Protein AF-A0A955AHV1-F1 (afdb_monomer)

Mean predicted aligned error: 16.04 Å

pLDDT: mean 90.18, std 16.33, range [22.53, 98.81]

Structure (mmCIF, N/CA/C/O backbone):
data_AF-A0A955AHV1-F1
#
_entry.id   AF-A0A955AHV1-F1
#
loop_
_atom_site.group_PDB
_atom_site.id
_atom_site.type_symbol
_atom_site.label_atom_id
_atom_site.label_alt_id
_atom_site.label_comp_id
_atom_site.label_asym_id
_atom_site.label_entity_id
_atom_site.label_seq_id
_atom_site.pdbx_PDB_ins_code
_atom_site.Cartn_x
_atom_site.Cartn_y
_atom_site.Cartn_z
_atom_site.occupancy
_atom_site.B_iso_or_equiv
_atom_site.auth_seq_id
_atom_site.auth_comp_id
_atom_site.auth_asym_id
_atom_site.auth_atom_id
_atom_site.pdbx_PDB_model_num
ATOM 1 N N . ASN A 1 1 ? -0.062 -18.465 -11.133 1.00 49.34 1 ASN A N 1
ATOM 2 C CA . ASN A 1 1 ? -0.986 -18.451 -9.969 1.00 49.34 1 ASN A CA 1
ATOM 3 C C . ASN A 1 1 ? -1.257 -17.002 -9.620 1.00 49.34 1 ASN A C 1
ATOM 5 O O . ASN A 1 1 ? -0.353 -16.334 -9.130 1.00 49.34 1 ASN A O 1
ATOM 9 N N . PRO A 1 2 ? -2.451 -16.492 -9.930 1.00 54.72 2 PRO A N 1
ATOM 10 C CA . PRO A 1 2 ? -2.619 -15.065 -10.204 1.00 54.72 2 PRO A CA 1
ATOM 11 C C . PRO A 1 2 ? -2.739 -14.142 -8.995 1.00 54.72 2 PRO A C 1
ATOM 13 O O . PRO A 1 2 ? -2.819 -12.936 -9.164 1.00 54.72 2 PRO A O 1
ATOM 16 N N . LYS A 1 3 ? -2.771 -14.658 -7.772 1.00 75.06 3 LYS A N 1
ATOM 17 C CA . LYS A 1 3 ? -2.763 -13.866 -6.537 1.00 75.06 3 LYS A CA 1
ATOM 18 C C . LYS A 1 3 ? -2.787 -14.830 -5.355 1.00 75.06 3 LYS A C 1
ATOM 20 O O . LYS A 1 3 ? -3.106 -16.010 -5.542 1.00 75.06 3 LYS A O 1
ATOM 25 N N . ASN A 1 4 ? -2.544 -14.320 -4.154 1.00 88.12 4 ASN A N 1
ATOM 26 C CA . ASN A 1 4 ? -2.909 -15.034 -2.937 1.00 88.12 4 ASN A CA 1
ATOM 27 C C . ASN A 1 4 ? -4.439 -15.122 -2.828 1.00 88.12 4 ASN A C 1
ATOM 29 O O . ASN A 1 4 ? -5.152 -14.221 -3.272 1.00 88.12 4 ASN A O 1
ATOM 33 N N . ARG A 1 5 ? -4.956 -16.226 -2.287 1.00 91.44 5 ARG A N 1
ATOM 34 C CA . ARG A 1 5 ? -6.397 -16.442 -2.101 1.00 91.44 5 ARG A CA 1
ATOM 35 C C . ARG A 1 5 ? -6.671 -17.400 -0.955 1.00 91.44 5 ARG A C 1
ATOM 37 O O . ARG A 1 5 ? -5.877 -18.310 -0.718 1.00 91.44 5 ARG A O 1
ATOM 44 N N . ILE A 1 6 ? -7.822 -17.237 -0.313 1.00 94.94 6 ILE A N 1
ATOM 45 C CA . ILE A 1 6 ? -8.377 -18.221 0.619 1.00 94.94 6 ILE A CA 1
ATOM 46 C C . ILE A 1 6 ? -9.445 -19.011 -0.130 1.00 94.94 6 ILE A C 1
ATOM 48 O O . ILE A 1 6 ? -10.446 -18.445 -0.555 1.00 94.94 6 ILE A O 1
ATOM 52 N N . ASN A 1 7 ? -9.245 -20.317 -0.301 1.00 93.94 7 ASN A N 1
ATOM 53 C CA . ASN A 1 7 ? -10.248 -21.185 -0.922 1.00 93.94 7 ASN A CA 1
ATOM 54 C C . ASN A 1 7 ? -11.117 -21.827 0.160 1.00 93.94 7 ASN A C 1
ATOM 56 O O . ASN A 1 7 ? -10.587 -22.364 1.133 1.00 93.94 7 ASN A O 1
ATOM 60 N N . TRP A 1 8 ? -12.432 -21.845 -0.050 1.00 93.12 8 TRP A N 1
ATOM 61 C CA . TRP A 1 8 ? -13.322 -22.723 0.702 1.00 93.12 8 TRP A CA 1
ATOM 62 C C . TRP A 1 8 ? -13.426 -24.052 -0.046 1.00 93.12 8 TRP A C 1
ATOM 64 O O . TRP A 1 8 ? -14.050 -24.126 -1.102 1.00 93.12 8 TRP A O 1
ATOM 74 N N . VAL A 1 9 ? -12.722 -25.072 0.445 1.00 91.56 9 VAL A N 1
ATOM 75 C CA . VAL A 1 9 ? -12.494 -26.304 -0.317 1.00 91.56 9 VAL A CA 1
ATOM 76 C C . VAL A 1 9 ? -13.520 -27.389 -0.003 1.00 91.56 9 VAL A C 1
ATOM 78 O O . VAL A 1 9 ? -13.817 -27.673 1.156 1.00 91.56 9 VAL A O 1
ATOM 81 N N . HIS A 1 10 ? -14.005 -28.034 -1.056 1.00 89.75 10 HIS A N 1
ATOM 82 C CA . HIS A 1 10 ? -14.816 -29.242 -1.023 1.00 89.75 10 HIS A CA 1
ATOM 83 C C . HIS A 1 10 ? -14.122 -30.338 -1.833 1.00 89.75 10 HIS A C 1
ATOM 85 O O . HIS A 1 10 ? -13.357 -30.058 -2.761 1.00 89.75 10 HIS A O 1
ATOM 91 N N . GLU A 1 11 ? -14.384 -31.593 -1.480 1.00 88.81 11 GLU A N 1
ATOM 92 C CA . GLU A 1 11 ? -13.843 -32.742 -2.202 1.00 88.81 11 GLU A CA 1
ATOM 93 C C . GLU A 1 11 ? -14.248 -32.697 -3.687 1.00 88.81 11 GLU A C 1
ATOM 95 O O . GLU A 1 11 ? -15.397 -32.409 -4.021 1.00 88.81 11 GLU A O 1
ATOM 100 N N . GLY A 1 12 ? -13.280 -32.921 -4.582 1.00 87.25 12 GLY A N 1
ATOM 101 C CA . GLY A 1 12 ? -13.468 -32.855 -6.037 1.00 87.25 12 GLY A CA 1
ATOM 102 C C . GLY A 1 12 ? -13.556 -31.443 -6.639 1.00 87.25 12 GLY A C 1
ATOM 103 O O . GLY A 1 12 ? -13.667 -31.313 -7.857 1.00 87.25 12 GLY A O 1
ATOM 104 N N . GLY A 1 13 ? -13.501 -30.378 -5.831 1.00 90.56 13 GLY A N 1
ATOM 105 C CA . GLY A 1 13 ? -13.575 -29.000 -6.321 1.00 90.56 13 GLY A CA 1
ATOM 106 C C . GLY A 1 13 ? -12.309 -28.528 -7.047 1.00 90.56 13 GLY A C 1
ATOM 107 O O . GLY A 1 13 ? -11.185 -28.832 -6.642 1.00 90.56 13 GLY A O 1
ATOM 108 N N . PHE A 1 14 ? -12.485 -27.722 -8.100 1.00 92.19 14 PHE A N 1
ATOM 109 C CA . PHE A 1 14 ? -11.387 -27.056 -8.803 1.00 92.19 14 PHE A CA 1
ATOM 110 C C . PHE A 1 14 ? -11.288 -25.583 -8.407 1.00 92.19 14 PHE A C 1
ATOM 112 O O . PHE A 1 14 ? -12.202 -24.801 -8.646 1.00 92.19 14 PHE A O 1
ATOM 119 N N . TYR A 1 15 ? -10.138 -25.196 -7.856 1.00 90.50 15 TYR A N 1
ATOM 120 C CA . TYR A 1 15 ? -9.879 -23.844 -7.349 1.00 90.50 15 TYR A CA 1
ATOM 121 C C . TYR A 1 15 ? -8.737 -23.163 -8.104 1.00 90.50 15 TYR A C 1
ATOM 123 O O . TYR A 1 15 ? -7.933 -22.459 -7.499 1.00 90.50 15 TYR A O 1
ATOM 131 N N . GLY A 1 16 ? -8.593 -23.424 -9.409 1.00 87.50 16 GLY A N 1
ATOM 132 C CA . GLY A 1 16 ? -7.679 -22.687 -10.287 1.00 87.50 16 GLY A CA 1
ATOM 133 C C . GLY A 1 16 ? -6.209 -23.112 -10.232 1.00 87.50 16 GLY A C 1
ATOM 134 O O . GLY A 1 16 ? -5.355 -22.337 -10.662 1.00 87.50 16 GLY A O 1
ATOM 135 N N . ASN A 1 17 ? -5.889 -24.283 -9.670 1.00 86.88 17 ASN A N 1
ATOM 136 C CA . ASN A 1 17 ? -4.558 -24.896 -9.745 1.00 86.88 17 ASN A CA 1
ATOM 137 C C . ASN A 1 17 ? -4.645 -26.211 -10.526 1.00 86.88 17 ASN A C 1
ATOM 139 O O . ASN A 1 17 ? -5.077 -27.197 -9.947 1.00 86.88 17 ASN A O 1
ATOM 143 N N . MET A 1 18 ? -4.202 -26.222 -11.788 1.00 86.81 18 MET A N 1
ATOM 144 C CA . MET A 1 18 ? -4.303 -27.388 -12.686 1.00 86.81 18 MET A CA 1
ATOM 145 C C . MET A 1 18 ? -3.532 -28.624 -12.207 1.00 86.81 18 MET A C 1
ATOM 147 O O . MET A 1 18 ? -3.799 -29.727 -12.663 1.00 86.81 18 MET A O 1
ATOM 151 N N . PHE A 1 19 ? -2.580 -28.449 -11.287 1.00 86.06 19 PHE A N 1
ATOM 152 C CA . PHE A 1 19 ? -1.839 -29.546 -10.660 1.00 86.06 19 PHE A CA 1
ATOM 153 C C . PHE A 1 19 ? -2.495 -30.032 -9.354 1.00 86.06 19 PHE A C 1
ATOM 155 O O . PHE A 1 19 ? -1.835 -30.653 -8.521 1.00 86.06 19 PHE A O 1
ATOM 162 N N . GLY A 1 20 ? -3.759 -29.669 -9.117 1.00 83.94 20 GLY A N 1
ATOM 163 C CA . GLY A 1 20 ? -4.538 -30.109 -7.966 1.00 83.94 20 GLY A CA 1
ATOM 164 C C . GLY A 1 20 ? -5.116 -31.516 -8.139 1.00 83.94 20 GLY A C 1
ATOM 165 O O . GLY A 1 20 ? -4.999 -32.144 -9.185 1.00 83.94 20 GLY A O 1
ATOM 166 N N . TYR A 1 21 ? -5.775 -32.006 -7.090 1.00 85.56 21 TYR A N 1
ATOM 167 C CA . TYR A 1 21 ? -6.469 -33.296 -7.103 1.00 85.56 21 TYR A CA 1
ATOM 168 C C . TYR A 1 21 ? -7.895 -33.134 -7.658 1.00 85.56 21 TYR A C 1
ATOM 170 O O . TYR A 1 21 ? -8.858 -33.078 -6.896 1.00 85.56 21 TYR A O 1
ATOM 178 N N . HIS A 1 22 ? -8.018 -33.000 -8.980 1.00 89.31 22 HIS A N 1
ATOM 179 C CA . HIS A 1 22 ? -9.285 -32.898 -9.714 1.00 89.31 22 HIS A CA 1
ATOM 180 C C . HIS A 1 22 ? -9.126 -33.414 -11.154 1.00 89.31 22 HIS A C 1
ATOM 182 O O . HIS A 1 22 ? -8.018 -33.438 -11.682 1.00 89.31 22 HIS A O 1
ATOM 188 N N . ASP A 1 23 ? -10.242 -33.705 -11.827 1.00 90.31 23 ASP A N 1
ATOM 189 C CA . ASP A 1 23 ? -10.253 -34.143 -13.237 1.00 90.31 23 ASP A CA 1
ATOM 190 C C . ASP A 1 23 ? -10.511 -32.992 -14.236 1.00 90.31 23 ASP A C 1
ATOM 192 O O . ASP A 1 23 ? -10.614 -33.206 -15.445 1.00 90.31 23 ASP A O 1
ATOM 196 N N . VAL A 1 24 ? -10.640 -31.748 -13.749 1.00 91.06 24 VAL A N 1
ATOM 197 C CA . VAL A 1 24 ? -10.870 -30.564 -14.597 1.00 91.06 24 VAL A CA 1
ATOM 198 C C . VAL A 1 24 ? -9.657 -30.277 -15.488 1.00 91.06 24 VAL A C 1
ATOM 200 O O . VAL A 1 24 ? -8.547 -30.095 -14.994 1.00 91.06 24 VAL A O 1
ATOM 203 N N . THR A 1 25 ? -9.895 -30.196 -16.799 1.00 91.31 25 THR A N 1
ATOM 204 C CA . THR A 1 25 ? -8.901 -29.832 -17.830 1.00 91.31 25 THR A CA 1
ATOM 205 C C . THR A 1 25 ? -9.161 -28.463 -18.460 1.00 91.31 25 THR A C 1
ATOM 207 O O . THR A 1 25 ? -8.289 -27.933 -19.142 1.00 91.31 25 THR A O 1
ATOM 210 N N . ASP A 1 26 ? -10.340 -27.880 -18.225 1.00 90.12 26 ASP A N 1
ATOM 211 C CA . ASP A 1 26 ? -10.663 -26.531 -18.675 1.00 90.12 26 ASP A CA 1
ATOM 212 C C . ASP A 1 26 ? -9.925 -25.501 -17.814 1.00 90.12 26 ASP A C 1
ATOM 214 O O . ASP A 1 26 ? -10.185 -25.342 -16.620 1.00 90.12 26 ASP A O 1
ATOM 218 N N . GLU A 1 27 ? -8.995 -24.791 -18.444 1.00 86.44 27 GLU A N 1
ATOM 219 C CA . GLU A 1 27 ? -8.203 -23.750 -17.805 1.00 86.44 27 GLU A CA 1
ATOM 220 C C . GLU A 1 27 ? -8.934 -22.405 -17.722 1.00 86.44 27 GLU A C 1
ATOM 222 O O . GLU A 1 27 ? -8.301 -21.431 -17.320 1.00 86.44 27 GLU A O 1
ATOM 227 N N . SER A 1 28 ? -10.212 -22.299 -18.105 1.00 88.81 28 SER A N 1
ATOM 228 C CA . SER A 1 28 ? -11.007 -21.065 -18.055 1.00 88.81 28 SER A CA 1
ATOM 229 C C . SER A 1 28 ? -11.342 -20.612 -16.627 1.00 88.81 28 SER A C 1
ATOM 231 O O . SER A 1 28 ? -11.380 -21.401 -15.684 1.00 88.81 28 SER A O 1
ATOM 233 N N . ASP A 1 29 ? -11.590 -19.310 -16.440 1.00 87.62 29 ASP A N 1
ATOM 234 C CA . ASP A 1 29 ? -12.021 -18.781 -15.135 1.00 87.62 29 ASP A CA 1
ATOM 235 C C . ASP A 1 29 ? -13.403 -19.304 -14.734 1.00 87.62 29 ASP A C 1
ATOM 237 O O . ASP A 1 29 ? -13.669 -19.490 -13.551 1.00 87.62 29 ASP A O 1
ATOM 241 N N . SER A 1 30 ? -14.259 -19.600 -15.714 1.00 89.69 30 SER A N 1
ATOM 242 C CA . SER A 1 30 ? -15.586 -20.178 -15.494 1.00 89.69 30 SER A CA 1
ATOM 243 C C . SER A 1 30 ? -15.559 -21.609 -14.957 1.00 89.69 30 SER A C 1
ATOM 245 O O . SER A 1 30 ? -16.522 -22.017 -14.314 1.00 89.69 30 SER A O 1
ATOM 247 N N . ALA A 1 31 ? -14.485 -22.369 -15.191 1.00 91.00 31 ALA A N 1
ATOM 248 C CA . ALA A 1 31 ? -14.335 -23.716 -14.642 1.00 91.00 31 ALA A CA 1
ATOM 249 C C . ALA A 1 31 ? -13.987 -23.710 -13.144 1.00 91.00 31 ALA A C 1
ATOM 251 O O . ALA A 1 31 ? -14.227 -24.691 -12.438 1.00 91.00 31 ALA A O 1
ATOM 252 N N . MET A 1 32 ? -13.400 -22.617 -12.655 1.00 91.50 32 MET A N 1
ATOM 253 C CA . MET A 1 32 ? -12.920 -22.485 -11.287 1.00 91.50 32 MET A CA 1
ATOM 254 C C . MET A 1 32 ? -14.057 -22.119 -10.326 1.00 91.50 32 MET A C 1
ATOM 256 O O . MET A 1 32 ? -14.786 -21.149 -10.525 1.00 91.50 32 MET A O 1
ATOM 260 N N . GLN A 1 33 ? -14.139 -22.838 -9.209 1.00 93.38 33 GLN A N 1
ATOM 261 C CA . GLN A 1 33 ? -14.925 -22.409 -8.059 1.00 93.38 33 GLN A CA 1
ATOM 262 C C . GLN A 1 33 ? -14.265 -21.193 -7.408 1.00 93.38 33 GLN A C 1
ATOM 264 O O . GLN A 1 33 ? -13.066 -21.203 -7.113 1.00 93.38 33 GLN A O 1
ATOM 269 N N . GLN A 1 34 ? -15.054 -20.144 -7.182 1.00 94.56 34 GLN A N 1
ATOM 270 C CA . GLN A 1 34 ? -14.539 -18.887 -6.652 1.00 94.56 34 GLN A CA 1
ATOM 271 C C . GLN A 1 34 ? -13.962 -19.077 -5.238 1.00 94.56 34 GLN A C 1
ATOM 273 O O . GLN A 1 34 ? -14.594 -19.743 -4.410 1.00 94.56 34 GLN A O 1
ATOM 278 N N . PRO A 1 35 ? -12.777 -18.508 -4.936 1.00 94.69 35 PRO A N 1
ATOM 279 C CA . PRO A 1 35 ? -12.247 -18.506 -3.577 1.00 94.69 35 PRO A CA 1
ATOM 280 C C . PRO A 1 35 ? -13.130 -17.662 -2.660 1.00 94.69 35 PRO A C 1
ATOM 282 O O . PRO A 1 35 ? -13.822 -16.777 -3.138 1.00 94.69 35 PRO A O 1
ATOM 285 N N . LEU A 1 36 ? -13.034 -17.845 -1.343 1.00 96.69 36 LEU A N 1
ATOM 286 C CA . LEU A 1 36 ? -13.680 -16.958 -0.368 1.00 96.69 36 LEU A CA 1
ATOM 287 C C . LEU A 1 36 ? -13.254 -15.502 -0.592 1.00 96.69 36 LEU A C 1
ATOM 289 O O . LEU A 1 36 ? -14.096 -14.609 -0.643 1.00 96.69 36 LEU A O 1
ATOM 293 N N . CYS A 1 37 ? -11.954 -15.273 -0.778 1.00 96.62 37 CYS A N 1
ATOM 294 C CA . CYS A 1 37 ? -11.431 -13.978 -1.190 1.00 96.62 37 CYS A CA 1
ATOM 295 C C . CYS A 1 37 ? -10.097 -14.099 -1.927 1.00 96.62 37 CYS A C 1
ATOM 297 O O . CYS A 1 37 ? -9.312 -15.031 -1.713 1.00 96.62 37 CYS A O 1
ATOM 299 N N . TRP A 1 38 ? -9.838 -13.113 -2.779 1.00 94.94 38 TRP A N 1
ATOM 300 C CA . TRP A 1 38 ? -8.527 -12.823 -3.342 1.00 94.94 38 TRP A CA 1
ATOM 301 C C . TRP A 1 38 ? -7.808 -11.782 -2.490 1.00 94.94 38 TRP A C 1
ATOM 303 O O . TRP A 1 38 ? -8.427 -10.863 -1.964 1.00 94.94 38 TRP A O 1
ATOM 313 N N . ILE A 1 39 ? -6.488 -11.913 -2.372 1.00 92.69 39 ILE A N 1
ATOM 314 C CA . ILE A 1 39 ? -5.663 -11.084 -1.493 1.00 92.69 39 ILE A CA 1
ATOM 315 C C . ILE A 1 39 ? -4.476 -10.553 -2.278 1.00 92.69 39 ILE A C 1
ATOM 317 O O . ILE A 1 39 ? -3.712 -11.313 -2.876 1.00 92.69 39 ILE A O 1
ATOM 321 N N . THR A 1 40 ? -4.297 -9.235 -2.271 1.00 90.06 40 THR A N 1
ATOM 322 C CA . THR A 1 40 ? -3.143 -8.611 -2.925 1.00 90.06 40 THR A CA 1
ATOM 323 C C . THR A 1 40 ? -1.866 -8.772 -2.111 1.00 90.06 40 THR A C 1
ATOM 325 O O . THR A 1 40 ? -1.898 -8.715 -0.888 1.00 90.06 40 THR A O 1
ATOM 328 N N . ASN A 1 41 ? -0.730 -8.930 -2.797 1.00 87.44 41 ASN A N 1
ATOM 329 C CA . ASN A 1 41 ? 0.579 -9.108 -2.168 1.00 87.44 41 ASN A CA 1
ATOM 330 C C . ASN A 1 41 ? 0.952 -7.954 -1.227 1.00 87.44 41 ASN A C 1
ATOM 332 O O . ASN A 1 41 ? 1.607 -8.194 -0.220 1.00 87.44 41 ASN A O 1
ATOM 336 N N . ASP A 1 42 ? 0.536 -6.724 -1.539 1.00 87.31 42 ASP A N 1
ATOM 337 C CA . ASP A 1 42 ? 0.661 -5.567 -0.642 1.00 87.31 42 ASP A CA 1
ATOM 338 C C . ASP A 1 42 ? -0.056 -5.791 0.702 1.00 87.31 42 ASP A C 1
ATOM 340 O O . ASP A 1 42 ? 0.475 -5.460 1.756 1.00 87.31 42 ASP A O 1
ATOM 344 N N . PHE A 1 43 ? -1.223 -6.439 0.679 1.00 92.38 43 PHE A N 1
ATOM 345 C CA . PHE A 1 43 ? -2.028 -6.695 1.871 1.00 92.38 43 PHE A CA 1
ATOM 346 C C . PHE A 1 43 ? -1.513 -7.891 2.682 1.00 92.38 43 PHE A C 1
ATOM 348 O O . PHE A 1 43 ? -1.281 -7.778 3.886 1.00 92.38 43 PHE A O 1
ATOM 355 N N . ASP A 1 44 ? -1.289 -9.029 2.019 1.00 92.50 44 ASP A N 1
ATOM 356 C CA . ASP A 1 44 ? -0.578 -10.185 2.573 1.00 92.50 44 ASP A CA 1
ATOM 357 C C . ASP A 1 44 ? 0.197 -10.894 1.460 1.00 92.50 44 ASP A C 1
ATOM 359 O O . ASP A 1 44 ? -0.377 -11.466 0.527 1.00 92.50 44 ASP A O 1
ATOM 363 N N . ARG A 1 45 ? 1.529 -10.848 1.545 1.00 86.69 45 ARG A N 1
ATOM 364 C CA . ARG A 1 45 ? 2.420 -11.404 0.521 1.00 86.69 45 ARG A CA 1
ATOM 365 C C . ARG A 1 45 ? 2.486 -12.923 0.549 1.00 86.69 45 ARG A C 1
ATOM 367 O O . ARG A 1 45 ? 2.727 -13.525 -0.497 1.00 86.69 45 ARG A O 1
ATOM 374 N N . SER A 1 46 ? 2.323 -13.528 1.720 1.00 90.31 46 SER A N 1
ATOM 375 C CA . SER A 1 46 ? 2.422 -14.977 1.878 1.00 90.31 46 SER A CA 1
ATOM 376 C C . SER A 1 46 ? 1.562 -15.423 3.063 1.00 90.31 46 SER A C 1
ATOM 378 O O . SER A 1 46 ? 2.076 -15.541 4.185 1.00 90.31 46 SER A O 1
ATOM 380 N N . PRO A 1 47 ? 0.253 -15.634 2.819 1.00 93.62 47 PRO A N 1
ATOM 381 C CA . PRO A 1 47 ? -0.644 -16.250 3.785 1.00 93.62 47 PRO A CA 1
ATOM 382 C C . PRO A 1 47 ? -0.154 -17.647 4.175 1.00 93.62 47 PRO A C 1
ATOM 384 O O . PRO A 1 47 ? 0.425 -18.371 3.363 1.00 93.62 47 PRO A O 1
ATOM 387 N N . ALA A 1 48 ? -0.393 -18.027 5.422 1.00 94.44 48 ALA A N 1
ATOM 388 C CA . ALA A 1 48 ? 0.053 -19.281 6.006 1.00 94.44 48 ALA A CA 1
ATOM 389 C C . ALA A 1 48 ? -1.140 -20.087 6.552 1.00 94.44 48 ALA A C 1
ATOM 391 O O . ALA A 1 48 ? -2.085 -20.369 5.821 1.00 94.44 48 ALA A O 1
ATOM 392 N N . GLU A 1 49 ? -1.076 -20.561 7.799 1.00 97.00 49 GLU A N 1
ATOM 393 C CA . GLU A 1 49 ? -2.134 -21.402 8.366 1.00 97.00 49 GLU A CA 1
ATOM 394 C C . GLU A 1 49 ? -3.420 -20.604 8.632 1.00 97.00 49 GLU A C 1
ATOM 396 O O . GLU A 1 49 ? -3.394 -19.525 9.229 1.00 97.00 49 GLU A O 1
ATOM 401 N N . LEU A 1 50 ? -4.546 -21.200 8.231 1.00 97.31 50 LEU A N 1
ATOM 402 C CA . LEU A 1 50 ? -5.887 -20.812 8.648 1.00 97.31 50 LEU A CA 1
ATOM 403 C C . LEU A 1 50 ? -6.291 -21.616 9.884 1.00 97.31 50 LEU A C 1
ATOM 405 O O . LEU A 1 50 ? -6.084 -22.831 9.934 1.00 97.31 50 LEU A O 1
ATOM 409 N N . LEU A 1 51 ? -6.896 -20.960 10.871 1.00 97.50 51 LEU A N 1
ATOM 410 C CA . LEU A 1 51 ? -7.364 -21.623 12.086 1.00 97.50 51 LEU A CA 1
ATOM 411 C C . LEU A 1 51 ? -8.561 -20.917 12.718 1.00 97.50 51 LEU A C 1
ATOM 413 O O . LEU A 1 51 ? -8.664 -19.694 12.697 1.00 97.50 51 LEU A O 1
ATOM 417 N N . TRP A 1 52 ? -9.441 -21.697 13.333 1.00 97.62 52 TRP A N 1
ATOM 418 C CA . TRP A 1 52 ? -10.618 -21.184 14.025 1.00 97.62 52 TRP A CA 1
ATOM 419 C C . TRP A 1 52 ? -10.283 -20.744 15.448 1.00 97.62 52 TRP A C 1
ATOM 421 O O . TRP A 1 52 ? -9.612 -21.463 16.195 1.00 97.62 52 TRP A O 1
ATOM 431 N N . VAL A 1 53 ? -10.808 -19.588 15.850 1.00 97.69 53 VAL A N 1
ATOM 432 C CA . VAL A 1 53 ? -10.871 -19.200 17.260 1.00 97.69 53 VAL A CA 1
ATOM 433 C C . VAL A 1 53 ? -11.906 -20.091 17.956 1.00 97.69 53 VAL A C 1
ATOM 435 O O . VAL A 1 53 ? -13.045 -20.163 17.495 1.00 97.69 53 VAL A O 1
ATOM 438 N N . PRO A 1 54 ? -11.584 -20.762 19.077 1.00 96.44 54 PRO A N 1
ATOM 439 C CA . PRO A 1 54 ? -12.577 -21.537 19.813 1.00 96.44 54 PRO A CA 1
ATOM 440 C C . PRO A 1 54 ? -13.755 -20.655 20.256 1.00 96.44 54 PRO A C 1
ATOM 442 O O . PRO A 1 54 ? -13.532 -19.587 20.816 1.00 96.44 54 PRO A O 1
ATOM 445 N N . HIS A 1 55 ? -14.999 -21.114 20.077 1.00 91.69 55 HIS A N 1
ATOM 446 C CA . HIS A 1 55 ? -16.216 -20.315 20.323 1.00 91.69 55 HIS A CA 1
ATOM 447 C C . HIS A 1 55 ? -16.291 -19.623 21.694 1.00 91.69 55 HIS A C 1
ATOM 449 O O . HIS A 1 55 ? -16.843 -18.539 21.813 1.00 91.69 55 HIS A O 1
ATOM 455 N N . HIS A 1 56 ? -15.732 -20.233 22.739 1.00 90.19 56 HIS A N 1
ATOM 456 C CA . HIS A 1 56 ? -15.752 -19.701 24.105 1.00 90.19 56 HIS A CA 1
ATOM 457 C C . HIS A 1 56 ? -14.480 -18.908 24.462 1.00 90.19 56 HIS A C 1
ATOM 459 O O . HIS A 1 56 ? -14.187 -18.687 25.639 1.00 90.19 56 HIS A O 1
ATOM 465 N N . ARG A 1 57 ? -13.666 -18.532 23.469 1.00 92.69 57 ARG A N 1
ATOM 466 C CA . ARG A 1 57 ? -12.401 -17.810 23.644 1.00 92.69 57 ARG A CA 1
ATOM 467 C C . ARG A 1 57 ? -12.412 -16.524 22.830 1.00 92.69 57 ARG A C 1
ATOM 469 O O . ARG A 1 57 ? -13.006 -16.452 21.767 1.00 92.69 57 ARG A O 1
ATOM 476 N N . TRP A 1 58 ? -11.723 -15.514 23.360 1.00 94.62 58 TRP A N 1
ATOM 477 C CA . TRP A 1 58 ? -11.542 -14.198 22.729 1.00 94.62 58 TRP A CA 1
ATOM 478 C C . TRP A 1 58 ? -12.845 -13.423 22.457 1.00 94.62 58 TRP A C 1
ATOM 480 O O . TRP A 1 58 ? -12.870 -12.523 21.623 1.00 94.62 58 TRP A O 1
ATOM 490 N N . GLY A 1 59 ? -13.903 -13.709 23.224 1.00 92.44 59 GLY A N 1
ATOM 491 C CA . GLY A 1 59 ? -15.132 -12.915 23.227 1.00 92.44 59 GLY A CA 1
ATOM 492 C C . GLY A 1 59 ? -15.805 -12.893 21.847 1.00 92.44 59 GLY A C 1
ATOM 493 O O . GLY A 1 59 ? -16.042 -13.968 21.302 1.00 92.44 59 GLY A O 1
ATOM 494 N N . PRO A 1 60 ? -16.085 -11.711 21.266 1.00 93.12 60 PRO A N 1
ATOM 495 C CA . PRO A 1 60 ? -16.743 -11.581 19.960 1.00 93.12 60 PRO A CA 1
ATOM 496 C C . PRO A 1 60 ? -16.007 -12.235 18.779 1.00 93.12 60 PRO A C 1
ATOM 498 O O . PRO A 1 60 ? -16.610 -12.452 17.735 1.00 93.12 60 PRO A O 1
ATOM 501 N N . LEU A 1 61 ? -14.717 -12.564 18.924 1.00 95.88 61 LEU A N 1
ATOM 502 C CA . LEU A 1 61 ? -13.963 -13.314 17.911 1.00 95.88 61 LEU A CA 1
ATOM 503 C C . LEU A 1 61 ? -14.161 -14.834 18.003 1.00 95.88 61 LEU A C 1
ATOM 505 O O . LEU A 1 61 ? -13.613 -15.563 17.180 1.00 95.88 61 LEU A O 1
ATOM 509 N N . GLY A 1 62 ? -14.881 -15.338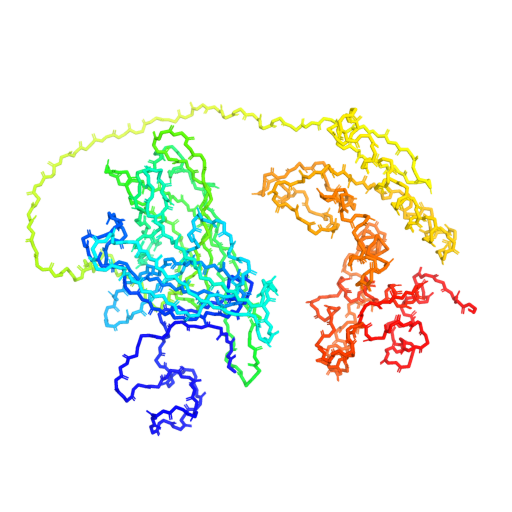 19.007 1.00 96.06 62 GLY A N 1
ATOM 510 C CA . GLY A 1 62 ? -15.135 -16.765 19.172 1.00 96.06 62 GLY A CA 1
ATOM 511 C C . GLY A 1 62 ? -15.873 -17.346 17.966 1.00 96.06 62 GLY A C 1
ATOM 512 O O . GLY A 1 62 ? -16.988 -16.942 17.656 1.00 96.06 62 GLY A O 1
ATOM 513 N N . GLY A 1 63 ? -15.268 -18.331 17.301 1.00 95.94 63 GLY A N 1
ATOM 514 C CA . GLY A 1 63 ? -15.793 -18.916 16.064 1.00 95.94 63 GLY A CA 1
ATOM 515 C C . GLY A 1 63 ? -15.351 -18.200 14.786 1.00 95.94 63 GLY A C 1
ATOM 516 O O . GLY A 1 63 ? -15.644 -18.693 13.702 1.00 95.94 63 GLY A O 1
ATOM 517 N N . SER A 1 64 ? -14.617 -17.089 14.877 1.00 97.19 64 SER A N 1
ATOM 518 C CA . SER A 1 64 ? -14.027 -16.444 13.703 1.00 97.19 64 SER A CA 1
ATOM 519 C C . SER A 1 64 ? -12.858 -17.256 13.149 1.00 97.19 64 SER A C 1
ATOM 521 O O . SER A 1 64 ? -12.139 -17.944 13.883 1.00 97.19 64 SER A O 1
ATOM 523 N N . LEU A 1 65 ? -12.634 -17.140 11.844 1.00 98.38 65 LEU A N 1
ATOM 524 C CA . LEU A 1 65 ? -11.460 -17.688 11.179 1.00 98.38 65 LEU A CA 1
ATOM 525 C C . LEU A 1 65 ? -10.304 -16.682 11.258 1.00 98.38 65 LEU A C 1
ATOM 527 O O . LEU A 1 65 ? -10.497 -15.484 11.048 1.00 98.38 65 LEU A O 1
ATOM 531 N N . LEU A 1 66 ? -9.104 -17.168 11.562 1.00 98.31 66 LEU A N 1
ATOM 532 C CA . LEU A 1 66 ? -7.863 -16.402 11.519 1.00 98.31 66 LEU A CA 1
ATOM 533 C C . LEU A 1 66 ? -6.983 -16.879 10.370 1.00 98.31 66 LEU A C 1
ATOM 535 O O . LEU A 1 66 ? -6.970 -18.070 10.063 1.00 98.31 66 LEU A O 1
ATOM 539 N N . ASN A 1 67 ? -6.191 -15.965 9.815 1.00 98.12 67 ASN A N 1
ATOM 540 C CA . ASN A 1 67 ? -5.116 -16.249 8.870 1.00 98.12 67 ASN A CA 1
ATOM 541 C C . ASN A 1 67 ? -3.779 -15.739 9.424 1.00 98.12 67 ASN A C 1
ATOM 543 O O . ASN A 1 67 ? -3.664 -14.573 9.811 1.00 98.12 67 ASN A O 1
ATOM 547 N N . LEU A 1 68 ? -2.770 -16.608 9.455 1.00 97.56 68 LEU A N 1
ATOM 548 C CA . LEU A 1 68 ? -1.386 -16.229 9.742 1.00 97.56 68 LEU A CA 1
ATOM 549 C C . LEU A 1 68 ? -0.697 -15.716 8.475 1.00 97.56 68 LEU A C 1
ATOM 551 O O . LEU A 1 68 ? -0.997 -16.186 7.383 1.00 97.56 68 LEU A O 1
ATOM 555 N N . SER A 1 69 ? 0.286 -14.829 8.620 1.00 95.06 69 SER A N 1
ATOM 556 C CA . SER A 1 69 ? 1.159 -14.423 7.514 1.00 95.06 69 SER A CA 1
ATOM 557 C C . SER A 1 69 ? 2.611 -14.782 7.790 1.00 95.06 69 SER A C 1
ATOM 559 O O . SER A 1 69 ? 3.228 -14.316 8.758 1.00 95.06 69 SER A O 1
ATOM 561 N N . TYR A 1 70 ? 3.172 -15.585 6.887 1.00 92.62 70 TYR A N 1
ATOM 562 C CA . TYR A 1 70 ? 4.610 -15.806 6.798 1.00 92.62 70 TYR A CA 1
ATOM 563 C C . TYR A 1 70 ? 5.300 -14.578 6.196 1.00 92.62 70 TYR A C 1
ATOM 565 O O . TYR A 1 70 ? 6.373 -14.187 6.641 1.00 92.62 70 TYR A O 1
ATOM 573 N N . GLY A 1 71 ? 4.675 -13.942 5.201 1.00 87.31 71 GLY A N 1
ATOM 574 C CA . GLY A 1 71 ? 5.290 -12.846 4.453 1.00 87.31 71 GLY A CA 1
ATOM 575 C C . GLY A 1 71 ? 5.551 -11.606 5.307 1.00 87.31 71 GLY A C 1
ATOM 576 O O . GLY A 1 71 ? 6.609 -10.991 5.178 1.00 87.31 71 GLY A O 1
ATOM 577 N N . TYR A 1 72 ? 4.607 -11.259 6.183 1.00 90.06 72 TYR A N 1
ATOM 578 C CA . TYR A 1 72 ? 4.662 -10.030 6.975 1.00 90.06 72 TYR A CA 1
ATOM 579 C C . TYR A 1 72 ? 4.751 -10.242 8.482 1.00 90.06 72 TYR A C 1
ATOM 581 O O . TYR A 1 72 ? 4.906 -9.262 9.201 1.00 90.06 72 TYR A O 1
ATOM 589 N N . GLY A 1 73 ? 4.658 -11.482 8.977 1.00 93.69 73 GLY A N 1
ATOM 590 C CA . GLY A 1 73 ? 4.587 -11.710 10.422 1.00 93.69 73 GLY A CA 1
ATOM 591 C C . GLY A 1 73 ? 3.355 -11.022 11.014 1.00 93.69 73 GLY A C 1
ATOM 592 O O . GLY A 1 73 ? 3.452 -10.296 11.996 1.00 93.69 73 GLY A O 1
ATOM 593 N N . LYS A 1 74 ? 2.190 -11.214 10.392 1.00 95.81 74 LYS A N 1
ATOM 594 C CA . LYS A 1 74 ? 0.908 -10.612 10.792 1.00 95.81 74 LYS A CA 1
ATOM 595 C C . LYS A 1 74 ? -0.136 -11.681 11.107 1.00 95.81 74 LYS A C 1
ATOM 597 O O . LYS A 1 74 ? 0.014 -12.841 10.718 1.00 95.81 74 LYS A O 1
ATOM 602 N N . LEU A 1 75 ? -1.203 -11.271 11.791 1.00 97.75 75 LEU A N 1
ATOM 603 C CA . LEU A 1 75 ? -2.434 -12.042 11.961 1.00 97.75 75 LEU A CA 1
ATOM 604 C C . LEU A 1 75 ? -3.608 -11.270 11.365 1.00 97.75 75 LEU A C 1
ATOM 606 O O . LEU A 1 75 ? -3.685 -10.056 11.520 1.00 97.75 75 LEU A O 1
ATOM 610 N N . TYR A 1 76 ? -4.557 -11.990 10.776 1.00 98.50 76 TYR A N 1
ATOM 611 C CA . TYR A 1 76 ? -5.771 -11.415 10.205 1.00 98.50 76 TYR A CA 1
ATOM 612 C C . TYR A 1 76 ? -7.003 -12.173 10.691 1.00 98.50 76 TYR A C 1
ATOM 614 O O . TYR A 1 76 ? -6.945 -13.390 10.867 1.00 98.50 76 TYR A O 1
ATOM 622 N N . VAL A 1 77 ? -8.118 -11.468 10.867 1.00 98.56 77 VAL A N 1
ATOM 623 C CA . VAL A 1 77 ? -9.454 -12.067 10.944 1.00 98.56 77 VAL A CA 1
ATOM 624 C C . VAL A 1 77 ? -10.008 -12.209 9.529 1.00 98.56 77 VAL A C 1
ATOM 626 O O . VAL A 1 77 ? -9.755 -11.355 8.677 1.00 98.56 77 VAL A O 1
ATOM 629 N N . VAL A 1 78 ? -10.741 -13.290 9.277 1.00 98.69 78 VAL A N 1
ATOM 630 C CA . VAL A 1 78 ? -11.322 -13.620 7.972 1.00 98.69 78 VAL A CA 1
ATOM 631 C C . VAL A 1 78 ? -12.852 -13.644 8.094 1.00 98.69 78 VAL A C 1
ATOM 633 O O . VAL A 1 78 ? -13.423 -14.715 8.305 1.00 98.69 78 VAL A O 1
ATOM 636 N N . PRO A 1 79 ? -13.541 -12.489 8.052 1.00 98.19 79 PRO A N 1
ATOM 637 C CA . PRO A 1 79 ? -15.000 -12.458 8.017 1.00 98.19 79 PRO A CA 1
ATOM 638 C C . PRO A 1 79 ? -15.522 -12.972 6.668 1.00 98.19 79 PRO A C 1
ATOM 640 O O . PRO A 1 79 ? -14.960 -12.665 5.613 1.00 98.19 79 PRO A O 1
ATOM 643 N N . PHE A 1 80 ? -16.611 -13.738 6.695 1.00 97.50 80 PHE A N 1
ATOM 644 C CA . PHE A 1 80 ? -17.219 -14.321 5.499 1.00 97.50 80 PHE A CA 1
ATOM 645 C C . PHE A 1 80 ? -18.732 -14.489 5.642 1.00 97.50 80 PHE A C 1
ATOM 647 O O . PHE A 1 80 ? -19.287 -14.405 6.738 1.00 97.50 80 PHE A O 1
ATOM 654 N N . GLU A 1 81 ? -19.379 -14.748 4.514 1.00 97.62 81 GLU A N 1
ATOM 655 C CA . GLU A 1 81 ? -20.801 -15.035 4.389 1.00 97.62 81 GLU A CA 1
ATOM 656 C C . GLU A 1 81 ? -21.055 -16.097 3.315 1.00 97.62 81 GLU A C 1
ATOM 658 O O . GLU A 1 81 ? -20.218 -16.339 2.439 1.00 97.62 81 GLU A O 1
ATOM 663 N N . THR A 1 82 ? -22.252 -16.681 3.360 1.00 96.88 82 THR A N 1
ATOM 664 C CA . THR A 1 82 ? -22.763 -17.579 2.326 1.00 96.88 82 THR A CA 1
ATOM 665 C C . THR A 1 82 ? -23.998 -16.961 1.679 1.00 96.88 82 THR A C 1
ATOM 667 O O . THR A 1 82 ? -24.986 -16.707 2.366 1.00 96.88 82 THR A O 1
ATOM 670 N N . ILE A 1 83 ? -23.978 -16.779 0.357 1.00 95.69 83 ILE A N 1
ATOM 671 C CA . ILE A 1 83 ? -25.140 -16.329 -0.426 1.00 95.69 83 ILE A CA 1
ATOM 672 C C . ILE A 1 83 ? -25.427 -17.372 -1.502 1.00 95.69 83 ILE A C 1
ATOM 674 O O . ILE A 1 83 ? -24.595 -17.608 -2.378 1.00 95.69 83 ILE A O 1
ATOM 678 N N . ASP A 1 84 ? -26.598 -18.011 -1.443 1.00 92.44 84 ASP A N 1
ATOM 679 C CA . ASP A 1 84 ? -27.040 -19.014 -2.424 1.00 92.44 84 ASP A CA 1
ATOM 680 C C . ASP A 1 84 ? -25.978 -20.106 -2.700 1.00 92.44 84 ASP A C 1
ATOM 682 O O . ASP A 1 84 ? -25.703 -20.480 -3.846 1.00 92.44 84 ASP A O 1
ATOM 686 N N . GLY A 1 85 ? -25.325 -20.575 -1.631 1.00 91.00 85 GLY A N 1
ATOM 687 C CA . GLY A 1 85 ? -24.257 -21.581 -1.671 1.00 91.00 85 GLY A CA 1
ATOM 688 C C . GLY A 1 85 ? -22.866 -21.063 -2.063 1.00 91.00 85 GLY A C 1
ATOM 689 O O . GLY A 1 85 ? -21.908 -21.828 -1.996 1.00 91.00 85 GLY A O 1
ATOM 690 N N . GLN A 1 86 ? -22.716 -19.789 -2.438 1.00 94.69 86 GLN A N 1
ATOM 691 C CA . GLN A 1 86 ? -21.414 -19.170 -2.699 1.00 94.69 86 GLN A CA 1
ATOM 692 C C . GLN A 1 86 ? -20.823 -18.603 -1.407 1.00 94.69 86 GLN A C 1
ATOM 694 O O . GLN A 1 86 ? -21.430 -17.738 -0.780 1.00 94.69 86 GLN A O 1
ATOM 699 N N . GLN A 1 87 ? -19.615 -19.046 -1.056 1.00 97.25 87 GLN A N 1
ATOM 700 C CA . GLN A 1 87 ? -18.825 -18.446 0.020 1.00 97.25 87 GLN A CA 1
ATOM 701 C C . GLN A 1 87 ? -18.074 -17.218 -0.488 1.00 97.25 87 GLN A C 1
ATOM 703 O O . GLN A 1 87 ? -17.420 -17.281 -1.530 1.00 97.25 87 GLN A O 1
ATOM 708 N N . GLN A 1 88 ? -18.138 -16.116 0.252 1.00 98.25 88 GLN A N 1
ATOM 709 C CA . GLN A 1 88 ? -17.379 -14.901 -0.039 1.00 98.25 88 GLN A CA 1
ATOM 710 C C . GLN A 1 88 ? -17.027 -14.160 1.248 1.00 98.25 88 GLN A C 1
ATOM 712 O O . GLN A 1 88 ? -17.652 -14.373 2.283 1.00 98.25 88 GLN A O 1
ATOM 717 N N . GLY A 1 89 ? -16.012 -13.307 1.212 1.00 98.00 89 GLY A N 1
ATOM 718 C CA . GLY A 1 89 ? -15.580 -12.588 2.401 1.00 98.00 89 GLY A CA 1
ATOM 719 C C . GLY A 1 89 ? -14.321 -11.780 2.167 1.00 98.00 89 GLY A C 1
ATOM 720 O O . GLY A 1 89 ? -14.027 -11.362 1.045 1.00 98.00 89 GLY A O 1
ATOM 721 N N . GLY A 1 90 ? -13.562 -11.572 3.236 1.00 97.94 90 GLY A N 1
ATOM 722 C CA . GLY A 1 90 ? -12.339 -10.788 3.190 1.00 97.94 90 GLY A CA 1
ATOM 723 C C . GLY A 1 90 ? -11.410 -11.048 4.358 1.00 97.94 90 GLY A C 1
ATOM 724 O O . GLY A 1 90 ? -11.578 -12.001 5.111 1.00 97.94 90 GLY A O 1
ATOM 725 N N . MET A 1 91 ? -10.409 -10.189 4.492 1.00 98.50 91 MET A N 1
ATOM 726 C CA . MET A 1 91 ? -9.431 -10.211 5.569 1.00 98.50 91 MET A CA 1
ATOM 727 C C . MET A 1 91 ? -9.252 -8.821 6.163 1.00 98.50 91 MET A C 1
ATOM 729 O O . MET A 1 91 ? -9.265 -7.825 5.442 1.00 98.50 91 MET A O 1
ATOM 733 N N . CYS A 1 92 ? -9.020 -8.769 7.472 1.00 98.69 92 CYS A N 1
ATOM 734 C CA . CYS A 1 92 ? -8.648 -7.554 8.186 1.00 98.69 92 CYS A CA 1
ATOM 735 C C . CYS A 1 92 ? -7.534 -7.859 9.192 1.00 98.69 92 CYS A C 1
ATOM 737 O O . CYS A 1 92 ? -7.604 -8.854 9.913 1.00 98.69 92 CYS A O 1
ATOM 739 N N . GLU A 1 93 ? -6.488 -7.037 9.211 1.00 98.25 93 GLU A N 1
ATOM 740 C CA . GLU A 1 93 ? -5.336 -7.208 10.102 1.00 98.25 93 GLU A CA 1
ATOM 741 C C . GLU A 1 93 ? -5.732 -7.009 11.575 1.00 98.25 93 GLU A C 1
ATOM 743 O O . GLU A 1 93 ? -6.480 -6.093 11.917 1.00 98.25 93 GLU A O 1
ATOM 748 N N . LEU A 1 94 ? -5.221 -7.870 12.460 1.00 97.56 94 LEU A N 1
ATOM 749 C CA . LEU A 1 94 ? -5.356 -7.693 13.905 1.00 97.56 94 LEU A CA 1
ATOM 750 C C . LEU A 1 94 ? -4.527 -6.484 14.360 1.00 97.56 94 LEU A C 1
ATOM 752 O O . LEU A 1 94 ? -3.375 -6.367 13.951 1.00 97.56 94 LEU A O 1
ATOM 756 N N . PRO A 1 95 ? -5.041 -5.636 15.271 1.00 95.69 95 PRO A N 1
ATOM 757 C CA . PRO A 1 95 ? -4.327 -4.458 15.766 1.00 95.69 95 PRO A CA 1
ATOM 758 C C . PRO A 1 95 ? -3.260 -4.842 16.807 1.00 95.69 95 PRO A C 1
ATOM 760 O O . PRO A 1 95 ? -3.340 -4.471 17.978 1.00 95.69 95 PRO A O 1
ATOM 763 N N . ILE A 1 96 ? -2.278 -5.642 16.398 1.00 94.56 96 ILE A N 1
ATOM 764 C CA . ILE A 1 96 ? -1.140 -6.068 17.214 1.00 94.56 96 ILE A CA 1
ATOM 765 C C . ILE A 1 96 ? 0.168 -5.760 16.479 1.00 94.56 96 ILE A C 1
ATOM 767 O O . ILE A 1 96 ? 0.176 -5.723 15.249 1.00 94.56 96 ILE A O 1
ATOM 771 N N . PRO A 1 97 ? 1.288 -5.565 17.198 1.00 92.56 97 PRO A N 1
ATOM 772 C CA . PRO A 1 97 ? 2.588 -5.420 16.559 1.00 92.56 97 PRO A CA 1
ATOM 773 C C . PRO A 1 97 ? 2.911 -6.615 15.659 1.00 92.56 97 PRO A C 1
ATOM 775 O O . PRO A 1 97 ? 2.589 -7.759 15.993 1.00 92.56 97 PRO A O 1
ATOM 778 N N . GLN A 1 98 ? 3.586 -6.342 14.545 1.00 93.38 98 GLN A N 1
ATOM 779 C CA . GLN A 1 98 ? 4.099 -7.391 13.668 1.00 93.38 98 GLN A CA 1
ATOM 780 C C . GLN A 1 98 ? 5.104 -8.268 14.424 1.00 93.38 98 GLN A C 1
ATOM 782 O O . GLN A 1 98 ? 5.887 -7.784 15.245 1.00 93.38 98 GLN A O 1
ATOM 787 N N . PHE A 1 99 ? 5.086 -9.569 14.144 1.00 94.56 99 PHE A N 1
ATOM 788 C CA . PHE A 1 99 ? 6.070 -10.495 14.684 1.00 94.56 99 PHE A CA 1
ATOM 789 C C . PHE A 1 99 ? 7.429 -10.267 14.015 1.00 94.56 99 PHE A C 1
ATOM 791 O O . PHE A 1 99 ? 7.473 -10.045 12.807 1.00 94.56 99 PHE A O 1
ATOM 798 N N . PRO A 1 100 ? 8.542 -10.436 14.748 1.00 90.88 100 PRO A N 1
ATOM 799 C CA . PRO A 1 100 ? 9.893 -10.319 14.189 1.00 90.88 100 PRO A CA 1
ATOM 800 C C . PRO A 1 100 ? 10.258 -11.345 13.098 1.00 90.88 100 PRO A C 1
ATOM 802 O O . PRO A 1 100 ? 11.284 -11.217 12.427 1.00 90.88 100 PRO A O 1
ATOM 805 N N . THR A 1 101 ? 9.431 -12.380 12.908 1.00 91.75 101 THR A N 1
ATOM 806 C CA . THR A 1 101 ? 9.576 -13.389 11.850 1.00 91.75 101 THR A CA 1
ATOM 807 C C . THR A 1 101 ? 8.214 -13.748 11.252 1.00 91.75 101 THR A C 1
ATOM 809 O O . THR A 1 101 ? 7.164 -13.504 11.856 1.00 91.75 101 THR A O 1
ATOM 812 N N . GLY A 1 102 ? 8.221 -14.386 10.083 1.00 91.75 102 GLY A N 1
ATOM 813 C CA . GLY A 1 102 ? 7.020 -14.963 9.491 1.00 91.75 102 GLY A CA 1
ATOM 814 C C . GLY A 1 102 ? 6.399 -16.028 10.392 1.00 91.75 102 GLY A C 1
ATOM 815 O O . GLY A 1 102 ? 7.104 -16.891 10.909 1.00 91.75 102 GLY A O 1
ATOM 816 N N . THR A 1 103 ? 5.075 -16.007 10.563 1.00 94.06 103 THR A N 1
ATOM 817 C CA . THR A 1 103 ? 4.364 -17.027 11.355 1.00 94.06 103 THR A CA 1
ATOM 818 C C . THR A 1 103 ? 3.749 -18.091 10.450 1.00 94.06 103 THR A C 1
ATOM 820 O O . THR A 1 103 ? 3.207 -17.782 9.392 1.00 94.06 103 THR A O 1
ATOM 823 N N . LEU A 1 104 ? 3.864 -19.362 10.843 1.00 93.94 104 LEU A N 1
ATOM 824 C CA . LEU A 1 104 ? 3.523 -20.508 9.990 1.00 93.94 104 LEU A CA 1
ATOM 825 C C . LEU A 1 104 ? 2.495 -21.444 10.610 1.00 93.94 104 LEU A C 1
ATOM 827 O O . LEU A 1 104 ? 1.688 -22.020 9.878 1.00 93.94 104 LEU A O 1
ATOM 831 N N . ARG A 1 105 ? 2.571 -21.665 11.925 1.00 96.12 105 ARG A N 1
ATOM 832 C CA . ARG A 1 105 ? 1.694 -22.587 12.650 1.00 96.12 105 ARG A CA 1
ATOM 833 C C . ARG A 1 105 ? 1.273 -21.991 13.976 1.00 96.12 105 ARG A C 1
ATOM 835 O O . ARG A 1 105 ? 2.113 -21.435 14.679 1.00 96.12 105 ARG A O 1
ATOM 842 N N . ALA A 1 106 ? 0.014 -22.174 14.356 1.00 97.44 106 ALA A N 1
ATOM 843 C CA . ALA A 1 106 ? -0.485 -21.724 15.641 1.00 97.44 106 ALA A CA 1
ATOM 844 C C . ALA A 1 106 ? -1.511 -22.671 16.269 1.00 97.44 106 ALA A C 1
ATOM 846 O O . ALA A 1 106 ? -2.269 -23.360 15.592 1.00 97.44 106 ALA A O 1
ATOM 847 N N . ARG A 1 107 ? -1.545 -22.725 17.602 1.00 97.94 107 ARG A N 1
ATOM 848 C CA . ARG A 1 107 ? -2.511 -23.519 18.370 1.00 97.94 107 ARG A CA 1
ATOM 849 C C . ARG A 1 107 ? -3.051 -22.715 19.541 1.00 97.94 107 ARG A C 1
ATOM 851 O O . ARG A 1 107 ? -2.299 -22.043 20.248 1.00 97.94 107 ARG A O 1
ATOM 858 N N . PHE A 1 108 ? -4.355 -22.823 19.770 1.00 97.75 108 PHE A N 1
ATOM 859 C CA . PHE A 1 108 ? -4.960 -22.347 21.006 1.00 97.75 108 PHE A CA 1
ATOM 860 C C . PHE A 1 108 ? -4.639 -23.315 22.137 1.00 97.75 108 PHE A C 1
ATOM 862 O O . PHE A 1 108 ? -4.845 -24.523 22.027 1.00 97.75 108 PHE A O 1
ATOM 869 N N . HIS A 1 109 ? -4.133 -22.781 23.240 1.00 97.19 109 HIS A N 1
ATOM 870 C CA . HIS A 1 109 ? -3.844 -23.579 24.417 1.00 97.19 109 HIS A CA 1
ATOM 871 C C . HIS A 1 109 ? -5.156 -23.970 25.122 1.00 97.19 109 HIS A C 1
ATOM 873 O O . HIS A 1 109 ? -5.963 -23.088 25.430 1.00 97.19 109 HIS A O 1
ATOM 879 N N . PRO A 1 110 ? -5.373 -25.255 25.458 1.00 92.31 110 PRO A N 1
ATOM 880 C CA . PRO A 1 110 ? -6.680 -25.753 25.898 1.00 92.31 110 PRO A CA 1
ATOM 881 C C . PRO A 1 110 ? -7.171 -25.121 27.209 1.00 92.31 110 PRO A C 1
ATOM 883 O O . PRO A 1 110 ? -8.360 -24.855 27.365 1.00 92.31 110 PRO A O 1
ATOM 886 N N . THR A 1 111 ? -6.262 -24.834 28.149 1.00 91.94 111 THR A N 1
ATOM 887 C CA . THR A 1 111 ? -6.632 -24.290 29.470 1.00 91.94 111 THR A CA 1
ATOM 888 C C . THR A 1 111 ? -6.669 -22.761 29.522 1.00 91.94 111 THR A C 1
ATOM 890 O O . THR A 1 111 ? -7.688 -22.194 29.911 1.00 91.94 111 THR A O 1
ATOM 893 N N . ASN A 1 112 ? -5.602 -22.066 29.109 1.00 93.56 112 ASN A N 1
ATOM 894 C CA . ASN A 1 112 ? -5.551 -20.602 29.188 1.00 93.56 112 ASN A CA 1
ATOM 895 C C . ASN A 1 112 ? -6.214 -19.887 27.992 1.00 93.56 112 ASN A C 1
ATOM 897 O O . ASN A 1 112 ? -6.560 -18.716 28.113 1.00 93.56 112 ASN A O 1
ATOM 901 N N . GLY A 1 113 ? -6.454 -20.572 26.868 1.00 93.06 113 GLY A N 1
ATOM 902 C CA . GLY A 1 113 ? -7.129 -19.994 25.701 1.00 93.06 113 GLY A CA 1
ATOM 903 C C . GLY A 1 113 ? -6.324 -18.938 24.942 1.00 93.06 113 GLY A C 1
ATOM 904 O O . GLY A 1 113 ? -6.888 -18.214 24.123 1.00 93.06 113 GLY A O 1
ATOM 905 N N . HIS A 1 114 ? -5.026 -18.813 25.213 1.00 97.19 114 HIS A N 1
ATOM 906 C CA . HIS A 1 114 ? -4.124 -17.988 24.421 1.00 97.19 114 HIS A CA 1
ATOM 907 C C . HIS A 1 114 ? -3.730 -18.719 23.143 1.00 97.19 114 HIS A C 1
ATOM 909 O O . HIS A 1 114 ? -3.683 -19.951 23.102 1.00 97.19 114 HIS A O 1
ATOM 915 N N . LEU A 1 115 ? -3.401 -17.945 22.120 1.00 98.19 115 LEU A N 1
ATOM 916 C CA . LEU A 1 115 ? -2.864 -18.464 20.880 1.00 98.19 115 LEU A CA 1
ATOM 917 C C . LEU A 1 115 ? -1.341 -18.504 20.980 1.00 98.19 115 LEU A C 1
ATOM 919 O O . LEU A 1 115 ? -0.710 -17.504 21.312 1.00 98.19 115 LEU A O 1
ATOM 923 N N . TYR A 1 116 ? -0.750 -19.650 20.680 1.00 98.12 116 TYR A N 1
ATOM 924 C CA . TYR A 1 116 ? 0.694 -19.797 20.557 1.00 98.12 116 TYR A CA 1
ATOM 925 C C . TYR A 1 116 ? 1.026 -20.025 19.095 1.00 98.12 116 TYR A C 1
ATOM 927 O O . TYR A 1 116 ? 0.466 -20.934 18.489 1.00 98.12 116 TYR A O 1
ATOM 935 N N . THR A 1 117 ? 1.904 -19.200 18.536 1.00 97.56 117 THR A N 1
ATOM 936 C CA . THR A 1 117 ? 2.298 -19.251 17.127 1.00 97.56 117 THR A CA 1
ATOM 937 C C . THR A 1 117 ? 3.808 -19.354 17.001 1.00 97.56 117 THR A C 1
ATOM 939 O O . THR A 1 117 ? 4.545 -18.814 17.826 1.00 97.56 117 THR A O 1
ATOM 942 N N . CYS A 1 118 ? 4.277 -20.068 15.989 1.00 95.94 118 CYS A N 1
ATOM 943 C CA . CYS A 1 118 ? 5.686 -20.138 15.653 1.00 95.94 118 CYS A CA 1
ATOM 944 C C . CYS A 1 118 ? 5.915 -19.976 14.161 1.00 95.94 118 CYS A C 1
ATOM 946 O O . CYS A 1 118 ? 5.038 -20.210 13.322 1.00 95.94 118 CYS A O 1
ATOM 948 N N . GLY A 1 119 ? 7.144 -19.611 13.839 1.00 91.88 119 GLY A N 1
ATOM 949 C CA . GLY A 1 119 ? 7.618 -19.638 12.476 1.00 91.88 119 GLY A CA 1
ATOM 950 C C . GLY A 1 119 ? 9.092 -19.303 12.387 1.00 91.88 119 GLY A C 1
ATOM 951 O O . GLY A 1 119 ? 9.811 -19.306 13.389 1.00 91.88 119 GLY A O 1
ATOM 952 N N . MET A 1 120 ? 9.532 -19.112 11.157 1.00 88.12 120 MET A N 1
ATOM 953 C CA . MET A 1 120 ? 10.925 -18.939 10.786 1.00 88.12 120 MET A CA 1
ATOM 954 C C . MET A 1 120 ? 11.016 -18.034 9.571 1.00 88.12 120 MET A C 1
ATOM 956 O O . MET A 1 120 ? 10.046 -17.911 8.826 1.00 88.12 120 MET A O 1
ATOM 960 N N . PHE A 1 121 ? 12.196 -17.477 9.339 1.00 83.88 121 PHE A N 1
ATOM 961 C CA . PHE A 1 121 ? 12.538 -16.835 8.081 1.00 83.88 121 PHE A CA 1
ATOM 962 C C . PHE A 1 121 ? 13.445 -17.774 7.283 1.00 83.88 121 PHE A C 1
ATOM 964 O O . PHE A 1 121 ? 14.499 -18.175 7.770 1.00 83.88 121 PHE A O 1
ATOM 971 N N . ALA A 1 122 ? 13.031 -18.154 6.072 1.00 68.75 122 ALA A N 1
ATOM 972 C CA . ALA A 1 122 ? 13.789 -19.104 5.248 1.00 68.75 122 ALA A CA 1
ATOM 973 C C . ALA A 1 122 ? 14.020 -18.642 3.800 1.00 68.75 122 ALA A C 1
ATOM 975 O O . ALA A 1 122 ? 15.025 -19.004 3.198 1.00 68.75 122 ALA A O 1
ATOM 976 N N . TRP A 1 123 ? 13.098 -17.858 3.238 1.00 67.00 123 TRP A N 1
ATOM 977 C CA . TRP A 1 123 ? 13.118 -17.462 1.825 1.00 67.00 123 TRP A CA 1
ATOM 978 C C . TRP A 1 123 ? 12.882 -15.953 1.683 1.00 67.00 123 TRP A C 1
ATOM 980 O O . TRP A 1 123 ? 13.777 -15.159 1.943 1.00 67.00 123 TRP A O 1
ATOM 990 N N . ALA A 1 124 ? 11.666 -15.553 1.302 1.00 60.59 124 ALA A N 1
ATOM 991 C CA . ALA A 1 124 ? 11.256 -14.163 1.142 1.00 60.59 124 ALA A CA 1
ATOM 992 C C . ALA A 1 124 ? 10.181 -13.788 2.171 1.00 60.59 124 ALA A C 1
ATOM 994 O O . ALA A 1 124 ? 9.168 -14.470 2.288 1.00 60.59 124 ALA A O 1
ATOM 995 N N . GLY A 1 125 ? 10.383 -12.686 2.882 1.00 58.94 125 GLY A N 1
ATOM 996 C CA . GLY A 1 125 ? 9.495 -12.143 3.910 1.00 58.94 125 GLY A CA 1
ATOM 997 C C . GLY A 1 125 ? 10.069 -10.815 4.395 1.00 58.94 125 GLY A C 1
ATOM 998 O O . GLY A 1 125 ? 11.255 -10.578 4.206 1.00 58.94 125 GLY A O 1
ATOM 999 N N . ASN A 1 126 ? 9.253 -9.932 4.964 1.00 64.69 126 ASN A N 1
ATOM 1000 C CA . ASN A 1 126 ? 9.733 -8.634 5.464 1.00 64.69 126 ASN A CA 1
ATOM 1001 C C . ASN A 1 126 ? 10.338 -8.728 6.875 1.00 64.69 126 ASN A C 1
ATOM 1003 O O . ASN A 1 126 ? 10.948 -7.774 7.347 1.00 64.69 126 ASN A O 1
ATOM 1007 N N . GLN A 1 127 ? 10.143 -9.867 7.539 1.00 73.50 127 GLN A N 1
ATOM 1008 C CA . GLN A 1 127 ? 10.533 -10.122 8.918 1.00 73.50 127 GLN A CA 1
ATOM 1009 C C . GLN A 1 127 ? 11.663 -11.153 8.929 1.00 73.50 127 GLN A C 1
ATOM 1011 O O . GLN A 1 127 ? 11.453 -12.300 8.531 1.00 73.50 127 GLN A O 1
ATOM 1016 N N . HIS A 1 128 ? 12.874 -10.726 9.293 1.00 79.31 128 HIS A N 1
ATOM 1017 C CA . HIS A 1 128 ? 14.112 -11.467 9.015 1.00 79.31 128 HIS A CA 1
ATOM 1018 C C . HIS A 1 128 ? 14.708 -12.199 10.224 1.00 79.31 128 HIS A C 1
ATOM 1020 O O . HIS A 1 128 ? 15.767 -12.818 10.085 1.00 79.31 128 HIS A O 1
ATOM 1026 N N . GLU A 1 129 ? 14.082 -12.157 11.406 1.00 83.06 129 GLU A N 1
ATOM 1027 C CA . GLU A 1 129 ? 14.569 -12.996 12.503 1.00 83.06 129 GLU A CA 1
ATOM 1028 C C . GLU A 1 129 ? 14.441 -14.478 12.129 1.00 83.06 129 GLU A C 1
ATOM 1030 O O . GLU A 1 129 ? 13.440 -14.911 11.549 1.00 83.06 129 GLU A O 1
ATOM 1035 N N . GLN A 1 130 ? 15.470 -15.265 12.466 1.00 85.94 130 GLN A N 1
ATOM 1036 C CA . GLN A 1 130 ? 15.604 -16.665 12.037 1.00 85.94 130 GLN A CA 1
ATOM 1037 C C . GLN A 1 130 ? 14.390 -17.519 12.415 1.00 85.94 130 GLN A C 1
ATOM 1039 O O . GLN A 1 130 ? 14.008 -18.420 11.672 1.00 85.94 130 GLN A O 1
ATOM 1044 N N . GLY A 1 131 ? 13.760 -17.216 13.547 1.00 91.00 131 GLY A N 1
ATOM 1045 C CA . GLY A 1 131 ? 12.496 -17.799 13.947 1.00 91.00 131 GLY A CA 1
ATOM 1046 C C . GLY A 1 131 ? 12.035 -17.314 15.305 1.00 91.00 131 GLY A C 1
ATOM 1047 O O . GLY A 1 131 ? 12.728 -16.558 15.979 1.00 91.00 131 GLY A O 1
ATOM 1048 N N . GLY A 1 132 ? 10.847 -17.752 15.707 1.00 92.25 132 GLY A N 1
ATOM 1049 C CA . GLY A 1 132 ? 10.257 -17.314 16.960 1.00 92.25 132 GLY A CA 1
ATOM 1050 C C . GLY A 1 132 ? 9.097 -18.180 17.420 1.00 92.25 132 GLY A C 1
ATOM 1051 O O . GLY A 1 132 ? 8.443 -18.864 16.629 1.00 92.25 132 GLY A O 1
ATOM 1052 N N . PHE A 1 133 ? 8.859 -18.136 18.730 1.00 96.31 133 PHE A N 1
ATOM 1053 C CA . PHE A 1 133 ? 7.700 -18.716 19.394 1.00 96.31 133 PHE A CA 1
ATOM 1054 C C . PHE A 1 133 ? 7.008 -17.620 20.200 1.00 96.31 133 PHE A C 1
ATOM 1056 O O . PHE A 1 133 ? 7.571 -17.076 21.150 1.00 96.31 133 PHE A O 1
ATOM 1063 N N . PHE A 1 134 ? 5.783 -17.292 19.810 1.00 97.06 134 PHE A N 1
ATOM 1064 C CA . PHE A 1 134 ? 5.049 -16.141 20.310 1.00 97.06 134 PHE A CA 1
ATOM 1065 C C . PHE A 1 134 ? 3.747 -16.570 20.964 1.00 97.06 134 PHE A C 1
ATOM 1067 O O . PHE A 1 134 ? 3.094 -17.528 20.549 1.00 97.06 134 PHE A O 1
ATOM 1074 N N . ARG A 1 135 ? 3.338 -15.808 21.975 1.00 97.44 135 ARG A N 1
ATOM 1075 C CA . ARG A 1 135 ? 2.040 -15.947 22.629 1.00 97.44 135 ARG A CA 1
ATOM 1076 C C . ARG A 1 135 ? 1.210 -14.700 22.358 1.00 97.44 135 ARG A C 1
ATOM 1078 O O . ARG A 1 135 ? 1.566 -13.621 22.824 1.00 97.44 135 ARG A O 1
ATOM 1085 N N . VAL A 1 136 ? 0.068 -14.877 21.709 1.00 97.44 136 VAL A N 1
ATOM 1086 C CA . VAL A 1 136 ? -0.957 -13.852 21.505 1.00 97.44 136 VAL A CA 1
ATOM 1087 C C . VAL A 1 136 ? -2.097 -14.102 22.487 1.00 97.44 136 VAL A C 1
ATOM 1089 O O . VAL A 1 136 ? -2.579 -15.227 22.642 1.00 97.44 136 VAL A O 1
ATOM 1092 N N . ARG A 1 137 ? -2.533 -13.054 23.185 1.00 95.25 137 ARG A N 1
ATOM 1093 C CA . ARG A 1 137 ? -3.644 -13.126 24.138 1.00 95.25 137 ARG A CA 1
ATOM 1094 C C . ARG A 1 137 ? -4.597 -11.959 23.933 1.00 95.25 137 ARG A C 1
ATOM 1096 O O . ARG A 1 137 ? -4.145 -10.853 23.655 1.00 95.25 137 ARG A O 1
ATOM 1103 N N . LYS A 1 138 ? -5.889 -12.211 24.143 1.00 92.81 138 LYS A N 1
ATOM 1104 C CA . LYS A 1 138 ? -6.903 -11.160 24.246 1.00 92.81 138 LYS A CA 1
ATOM 1105 C C . LYS A 1 138 ? -6.619 -10.308 25.483 1.00 92.81 138 LYS A C 1
ATOM 1107 O O . LYS A 1 138 ? -6.330 -10.840 26.558 1.00 92.81 138 LYS A O 1
ATOM 1112 N N . LEU A 1 139 ? -6.683 -9.001 25.298 1.00 91.31 139 LEU A N 1
ATOM 1113 C CA . LEU A 1 139 ? -6.644 -7.988 26.346 1.00 91.31 139 LEU A CA 1
ATOM 1114 C C . LEU A 1 139 ? -8.031 -7.337 26.444 1.00 91.31 139 LEU A C 1
ATOM 1116 O O . LEU A 1 139 ? -8.930 -7.689 25.683 1.00 91.31 139 LEU A O 1
ATOM 1120 N N . ASP A 1 140 ? -8.232 -6.434 27.399 1.00 88.94 140 ASP A N 1
ATOM 1121 C CA . ASP A 1 140 ? -9.541 -5.802 27.614 1.00 88.94 140 ASP A CA 1
ATOM 1122 C C . ASP A 1 140 ? -9.778 -4.551 26.769 1.00 88.94 140 ASP A C 1
ATOM 1124 O O . ASP A 1 140 ? -10.894 -4.045 26.745 1.00 88.94 140 ASP A O 1
ATOM 1128 N N . ASN A 1 141 ? -8.769 -4.088 26.030 1.00 90.06 141 ASN A N 1
ATOM 1129 C CA . ASN A 1 141 ? -8.956 -3.039 25.039 1.00 90.06 141 ASN A CA 1
ATOM 1130 C C . ASN A 1 141 ? -9.754 -3.549 23.833 1.00 90.06 141 ASN A C 1
ATOM 1132 O O . ASN A 1 141 ? -9.584 -4.691 23.395 1.00 90.06 141 ASN A O 1
ATOM 1136 N N . ALA A 1 142 ? -10.577 -2.660 23.282 1.00 93.56 142 ALA A N 1
ATOM 1137 C CA . ALA A 1 142 ? -11.340 -2.910 22.071 1.00 93.56 142 ALA A CA 1
ATOM 1138 C C . ALA A 1 142 ? -10.414 -3.209 20.884 1.00 93.56 142 ALA A C 1
ATOM 1140 O O . ALA A 1 142 ? -9.341 -2.612 20.728 1.00 93.56 142 ALA A O 1
ATOM 1141 N N . ALA A 1 143 ? -10.838 -4.156 20.049 1.00 94.81 143 ALA A N 1
ATOM 1142 C CA . ALA A 1 143 ? -10.113 -4.564 18.854 1.00 94.81 143 ALA A CA 1
ATOM 1143 C C . ALA A 1 143 ? -10.746 -4.004 17.579 1.00 94.81 143 ALA A C 1
ATOM 1145 O O . ALA A 1 143 ? -10.059 -3.959 16.565 1.00 94.81 143 ALA A O 1
ATOM 1146 N N . TYR A 1 144 ? -12.012 -3.577 17.604 1.00 97.56 144 TYR A N 1
ATOM 1147 C CA . TYR A 1 144 ? -12.743 -3.012 16.465 1.00 97.56 144 TYR A CA 1
ATOM 1148 C C . TYR A 1 144 ? -12.519 -3.804 15.164 1.00 97.56 144 TYR A C 1
ATOM 1150 O O . TYR A 1 144 ? -12.175 -3.246 14.125 1.00 97.56 144 TYR A O 1
ATOM 1158 N N . LEU A 1 145 ? -12.602 -5.132 15.230 1.00 98.31 145 LEU A N 1
ATOM 1159 C CA . LEU A 1 145 ? -12.343 -6.028 14.102 1.00 98.31 145 LEU A CA 1
ATOM 1160 C C . LEU A 1 145 ? -13.654 -6.402 13.404 1.00 98.31 145 LEU A C 1
ATOM 1162 O O . LEU A 1 145 ? -14.629 -6.685 14.097 1.00 98.31 145 LEU A O 1
ATOM 1166 N N . PRO A 1 146 ? -13.704 -6.474 12.064 1.00 98.38 146 PRO A N 1
ATOM 1167 C CA . PRO A 1 146 ? -14.885 -6.969 11.373 1.00 98.38 146 PRO A CA 1
ATOM 1168 C C . PRO A 1 146 ? -15.029 -8.483 11.586 1.00 98.38 146 PRO A C 1
ATOM 1170 O O . PRO A 1 146 ? -14.119 -9.263 11.302 1.00 98.38 146 PRO A O 1
ATOM 1173 N N . THR A 1 147 ? -16.188 -8.902 12.078 1.00 97.44 147 THR A N 1
ATOM 1174 C CA . THR A 1 147 ? -16.572 -10.309 12.283 1.00 97.44 147 THR A CA 1
ATOM 1175 C C . THR A 1 147 ? -17.511 -10.814 11.196 1.00 97.44 147 THR A C 1
ATOM 1177 O O . THR A 1 147 ? -17.530 -12.012 10.921 1.00 97.44 147 THR A O 1
ATOM 1180 N N . LYS A 1 148 ? -18.252 -9.913 10.537 1.00 97.94 148 LYS A N 1
ATOM 1181 C CA . LYS A 1 148 ? -19.128 -10.226 9.403 1.00 97.94 148 LYS A CA 1
ATOM 1182 C C . LYS A 1 148 ? -18.982 -9.181 8.305 1.00 97.94 148 LYS A C 1
ATOM 1184 O O . LYS A 1 148 ? -18.867 -7.992 8.601 1.00 97.94 148 LYS A O 1
ATOM 1189 N N . LEU A 1 149 ? -19.032 -9.647 7.061 1.00 98.12 149 LEU A N 1
ATOM 1190 C CA . LEU A 1 149 ? -19.181 -8.840 5.853 1.00 98.12 149 LEU A CA 1
ATOM 1191 C C . LEU A 1 149 ? -20.385 -9.389 5.102 1.00 98.12 149 LEU A C 1
ATOM 1193 O O . LEU A 1 149 ? -20.396 -10.581 4.805 1.00 98.12 149 LEU A O 1
ATOM 1197 N N . GLN A 1 150 ? -21.390 -8.552 4.849 1.00 98.50 150 GLN A N 1
ATOM 1198 C CA . GLN A 1 150 ? -22.615 -8.985 4.183 1.00 98.50 150 GLN A CA 1
ATOM 1199 C C . GLN A 1 150 ? -22.952 -8.077 3.006 1.00 98.50 150 GLN A C 1
ATOM 1201 O O . GLN A 1 150 ? -23.401 -6.946 3.202 1.00 98.50 150 GLN A O 1
ATOM 1206 N N . ALA A 1 151 ? -22.723 -8.555 1.786 1.00 98.06 151 ALA A N 1
ATOM 1207 C CA . ALA A 1 151 ? -22.953 -7.794 0.567 1.00 98.06 151 ALA A CA 1
ATOM 1208 C C . ALA A 1 151 ? -24.408 -7.921 0.086 1.00 98.06 151 ALA A C 1
ATOM 1210 O O . ALA A 1 151 ? -24.973 -9.011 -0.008 1.00 98.06 151 ALA A O 1
ATOM 1211 N N . HIS A 1 152 ? -25.020 -6.801 -0.286 1.00 97.75 152 HIS A N 1
ATOM 1212 C CA . HIS A 1 152 ? -26.387 -6.739 -0.802 1.00 97.75 152 HIS A CA 1
ATOM 1213 C C . HIS A 1 152 ? -26.495 -5.762 -1.972 1.00 97.75 152 HIS A C 1
ATOM 1215 O O . HIS A 1 152 ? -25.616 -4.944 -2.212 1.00 97.75 152 HIS A O 1
ATOM 1221 N N . GLN A 1 153 ? -27.620 -5.798 -2.687 1.00 96.06 153 GLN A N 1
ATOM 1222 C CA . GLN A 1 153 ? -27.865 -4.981 -3.888 1.00 96.06 153 GLN A CA 1
ATOM 1223 C C . GLN A 1 153 ? -27.721 -3.459 -3.714 1.00 96.06 153 GLN A C 1
ATOM 1225 O O . GLN A 1 153 ? -27.704 -2.738 -4.704 1.00 96.06 153 GLN A O 1
ATOM 1230 N N . ARG A 1 154 ? -27.667 -2.960 -2.474 1.00 96.00 154 ARG A N 1
ATOM 1231 C CA . ARG A 1 154 ? -27.512 -1.527 -2.171 1.00 96.00 154 ARG A CA 1
ATOM 1232 C C . ARG A 1 154 ? -26.151 -1.180 -1.568 1.00 96.00 154 ARG A C 1
ATOM 1234 O O . ARG A 1 154 ? -25.882 0.002 -1.395 1.00 96.00 154 ARG A O 1
ATOM 1241 N N . GLY A 1 155 ? -25.335 -2.170 -1.206 1.00 97.88 155 GLY A N 1
ATOM 1242 C CA . GLY A 1 155 ? -24.049 -1.951 -0.558 1.00 97.88 155 GLY A CA 1
ATOM 1243 C C . GLY A 1 155 ? -23.615 -3.100 0.355 1.00 97.88 155 GLY A C 1
ATOM 1244 O O . GLY A 1 155 ? -23.731 -4.268 -0.021 1.00 97.88 155 GLY A O 1
ATOM 1245 N N . MET A 1 156 ? -23.057 -2.787 1.524 1.00 98.19 156 MET A N 1
ATOM 1246 C CA . MET A 1 156 ? -22.441 -3.784 2.401 1.00 98.19 156 MET A CA 1
ATOM 1247 C C . MET A 1 156 ? -22.668 -3.489 3.880 1.00 98.19 156 MET A C 1
ATOM 1249 O O . MET A 1 156 ? -22.413 -2.380 4.342 1.00 98.19 156 MET A O 1
ATOM 1253 N N . LYS A 1 157 ? -23.024 -4.527 4.643 1.00 98.69 157 LYS A N 1
ATOM 1254 C CA . LYS A 1 157 ? -23.011 -4.495 6.107 1.00 98.69 157 LYS A CA 1
ATOM 1255 C C . LYS A 1 157 ? -21.700 -5.024 6.668 1.00 98.69 157 LYS A C 1
ATOM 1257 O O . LYS A 1 157 ? -21.223 -6.078 6.245 1.00 98.69 157 LYS A O 1
ATOM 1262 N N . ILE A 1 158 ? -21.157 -4.325 7.657 1.00 98.75 158 ILE A N 1
ATOM 1263 C CA . ILE A 1 158 ? -19.931 -4.685 8.369 1.00 98.75 158 ILE A CA 1
ATOM 1264 C C . ILE A 1 158 ? -20.247 -4.729 9.863 1.00 98.75 158 ILE A C 1
ATOM 1266 O O . ILE A 1 158 ? -20.603 -3.706 10.443 1.00 98.75 158 ILE A O 1
ATOM 1270 N N . THR A 1 159 ? -20.113 -5.898 10.492 1.00 98.69 159 THR A N 1
ATOM 1271 C CA . THR A 1 159 ? -20.287 -6.050 11.948 1.00 98.69 159 THR A CA 1
ATOM 1272 C C . THR A 1 159 ? -18.930 -6.087 12.632 1.00 98.69 159 THR A C 1
ATOM 1274 O O . THR A 1 159 ? -18.099 -6.928 12.290 1.00 98.69 159 THR A O 1
ATOM 1277 N N . PHE A 1 160 ? -18.711 -5.226 13.620 1.00 98.56 160 PHE A N 1
ATOM 1278 C CA . PHE A 1 160 ? -17.469 -5.126 14.384 1.00 98.56 160 PHE A CA 1
ATOM 1279 C C . PHE A 1 160 ? -17.524 -5.915 15.700 1.00 98.56 160 PHE A C 1
ATOM 1281 O O . PHE A 1 160 ? -18.592 -6.284 16.181 1.00 98.56 160 PHE A O 1
ATOM 1288 N N . THR A 1 161 ? -16.360 -6.194 16.289 1.00 97.44 161 THR A N 1
ATOM 1289 C CA . THR A 1 161 ? -16.239 -6.823 17.616 1.00 97.44 161 THR A CA 1
ATOM 1290 C C . THR A 1 161 ? -16.673 -5.915 18.760 1.00 97.44 161 THR A C 1
ATOM 1292 O O . THR A 1 161 ? -17.015 -6.407 19.831 1.00 97.44 161 THR A O 1
ATOM 1295 N N . ASP A 1 162 ? -16.626 -4.604 18.552 1.00 97.44 162 ASP A N 1
ATOM 1296 C CA . ASP A 1 162 ? -16.785 -3.583 19.580 1.00 97.44 162 ASP A CA 1
ATOM 1297 C C . ASP A 1 162 ? -17.691 -2.467 19.041 1.00 97.44 162 ASP A C 1
ATOM 1299 O O . ASP A 1 162 ? -17.682 -2.223 17.828 1.00 97.44 162 ASP A O 1
ATOM 1303 N N . PRO A 1 163 ? -18.463 -1.795 19.912 1.00 97.62 163 PRO A N 1
ATOM 1304 C CA . PRO A 1 163 ? -19.375 -0.750 19.486 1.00 97.62 163 PRO A CA 1
ATOM 1305 C C . PRO A 1 163 ? -18.611 0.477 18.983 1.00 97.62 163 PRO A C 1
ATOM 1307 O O . PRO A 1 163 ? -17.619 0.915 19.577 1.00 97.62 163 PRO A O 1
ATOM 1310 N N . VAL A 1 164 ? -19.095 1.054 17.891 1.00 97.44 164 VAL A N 1
ATOM 1311 C CA . VAL A 1 164 ? -18.510 2.239 17.263 1.00 97.44 164 VAL A CA 1
ATOM 1312 C C . VAL A 1 164 ? -19.337 3.485 17.569 1.00 97.44 164 VAL A C 1
ATOM 1314 O O . VAL A 1 164 ? -20.531 3.423 17.859 1.00 97.44 164 VAL A O 1
ATOM 1317 N N . ASP A 1 165 ? -18.681 4.637 17.541 1.00 98.12 165 ASP A N 1
ATOM 1318 C CA . ASP A 1 165 ? -19.313 5.943 17.665 1.00 98.12 165 ASP A CA 1
ATOM 1319 C C . ASP A 1 165 ? -20.256 6.181 16.481 1.00 98.12 165 ASP A C 1
ATOM 1321 O O . ASP A 1 165 ? -19.861 6.034 15.323 1.00 98.12 165 ASP A O 1
ATOM 1325 N N . ARG A 1 166 ? -21.508 6.554 16.771 1.00 97.81 166 ARG A N 1
ATOM 1326 C CA . ARG A 1 166 ? -22.544 6.737 15.747 1.00 97.81 166 ARG A CA 1
ATOM 1327 C C . ARG A 1 166 ? -22.202 7.845 14.764 1.00 97.81 166 ARG A C 1
ATOM 1329 O O . ARG A 1 166 ? -22.360 7.644 13.567 1.00 97.81 166 ARG A O 1
ATOM 1336 N N . THR A 1 167 ? -21.718 8.980 15.255 1.00 96.44 167 THR A N 1
ATOM 1337 C CA . THR A 1 167 ? -21.406 10.132 14.406 1.00 96.44 167 THR A CA 1
ATOM 1338 C C . THR A 1 167 ? -20.297 9.789 13.415 1.00 96.44 167 THR A C 1
ATOM 1340 O O . THR A 1 167 ? -20.437 10.066 12.228 1.00 96.44 167 THR A O 1
ATOM 1343 N N . ALA A 1 168 ? -19.231 9.127 13.876 1.00 93.81 168 ALA A N 1
ATOM 1344 C CA . ALA A 1 168 ? -18.173 8.644 12.992 1.00 93.81 168 ALA A CA 1
ATOM 1345 C C . ALA A 1 168 ? -18.686 7.559 12.029 1.00 93.81 168 ALA A C 1
ATOM 1347 O O . ALA A 1 168 ? -18.421 7.611 10.835 1.00 93.81 168 ALA A O 1
ATOM 1348 N N . ALA A 1 169 ? -19.455 6.589 12.525 1.00 97.00 169 ALA A N 1
ATOM 1349 C CA . ALA A 1 169 ? -19.948 5.481 11.712 1.00 97.00 169 ALA A CA 1
ATOM 1350 C C . ALA A 1 169 ? -20.936 5.905 10.614 1.00 97.00 169 ALA A C 1
ATOM 1352 O O . ALA A 1 169 ? -20.977 5.275 9.559 1.00 97.00 169 ALA A O 1
ATOM 1353 N N . GLU A 1 170 ? -21.738 6.942 10.839 1.00 97.88 170 GLU A N 1
ATOM 1354 C CA . GLU A 1 170 ? -22.735 7.426 9.874 1.00 97.88 170 GLU A CA 1
ATOM 1355 C C . GLU A 1 170 ? -22.176 8.489 8.914 1.00 97.88 170 GLU A C 1
ATOM 1357 O O . GLU A 1 170 ? -22.849 8.873 7.955 1.00 97.88 170 GLU A O 1
ATOM 1362 N N . SER A 1 171 ? -20.927 8.925 9.112 1.00 97.38 171 SER A N 1
ATOM 1363 C CA . SER A 1 171 ? -20.228 9.790 8.162 1.00 97.38 171 SER A CA 1
ATOM 1364 C C . SER A 1 171 ? -19.777 8.993 6.941 1.00 97.38 171 SER A C 1
ATOM 1366 O O . SER A 1 171 ? -18.993 8.053 7.043 1.00 97.38 171 SER A O 1
ATOM 1368 N N . THR A 1 172 ? -20.219 9.386 5.746 1.00 95.75 172 THR A N 1
ATOM 1369 C CA . THR A 1 172 ? -19.767 8.748 4.498 1.00 95.75 172 THR A CA 1
ATOM 1370 C C . THR A 1 172 ? -18.276 8.961 4.238 1.00 95.75 172 THR A C 1
ATOM 1372 O O . THR A 1 172 ? -17.655 8.144 3.567 1.00 95.75 172 THR A O 1
ATOM 1375 N N . GLU A 1 173 ? -17.697 10.031 4.788 1.00 94.94 173 GLU A N 1
ATOM 1376 C CA . GLU A 1 173 ? -16.272 10.368 4.666 1.00 94.94 173 GLU A CA 1
ATOM 1377 C C . GLU A 1 173 ? -15.373 9.445 5.502 1.00 94.94 173 GLU A C 1
ATOM 1379 O O . GLU A 1 173 ? -14.176 9.345 5.242 1.00 94.94 173 GLU A O 1
ATOM 1384 N N . SER A 1 174 ? -15.943 8.696 6.453 1.00 96.50 174 SER A N 1
ATOM 1385 C CA . SER A 1 174 ? -15.225 7.668 7.214 1.00 96.50 174 SER A CA 1
ATOM 1386 C C . SER A 1 174 ? -14.883 6.424 6.393 1.00 96.50 174 SER A C 1
ATOM 1388 O O . SER A 1 174 ? -14.243 5.510 6.919 1.00 96.50 174 SER A O 1
ATOM 1390 N N . TYR A 1 175 ? -15.286 6.365 5.122 1.00 97.69 175 TYR A N 1
ATOM 1391 C CA . TYR A 1 175 ? -15.111 5.194 4.275 1.00 97.69 175 TYR A CA 1
ATOM 1392 C C . TYR A 1 175 ? -14.498 5.554 2.927 1.00 97.69 175 TYR A C 1
ATOM 1394 O O . TYR A 1 175 ? -15.027 6.378 2.183 1.00 97.69 175 TYR A O 1
ATOM 1402 N N . ALA A 1 176 ? -13.428 4.853 2.564 1.00 96.06 176 ALA A N 1
ATOM 1403 C CA . ALA A 1 176 ? -12.877 4.879 1.215 1.00 96.06 176 ALA A CA 1
ATOM 1404 C C . ALA A 1 176 ? -12.920 3.470 0.625 1.00 96.06 176 ALA A C 1
ATOM 1406 O O . ALA A 1 176 ? -12.429 2.519 1.241 1.00 96.06 176 ALA A O 1
ATOM 1407 N N . ILE A 1 177 ? -13.517 3.333 -0.562 1.00 98.56 177 ILE A N 1
ATOM 1408 C CA . ILE A 1 177 ? -13.675 2.042 -1.231 1.00 98.56 177 ILE A CA 1
ATOM 1409 C C . ILE A 1 177 ? -13.033 2.080 -2.611 1.00 98.56 177 ILE A C 1
ATOM 1411 O O . ILE A 1 177 ? -13.379 2.909 -3.450 1.00 98.56 177 ILE A O 1
ATOM 1415 N N . SER A 1 178 ? -12.141 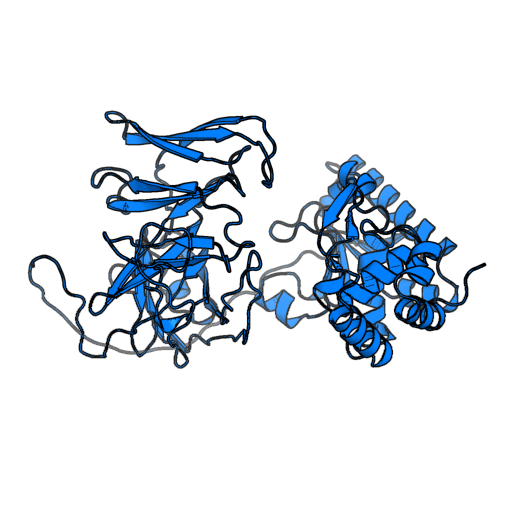1.125 -2.858 1.00 97.19 178 SER A N 1
ATOM 1416 C CA . SER A 1 178 ? -11.550 0.868 -4.171 1.00 97.19 178 SER A CA 1
ATOM 1417 C C . SER A 1 178 ? -11.863 -0.564 -4.586 1.00 97.19 178 SER A C 1
ATOM 1419 O O . SER A 1 178 ? -11.656 -1.490 -3.808 1.00 97.19 178 SER A O 1
ATOM 1421 N N . ALA A 1 179 ? -12.327 -0.760 -5.814 1.00 97.69 179 ALA A N 1
ATOM 1422 C CA . ALA A 1 179 ? -12.557 -2.069 -6.414 1.00 97.69 179 ALA A CA 1
ATOM 1423 C C . ALA A 1 179 ? -11.690 -2.235 -7.661 1.00 97.69 179 ALA A C 1
ATOM 1425 O O . ALA A 1 179 ? -11.355 -1.261 -8.333 1.00 97.69 179 ALA A O 1
ATOM 1426 N N . TRP A 1 180 ? -11.312 -3.469 -7.974 1.00 96.44 180 TRP A N 1
ATOM 1427 C CA . TRP A 1 180 ? -10.519 -3.784 -9.155 1.00 96.44 180 TRP A CA 1
ATOM 1428 C C . TRP A 1 180 ? -10.740 -5.226 -9.594 1.00 96.44 180 TRP A C 1
ATOM 1430 O O . TRP A 1 180 ? -11.115 -6.116 -8.825 1.00 96.44 180 TRP A O 1
ATOM 1440 N N . ASP A 1 181 ? -10.410 -5.458 -10.849 1.00 93.44 181 ASP A N 1
ATOM 1441 C CA . ASP A 1 181 ? -10.438 -6.762 -11.467 1.00 93.44 181 ASP A CA 1
ATOM 1442 C C . ASP A 1 181 ? -9.043 -7.392 -11.392 1.00 93.44 181 ASP A C 1
ATOM 1444 O O . ASP A 1 181 ? -8.014 -6.718 -11.264 1.00 93.44 181 ASP A O 1
ATOM 1448 N N . LEU A 1 182 ? -9.003 -8.716 -11.475 1.00 90.75 182 LEU A N 1
ATOM 1449 C CA . LEU A 1 182 ? -7.774 -9.497 -11.480 1.00 90.75 182 LEU A CA 1
ATOM 1450 C C . LEU A 1 182 ? -7.740 -10.366 -12.729 1.00 90.75 182 LEU A C 1
ATOM 1452 O O . LEU A 1 182 ? -8.779 -10.776 -13.242 1.00 90.75 182 LEU A O 1
ATOM 1456 N N . LYS A 1 183 ? -6.534 -10.688 -13.194 1.00 87.44 183 LYS A N 1
ATOM 1457 C CA . LYS A 1 183 ? -6.344 -11.541 -14.363 1.00 87.44 183 LYS A CA 1
ATOM 1458 C C . LYS A 1 183 ? -5.676 -12.844 -13.965 1.00 87.44 183 LYS A C 1
ATOM 1460 O O . LYS A 1 183 ? -4.535 -12.843 -13.491 1.00 87.44 183 LYS A O 1
ATOM 1465 N N . ARG A 1 184 ? -6.339 -13.979 -14.215 1.00 85.31 184 ARG A N 1
ATOM 1466 C CA . ARG A 1 184 ? -5.686 -15.272 -14.029 1.00 85.31 184 ARG A CA 1
ATOM 1467 C C . ARG A 1 184 ? -4.649 -15.524 -15.113 1.00 85.31 184 ARG A C 1
ATOM 1469 O O . ARG A 1 184 ? -4.966 -15.598 -16.293 1.00 85.31 184 ARG A O 1
ATOM 1476 N N . THR A 1 185 ? -3.392 -15.671 -14.703 1.00 81.44 185 THR A N 1
ATOM 1477 C CA . THR A 1 185 ? -2.291 -16.019 -15.602 1.00 81.44 185 THR A CA 1
ATOM 1478 C C . THR A 1 185 ? -1.360 -17.048 -14.959 1.00 81.44 185 THR A C 1
ATOM 1480 O O . THR A 1 185 ? -1.389 -17.295 -13.743 1.00 81.44 185 THR A O 1
ATOM 1483 N N . ALA A 1 186 ? -0.501 -17.645 -15.786 1.00 76.12 186 ALA A N 1
ATOM 1484 C CA . ALA A 1 186 ? 0.589 -18.492 -15.315 1.00 76.12 186 ALA A CA 1
ATOM 1485 C C . ALA A 1 186 ? 1.588 -17.717 -14.432 1.00 76.12 186 ALA A C 1
ATOM 1487 O O . ALA A 1 186 ? 2.179 -18.312 -13.528 1.00 76.12 186 ALA A O 1
ATOM 1488 N N . ARG A 1 187 ? 1.722 -16.393 -14.623 1.00 76.69 187 ARG A N 1
ATOM 1489 C CA . ARG A 1 187 ? 2.598 -15.531 -13.816 1.00 76.69 187 ARG A CA 1
ATOM 1490 C C . ARG A 1 187 ? 2.151 -15.494 -12.350 1.00 76.69 187 ARG A C 1
ATOM 1492 O O . ARG A 1 187 ? 1.009 -15.826 -12.012 1.00 76.69 187 ARG A O 1
ATOM 1499 N N . TYR A 1 188 ? 3.097 -15.187 -11.467 1.00 74.94 188 TYR A N 1
ATOM 1500 C CA . TYR A 1 188 ? 2.820 -15.008 -10.046 1.00 74.94 188 TYR A CA 1
ATOM 1501 C C . TYR A 1 188 ? 2.268 -13.604 -9.806 1.00 74.94 188 TYR A C 1
ATOM 1503 O O . TYR A 1 188 ? 2.872 -12.629 -10.241 1.00 74.94 188 TYR A O 1
ATOM 1511 N N . GLY A 1 189 ? 1.139 -13.517 -9.105 1.00 80.56 189 GLY A N 1
ATOM 1512 C CA . GLY A 1 189 ? 0.451 -12.249 -8.882 1.00 80.56 189 GLY A CA 1
ATOM 1513 C C . GLY A 1 189 ? -0.359 -11.766 -10.091 1.00 80.56 189 GLY A C 1
ATOM 1514 O O . GLY A 1 189 ? -0.459 -12.431 -11.125 1.00 80.56 189 GLY A O 1
ATOM 1515 N N . SER A 1 190 ? -0.995 -10.615 -9.897 1.00 87.75 190 SER A N 1
ATOM 1516 C CA . SER A 1 190 ? -1.833 -9.913 -10.870 1.00 87.75 190 SER A CA 1
ATOM 1517 C C . SER A 1 190 ? -1.872 -8.450 -10.467 1.00 87.75 190 SER A C 1
ATOM 1519 O O . SER A 1 190 ? -2.106 -8.150 -9.286 1.00 87.75 190 SER A O 1
ATOM 1521 N N . ASP A 1 191 ? -1.742 -7.567 -11.451 1.00 89.25 191 ASP A N 1
ATOM 1522 C CA . ASP A 1 191 ? -2.025 -6.143 -11.291 1.00 89.25 191 ASP A CA 1
ATOM 1523 C C . ASP A 1 191 ? -3.489 -5.931 -10.885 1.00 89.25 191 ASP A C 1
ATOM 1525 O O . ASP A 1 191 ? -4.320 -6.853 -10.943 1.00 89.25 191 ASP A O 1
ATOM 1529 N N . HIS A 1 192 ? -3.798 -4.712 -10.453 1.00 92.56 192 HIS A N 1
ATOM 1530 C CA . HIS A 1 192 ? -5.170 -4.227 -10.350 1.00 92.56 192 HIS A CA 1
ATOM 1531 C C . HIS A 1 192 ? -5.599 -3.717 -11.725 1.00 92.56 192 HIS A C 1
ATOM 1533 O O . HIS A 1 192 ? -5.058 -2.736 -12.228 1.00 92.56 192 HIS A O 1
ATOM 1539 N N . TYR A 1 193 ? -6.553 -4.401 -12.351 1.00 91.69 193 TYR A N 1
ATOM 1540 C CA . TYR A 1 193 ? -7.130 -3.984 -13.628 1.00 91.69 193 TYR A CA 1
ATOM 1541 C C . TYR A 1 193 ? -8.445 -3.244 -13.384 1.00 91.69 193 TYR A C 1
ATOM 1543 O O . TYR A 1 193 ? -9.163 -3.564 -12.441 1.00 91.69 193 TYR A O 1
ATOM 1551 N N . HIS A 1 194 ? -8.768 -2.255 -14.222 1.00 94.06 194 HIS A N 1
ATOM 1552 C CA . HIS A 1 194 ? -10.015 -1.475 -14.126 1.00 94.06 194 HIS A CA 1
ATOM 1553 C C . HIS A 1 194 ? -10.308 -0.971 -12.701 1.00 94.06 194 HIS A C 1
ATOM 1555 O O . HIS A 1 194 ? -11.442 -1.052 -12.210 1.00 94.06 194 HIS A O 1
ATOM 1561 N N . GLN A 1 195 ? -9.255 -0.507 -12.022 1.00 94.00 195 GLN A N 1
ATOM 1562 C CA . GLN A 1 195 ? -9.372 0.010 -10.671 1.00 94.00 195 GLN A CA 1
ATOM 1563 C C . GLN A 1 195 ? -10.285 1.236 -10.665 1.00 94.00 195 GLN A C 1
ATOM 1565 O O . GLN A 1 195 ? -10.176 2.117 -11.518 1.00 94.00 195 GLN A O 1
ATOM 1570 N N . ARG A 1 196 ? -11.206 1.264 -9.708 1.00 96.38 196 ARG A N 1
ATOM 1571 C CA . ARG A 1 196 ? -12.281 2.250 -9.621 1.00 96.38 196 ARG A CA 1
ATOM 1572 C C . ARG A 1 196 ? -12.616 2.537 -8.166 1.00 96.38 196 ARG A C 1
ATOM 1574 O O . ARG A 1 196 ? -12.584 1.634 -7.333 1.00 96.38 196 ARG A O 1
ATOM 1581 N N . SER A 1 197 ? -12.955 3.788 -7.883 1.00 96.00 197 SER A N 1
ATOM 1582 C CA . SER A 1 197 ? -13.516 4.183 -6.591 1.00 96.00 197 SER A CA 1
ATOM 1583 C C . SER A 1 197 ? -15.018 3.909 -6.578 1.00 96.00 197 SER A C 1
ATOM 1585 O O . SER A 1 197 ? -15.688 4.144 -7.586 1.00 96.00 197 SER A O 1
ATOM 1587 N N . TRP A 1 198 ? -15.542 3.418 -5.456 1.00 97.44 198 TRP A N 1
ATOM 1588 C CA . TRP A 1 198 ? -16.978 3.240 -5.241 1.00 97.44 198 TRP A CA 1
ATOM 1589 C C . TRP A 1 198 ? -17.455 4.171 -4.122 1.00 97.44 198 TRP A C 1
ATOM 1591 O O . TRP A 1 198 ? -17.142 3.929 -2.956 1.00 97.44 198 TRP A O 1
ATOM 1601 N N . PRO A 1 199 ? -18.197 5.246 -4.442 1.00 93.94 199 PRO A N 1
ATOM 1602 C CA . PRO A 1 199 ? -18.604 6.219 -3.441 1.00 93.94 199 PRO A CA 1
ATOM 1603 C C . PRO A 1 199 ? -19.601 5.611 -2.450 1.00 93.94 199 PRO A C 1
ATOM 1605 O O . PRO A 1 199 ? -20.595 4.986 -2.833 1.00 93.94 199 PRO A O 1
ATOM 1608 N N . VAL A 1 200 ? -19.364 5.853 -1.161 1.00 97.44 200 VAL A N 1
ATOM 1609 C CA . VAL A 1 200 ? -20.359 5.617 -0.112 1.00 97.44 200 VAL A CA 1
ATOM 1610 C C . VAL A 1 200 ? -21.291 6.823 -0.077 1.00 97.44 200 VAL A C 1
ATOM 1612 O O . VAL A 1 200 ? -20.852 7.953 0.108 1.00 97.44 200 VAL A O 1
ATOM 1615 N N . THR A 1 201 ? -22.585 6.591 -0.281 1.00 97.81 201 THR A N 1
ATOM 1616 C CA . THR A 1 201 ? -23.599 7.667 -0.347 1.00 97.81 201 THR A CA 1
ATOM 1617 C C . THR A 1 201 ? -24.455 7.773 0.908 1.00 97.81 201 THR A C 1
ATOM 1619 O O . THR A 1 201 ? -25.101 8.794 1.128 1.00 97.81 201 THR A O 1
ATOM 1622 N N . ALA A 1 202 ? -24.448 6.734 1.739 1.00 97.56 202 ALA A N 1
ATOM 1623 C CA . ALA A 1 202 ? -25.002 6.748 3.083 1.00 97.56 202 ALA A CA 1
ATOM 1624 C C . ALA A 1 202 ? -24.317 5.666 3.922 1.00 97.56 202 ALA A C 1
ATOM 1626 O O . ALA A 1 202 ? -23.909 4.636 3.385 1.00 97.56 202 ALA A O 1
ATOM 1627 N N . ALA A 1 203 ? -24.240 5.880 5.228 1.00 98.12 203 ALA A N 1
ATOM 1628 C CA . ALA A 1 203 ? -23.844 4.874 6.200 1.00 98.12 203 ALA A CA 1
ATOM 1629 C C . ALA A 1 203 ? -24.832 4.924 7.369 1.00 98.12 203 ALA A C 1
ATOM 1631 O O . ALA A 1 203 ? -25.217 6.008 7.804 1.00 98.12 203 ALA A O 1
ATOM 1632 N N . ALA A 1 204 ? -25.285 3.767 7.841 1.00 98.31 204 ALA A N 1
ATOM 1633 C CA . ALA A 1 204 ? -26.226 3.672 8.952 1.00 98.31 204 ALA A CA 1
ATOM 1634 C C . ALA A 1 204 ? -25.691 2.710 10.009 1.00 98.31 204 ALA A C 1
ATOM 1636 O O . ALA A 1 204 ? -25.378 1.560 9.695 1.00 98.31 204 ALA A O 1
ATOM 1637 N N . LEU A 1 205 ? -25.613 3.163 11.260 1.00 98.56 2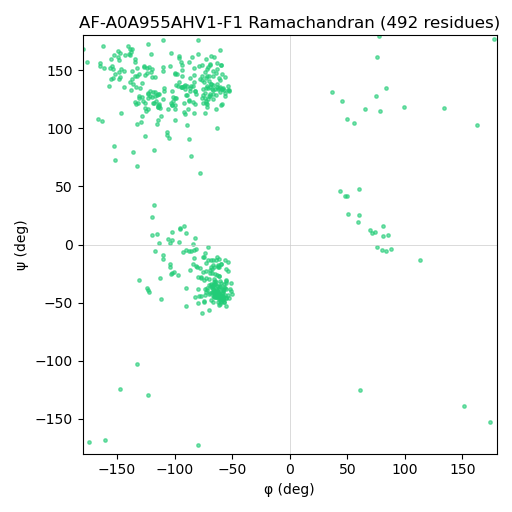05 LEU A N 1
ATOM 1638 C CA . LEU A 1 205 ? -25.206 2.312 12.371 1.00 98.56 205 LEU A CA 1
ATOM 1639 C C . LEU A 1 205 ? -26.434 1.650 13.007 1.00 98.56 205 LEU A C 1
ATOM 1641 O O . LEU A 1 205 ? -27.432 2.311 13.303 1.00 98.56 205 LEU A O 1
ATOM 1645 N N . SER A 1 206 ? -26.357 0.347 13.266 1.00 97.88 206 SER A N 1
ATOM 1646 C CA . SER A 1 206 ? -27.373 -0.384 14.022 1.00 97.88 206 SER A CA 1
ATOM 1647 C C . SER A 1 206 ? -27.551 0.182 15.433 1.00 97.88 206 SER A C 1
ATOM 1649 O O . SER A 1 206 ? -26.645 0.786 16.006 1.00 97.88 206 SER A O 1
ATOM 1651 N N . ASP A 1 207 ? -28.730 -0.008 16.024 1.00 96.12 207 ASP A N 1
ATOM 1652 C CA . ASP A 1 207 ? -29.048 0.522 17.359 1.00 96.12 207 ASP A CA 1
ATOM 1653 C C . ASP A 1 207 ? -28.115 -0.010 18.456 1.00 96.12 207 ASP A C 1
ATOM 1655 O O . ASP A 1 207 ? -27.811 0.703 19.410 1.00 96.12 207 ASP A O 1
ATOM 1659 N N . ASP A 1 208 ? -27.621 -1.241 18.296 1.00 95.69 208 ASP A N 1
ATOM 1660 C CA . ASP A 1 208 ? -26.652 -1.860 19.206 1.00 95.69 208 ASP A CA 1
ATOM 1661 C C . ASP A 1 208 ? -25.223 -1.307 19.057 1.00 95.69 208 ASP A C 1
ATOM 1663 O O . ASP A 1 208 ? -24.377 -1.569 19.908 1.00 95.69 208 ASP A O 1
ATOM 1667 N N . GLY A 1 209 ? -24.953 -0.521 18.011 1.00 97.38 209 GLY A N 1
ATOM 1668 C CA . GLY A 1 209 ? -23.666 0.117 17.766 1.00 97.38 209 GLY A CA 1
ATOM 1669 C C . GLY A 1 209 ? -22.603 -0.774 17.119 1.00 97.38 209 GLY A C 1
ATOM 1670 O O . GLY A 1 209 ? -21.463 -0.332 17.008 1.00 97.38 209 GLY A O 1
ATOM 1671 N N . TYR A 1 210 ? -22.926 -1.996 16.683 1.00 98.06 210 TYR A N 1
ATOM 1672 C CA . TYR A 1 210 ? -21.923 -2.944 16.167 1.00 98.06 210 TYR A CA 1
ATOM 1673 C C . TYR A 1 210 ? -21.897 -3.079 14.646 1.00 98.06 210 TYR A C 1
ATOM 1675 O O . TYR A 1 210 ? -20.876 -3.491 14.096 1.00 98.06 210 TYR A O 1
ATOM 1683 N N . THR A 1 211 ? -23.004 -2.802 13.956 1.00 98.75 211 THR A N 1
ATOM 1684 C CA . THR A 1 211 ? -23.149 -3.090 12.524 1.00 98.75 211 THR A CA 1
ATOM 1685 C C . THR A 1 211 ? -23.377 -1.822 11.725 1.00 98.75 211 THR A C 1
ATOM 1687 O O . THR A 1 211 ? -24.357 -1.115 11.930 1.00 98.75 211 THR A O 1
ATOM 1690 N N . ILE A 1 212 ? -22.495 -1.574 10.766 1.00 98.75 212 ILE A N 1
ATOM 1691 C CA . ILE A 1 212 ? -22.573 -0.451 9.838 1.00 98.75 212 ILE A CA 1
ATOM 1692 C C . ILE A 1 212 ? -23.121 -0.971 8.511 1.00 98.75 212 ILE A C 1
ATOM 1694 O O . ILE A 1 212 ? -22.538 -1.887 7.940 1.00 98.75 212 ILE A O 1
ATOM 1698 N N . ASP A 1 213 ? -24.217 -0.401 8.020 1.00 98.69 213 ASP A N 1
ATOM 1699 C CA . ASP A 1 213 ? -24.778 -0.642 6.685 1.00 98.69 213 ASP A CA 1
ATOM 1700 C C . ASP A 1 213 ? -24.363 0.502 5.749 1.00 98.69 213 ASP A C 1
ATOM 1702 O O . ASP A 1 213 ? -24.834 1.634 5.883 1.00 98.69 213 ASP A O 1
ATOM 1706 N N . LEU A 1 214 ? -23.437 0.217 4.833 1.00 98.62 214 LEU A N 1
ATOM 1707 C CA . LEU A 1 214 ? -22.946 1.153 3.827 1.00 98.62 214 LEU A CA 1
ATOM 1708 C C . LEU A 1 214 ? -23.813 1.070 2.575 1.00 98.62 214 LEU A C 1
ATOM 1710 O O . LEU A 1 214 ? -23.968 -0.002 1.996 1.00 98.62 214 LEU A O 1
ATOM 1714 N N . THR A 1 215 ? -24.303 2.211 2.093 1.00 98.56 215 THR A N 1
ATOM 1715 C CA . THR A 1 215 ? -24.951 2.334 0.782 1.00 98.56 215 THR A CA 1
ATOM 1716 C C . THR A 1 215 ? -23.919 2.712 -0.274 1.00 98.56 215 THR A C 1
ATOM 1718 O O . THR A 1 215 ? -23.375 3.818 -0.264 1.00 98.56 215 THR A O 1
ATOM 1721 N N . ILE A 1 216 ? -23.684 1.795 -1.209 1.00 98.25 216 ILE A N 1
ATOM 1722 C CA . ILE A 1 216 ? -22.669 1.875 -2.260 1.00 98.25 216 ILE A CA 1
ATOM 1723 C C . ILE A 1 216 ? -23.402 1.655 -3.595 1.00 98.25 216 ILE A C 1
ATOM 1725 O O . ILE A 1 216 ? -23.628 0.505 -3.971 1.00 98.25 216 ILE A O 1
ATOM 1729 N N . PRO A 1 217 ? -23.838 2.720 -4.297 1.00 96.00 217 PRO A N 1
ATOM 1730 C CA . PRO A 1 217 ? -24.698 2.590 -5.479 1.00 96.00 217 PRO A CA 1
ATOM 1731 C C . PRO A 1 217 ? -24.078 1.765 -6.608 1.00 96.00 217 PRO A C 1
ATOM 1733 O O . PRO A 1 217 ? -24.789 1.050 -7.307 1.00 96.00 217 PRO A O 1
ATOM 1736 N N . ASP A 1 218 ? -22.754 1.839 -6.742 1.00 95.38 218 ASP A N 1
ATOM 1737 C CA . ASP A 1 218 ? -21.989 1.158 -7.788 1.00 95.38 218 ASP A CA 1
ATOM 1738 C C . ASP A 1 218 ? -21.522 -0.248 -7.376 1.00 95.38 218 ASP A C 1
ATOM 1740 O O . ASP A 1 218 ? -20.699 -0.853 -8.071 1.00 95.38 218 ASP A O 1
ATOM 1744 N N . ILE A 1 219 ? -22.004 -0.775 -6.239 1.00 97.38 219 ILE A N 1
ATOM 1745 C CA . ILE A 1 219 ? -21.588 -2.096 -5.770 1.00 97.38 219 ILE A CA 1
ATOM 1746 C C . ILE A 1 219 ? -21.943 -3.167 -6.800 1.00 97.38 219 ILE A C 1
ATOM 1748 O O . ILE A 1 219 ? -23.066 -3.271 -7.293 1.00 97.38 219 ILE A O 1
ATOM 1752 N N . ALA A 1 220 ? -20.961 -4.001 -7.108 1.00 97.19 220 ALA A N 1
ATOM 1753 C CA . ALA A 1 220 ? -21.095 -5.072 -8.076 1.00 97.19 220 ALA A CA 1
ATOM 1754 C C . ALA A 1 220 ? -20.217 -6.262 -7.670 1.00 97.19 220 ALA A C 1
ATOM 1756 O O . ALA A 1 220 ? -19.313 -6.113 -6.841 1.00 97.19 220 ALA A O 1
ATOM 1757 N N . PRO A 1 221 ? -20.430 -7.449 -8.259 1.00 97.25 221 PRO A N 1
ATOM 1758 C CA . PRO A 1 221 ? -19.449 -8.517 -8.175 1.00 97.25 221 PRO A CA 1
ATOM 1759 C C . PRO A 1 221 ? -18.059 -8.033 -8.618 1.00 97.25 221 PRO A C 1
ATOM 1761 O O . PRO A 1 221 ? -17.910 -7.371 -9.644 1.00 97.25 221 PRO A O 1
ATOM 1764 N N . THR A 1 222 ? -17.040 -8.356 -7.830 1.00 96.50 222 THR A N 1
ATOM 1765 C CA . THR A 1 222 ? -15.644 -7.992 -8.064 1.00 96.50 222 THR A CA 1
ATOM 1766 C C . THR A 1 222 ? -14.717 -9.004 -7.400 1.00 96.50 222 THR A C 1
ATOM 1768 O O . THR A 1 222 ? -14.989 -9.504 -6.305 1.00 96.50 222 THR A O 1
ATOM 1771 N N . TRP A 1 223 ? -13.594 -9.315 -8.046 1.00 95.38 223 TRP A N 1
ATOM 1772 C CA . TRP A 1 223 ? -12.593 -10.202 -7.448 1.00 95.38 223 TRP A CA 1
ATOM 1773 C C . TRP A 1 223 ? -11.761 -9.481 -6.392 1.00 95.38 223 TRP A C 1
ATOM 1775 O O . TRP A 1 223 ? -11.306 -10.127 -5.454 1.00 95.38 223 TRP A O 1
ATOM 1785 N N . GLY A 1 224 ? -11.576 -8.168 -6.515 1.00 96.19 224 GLY A N 1
ATOM 1786 C CA . GLY A 1 224 ? -10.855 -7.368 -5.538 1.00 96.19 224 GLY A CA 1
ATOM 1787 C C . GLY A 1 224 ? -11.621 -6.126 -5.115 1.00 96.19 224 GLY A C 1
ATOM 1788 O O . GLY A 1 224 ? -12.180 -5.403 -5.944 1.00 96.19 224 GLY A O 1
ATOM 1789 N N . MET A 1 225 ? -11.634 -5.897 -3.810 1.00 98.00 225 MET A N 1
ATOM 1790 C CA . MET A 1 225 ? -12.181 -4.717 -3.164 1.00 98.00 225 MET A CA 1
ATOM 1791 C C . MET A 1 225 ? -11.383 -4.430 -1.892 1.00 98.00 225 MET A C 1
ATOM 1793 O O . MET A 1 225 ? -10.956 -5.345 -1.187 1.00 98.00 225 MET A O 1
ATOM 1797 N N . GLU A 1 226 ? -11.174 -3.153 -1.610 1.00 98.50 226 GLU A N 1
ATOM 1798 C CA . GLU A 1 226 ? -10.651 -2.652 -0.350 1.00 98.50 226 GLU A CA 1
ATOM 1799 C C . GLU A 1 226 ? -11.643 -1.659 0.237 1.00 98.50 226 GLU A C 1
ATOM 1801 O O . GLU A 1 226 ? -12.070 -0.736 -0.456 1.00 98.50 226 GLU A O 1
ATOM 1806 N N . ILE A 1 227 ? -11.972 -1.843 1.513 1.00 98.62 227 ILE A N 1
ATOM 1807 C CA . ILE A 1 227 ? -12.718 -0.887 2.327 1.00 98.62 227 ILE A CA 1
ATOM 1808 C C . ILE A 1 227 ? -11.770 -0.399 3.413 1.00 98.62 227 ILE A C 1
ATOM 1810 O O . ILE A 1 227 ? -11.298 -1.189 4.236 1.00 98.62 227 ILE A O 1
ATOM 1814 N N . ARG A 1 228 ? -11.487 0.899 3.418 1.00 98.44 228 ARG A N 1
ATOM 1815 C CA . ARG A 1 228 ? -10.830 1.571 4.537 1.00 98.44 228 ARG A CA 1
ATOM 1816 C C . ARG A 1 228 ? -11.883 2.256 5.384 1.00 98.44 228 ARG A C 1
ATOM 1818 O O . ARG A 1 228 ? -12.672 3.030 4.855 1.00 98.44 228 ARG A O 1
ATOM 1825 N N . CYS A 1 229 ? -11.879 1.955 6.675 1.00 97.31 229 CYS A N 1
ATOM 1826 C CA . CYS A 1 229 ? -12.763 2.543 7.669 1.00 97.31 229 CYS A CA 1
ATOM 1827 C C . CYS A 1 229 ? -11.933 3.403 8.624 1.00 97.31 229 CYS A C 1
ATOM 1829 O O . CYS A 1 229 ? -11.099 2.854 9.344 1.00 97.31 229 CYS A O 1
ATOM 1831 N N . PHE A 1 230 ? -12.191 4.708 8.662 1.00 97.19 230 PHE A N 1
ATOM 1832 C CA . PHE A 1 230 ? -11.609 5.674 9.595 1.00 97.19 230 PHE A CA 1
ATOM 1833 C C . PHE A 1 230 ? -12.665 6.025 10.640 1.00 97.19 230 PHE A C 1
ATOM 1835 O O . PHE A 1 230 ? -13.518 6.890 10.433 1.00 97.19 230 PHE A O 1
ATOM 1842 N N . LEU A 1 231 ? -12.660 5.281 11.739 1.00 97.12 231 LEU A N 1
ATOM 1843 C CA . LEU A 1 231 ? -13.755 5.264 12.698 1.00 97.12 231 LEU A CA 1
ATOM 1844 C C . LEU A 1 231 ? -13.288 5.640 14.097 1.00 97.12 231 LEU A C 1
ATOM 1846 O O . LEU A 1 231 ? -12.102 5.797 14.393 1.00 97.12 231 LEU A O 1
ATOM 1850 N N . LYS A 1 232 ? -14.274 5.785 14.973 1.00 97.50 232 LYS A N 1
ATOM 1851 C CA . LYS A 1 232 ? -14.095 6.058 16.387 1.00 97.50 232 LYS A CA 1
ATOM 1852 C C . LYS A 1 232 ? -14.898 5.036 17.182 1.00 97.50 232 LYS A C 1
ATOM 1854 O O . LYS A 1 232 ? -16.005 4.679 16.791 1.00 97.50 232 LYS A O 1
ATOM 1859 N N . GLY A 1 233 ? -14.335 4.532 18.269 1.00 94.00 233 GLY A N 1
ATOM 1860 C CA . GLY A 1 233 ? -15.032 3.686 19.226 1.00 94.00 233 GLY A CA 1
ATOM 1861 C C . GLY A 1 233 ? -16.028 4.476 20.065 1.00 94.00 233 GLY A C 1
ATOM 1862 O O . GLY A 1 233 ? -15.880 5.689 20.228 1.00 94.00 233 GLY A O 1
ATOM 1863 N N . SER A 1 234 ? -17.003 3.798 20.672 1.00 87.88 234 SER A N 1
ATOM 1864 C CA . SER A 1 234 ? -17.999 4.452 21.537 1.00 87.88 234 SER A CA 1
ATOM 1865 C C . SER A 1 234 ? -17.398 5.192 22.744 1.00 87.88 234 SER A C 1
ATOM 1867 O O . SER A 1 234 ? -18.077 6.010 23.363 1.00 87.88 234 SER A O 1
ATOM 1869 N N . HIS A 1 235 ? -16.141 4.909 23.102 1.00 89.31 235 HIS A N 1
ATOM 1870 C CA . HIS A 1 235 ? -15.419 5.559 24.200 1.00 89.31 235 HIS A CA 1
ATOM 1871 C C . HIS A 1 235 ? -14.406 6.613 23.748 1.00 89.31 235 HIS A C 1
ATOM 1873 O O . HIS A 1 235 ? -13.748 7.228 24.587 1.00 89.31 235 HIS A O 1
ATOM 1879 N N . GLY A 1 236 ? -14.322 6.895 22.449 1.00 89.38 236 GLY A N 1
ATOM 1880 C CA . GLY A 1 236 ? -13.515 7.994 21.942 1.00 89.38 236 GLY A CA 1
ATOM 1881 C C . GLY A 1 236 ? -12.312 7.597 21.097 1.00 89.38 236 GLY A C 1
ATOM 1882 O O . GLY A 1 236 ? -11.728 8.466 20.450 1.00 89.38 236 GLY A O 1
ATOM 1883 N N . GLU A 1 237 ? -11.931 6.323 21.103 1.00 93.12 237 GLU A N 1
ATOM 1884 C CA . GLU A 1 237 ? -10.697 5.841 20.493 1.00 93.12 237 GLU A CA 1
ATOM 1885 C C . GLU A 1 237 ? -10.800 5.864 18.974 1.00 93.12 237 GLU A C 1
ATOM 1887 O O . GLU A 1 237 ? -11.650 5.196 18.393 1.00 93.12 237 GLU A O 1
ATOM 1892 N N . GLN A 1 238 ? -9.915 6.605 18.318 1.00 94.31 238 GLN A N 1
ATOM 1893 C CA . GLN A 1 238 ? -9.813 6.568 16.863 1.00 94.31 238 GLN A CA 1
ATOM 18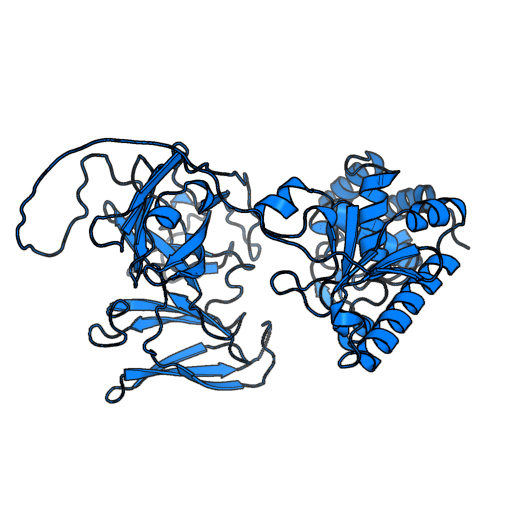94 C C . GLN A 1 238 ? -9.137 5.270 16.417 1.00 94.31 238 GLN A C 1
ATOM 1896 O O . GLN A 1 238 ? -8.169 4.819 17.036 1.00 94.31 238 GLN A O 1
ATOM 1901 N N . PHE A 1 239 ? -9.631 4.675 15.335 1.00 94.81 239 PHE A N 1
ATOM 1902 C CA . PHE A 1 239 ? -9.037 3.487 14.743 1.00 94.81 239 PHE A CA 1
ATOM 1903 C C . PHE A 1 239 ? -9.240 3.451 13.225 1.00 94.81 239 PHE A C 1
ATOM 1905 O O . PHE A 1 239 ? -10.262 3.894 12.705 1.00 94.81 239 PHE A O 1
ATOM 1912 N N . GLU A 1 240 ? -8.277 2.856 12.520 1.00 97.19 240 GLU A N 1
ATOM 1913 C CA . GLU A 1 240 ? -8.398 2.533 11.097 1.00 97.19 240 GLU A CA 1
ATOM 1914 C C . GLU A 1 240 ? -8.513 1.019 10.907 1.00 97.19 240 GLU A C 1
ATOM 1916 O O . GLU A 1 240 ? -7.748 0.249 11.496 1.00 97.19 240 GLU A O 1
ATOM 1921 N N . ARG A 1 241 ? -9.439 0.564 10.061 1.00 98.00 241 ARG A N 1
ATOM 1922 C CA . ARG A 1 241 ? -9.455 -0.821 9.572 1.00 98.00 241 ARG A CA 1
ATOM 1923 C C . ARG A 1 241 ? -9.411 -0.847 8.061 1.00 98.00 241 ARG A C 1
ATOM 1925 O O . ARG A 1 241 ? -10.232 -0.229 7.397 1.00 98.00 241 ARG A O 1
ATOM 1932 N N . ARG A 1 242 ? -8.483 -1.642 7.540 1.00 98.25 242 ARG A N 1
ATOM 1933 C CA . ARG A 1 242 ? -8.387 -1.986 6.126 1.00 98.25 242 ARG A CA 1
ATOM 1934 C C . ARG A 1 242 ? -8.936 -3.396 5.938 1.00 98.25 242 ARG A C 1
ATOM 1936 O O . ARG A 1 242 ? -8.433 -4.343 6.549 1.00 98.25 242 ARG A O 1
ATOM 1943 N N . ILE A 1 243 ? -9.979 -3.520 5.128 1.00 98.62 243 ILE A N 1
ATOM 1944 C CA . ILE A 1 243 ? -10.668 -4.774 4.824 1.00 98.62 243 ILE A CA 1
ATOM 1945 C C . ILE A 1 243 ? -10.447 -5.070 3.346 1.00 98.62 243 ILE A C 1
ATOM 1947 O O . ILE A 1 243 ? -10.859 -4.287 2.500 1.00 98.62 243 ILE A O 1
ATOM 1951 N N . HIS A 1 244 ? -9.794 -6.188 3.039 1.00 98.12 244 HIS A N 1
ATOM 1952 C CA . HIS A 1 244 ? -9.552 -6.637 1.668 1.00 98.12 244 HIS A CA 1
ATOM 1953 C C . HIS A 1 244 ? -10.476 -7.811 1.360 1.00 98.12 244 HIS A C 1
ATOM 1955 O O . HIS A 1 244 ? -10.374 -8.847 2.019 1.00 98.12 244 HIS A O 1
ATOM 1961 N N . ASN A 1 245 ? -11.390 -7.668 0.405 1.00 98.31 245 ASN A N 1
ATOM 1962 C CA . ASN A 1 245 ? -12.471 -8.627 0.191 1.00 98.31 245 ASN A CA 1
ATOM 1963 C C . ASN A 1 245 ? -12.773 -8.887 -1.291 1.00 98.31 245 ASN A C 1
ATOM 1965 O O . ASN A 1 245 ? -12.275 -8.211 -2.191 1.00 98.31 245 ASN A O 1
ATOM 1969 N N . SER A 1 246 ? -13.611 -9.893 -1.525 1.00 98.25 246 SER A N 1
ATOM 1970 C CA . SER A 1 246 ? -14.186 -10.221 -2.831 1.00 98.25 246 SER A CA 1
ATOM 1971 C C . SER A 1 246 ? -15.707 -10.300 -2.717 1.00 98.25 246 SER A C 1
ATOM 1973 O O . SER A 1 246 ? -16.238 -10.611 -1.652 1.00 98.25 246 SER A O 1
ATOM 1975 N N . ILE A 1 247 ? -16.409 -10.028 -3.816 1.00 98.19 247 ILE A N 1
ATOM 1976 C CA . ILE A 1 247 ? -17.869 -10.130 -3.912 1.00 98.19 247 ILE A CA 1
ATOM 1977 C C . ILE A 1 247 ? -18.192 -10.915 -5.179 1.00 98.19 247 ILE A C 1
ATOM 1979 O O . ILE A 1 247 ? -17.829 -10.494 -6.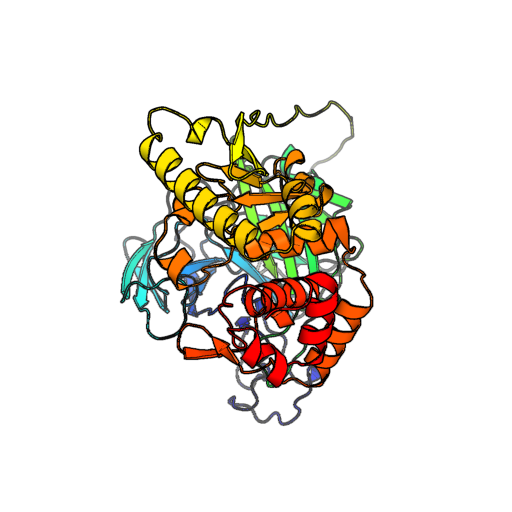272 1.00 98.19 247 ILE A O 1
ATOM 1983 N N . TYR A 1 248 ? -18.904 -12.032 -5.066 1.00 97.38 248 TYR A N 1
ATOM 1984 C CA . TYR A 1 248 ? -19.360 -12.790 -6.241 1.00 97.38 248 TYR A CA 1
ATOM 1985 C C . TYR A 1 248 ? -20.873 -12.755 -6.385 1.00 97.38 248 TYR A C 1
ATOM 1987 O O . TYR A 1 248 ? -21.389 -12.840 -7.499 1.00 97.38 248 TYR A O 1
ATOM 1995 N N . ARG A 1 249 ? -21.585 -12.622 -5.263 1.00 97.81 249 ARG A N 1
ATOM 1996 C CA . ARG A 1 249 ? -23.036 -12.482 -5.209 1.00 97.81 249 ARG A CA 1
ATOM 1997 C C . ARG A 1 249 ? -23.421 -11.336 -4.283 1.00 97.81 249 ARG A C 1
ATOM 1999 O O . ARG A 1 249 ? -22.706 -11.002 -3.343 1.00 97.81 249 ARG A O 1
ATOM 2006 N N . LEU A 1 250 ? -24.567 -10.740 -4.585 1.00 97.25 250 LEU A N 1
ATOM 2007 C CA . LEU A 1 250 ? -25.205 -9.709 -3.779 1.00 97.25 250 LEU A CA 1
ATOM 2008 C C . LEU A 1 250 ? -26.548 -10.260 -3.316 1.00 97.25 250 LEU A C 1
ATOM 2010 O O . LEU A 1 250 ? -27.337 -10.713 -4.147 1.00 97.25 250 LEU A O 1
ATOM 2014 N N . ALA A 1 251 ? -26.813 -10.201 -2.015 1.00 93.69 251 ALA A N 1
ATOM 2015 C CA . ALA A 1 251 ? -28.117 -10.542 -1.465 1.00 93.69 251 ALA A CA 1
ATOM 2016 C C . ALA A 1 251 ? -29.202 -9.633 -2.078 1.00 93.69 251 ALA A C 1
ATOM 2018 O O . ALA A 1 251 ? -29.020 -8.413 -2.191 1.00 93.69 251 ALA A O 1
ATOM 2019 N N . GLY A 1 252 ? -30.322 -10.227 -2.497 1.00 82.00 252 GLY A N 1
ATOM 2020 C CA . GLY A 1 252 ? -31.492 -9.505 -2.988 1.00 82.00 252 GLY A CA 1
ATOM 2021 C C . GLY A 1 252 ? -32.191 -8.721 -1.875 1.00 82.00 252 GLY A C 1
ATOM 2022 O O . GLY A 1 252 ? -32.012 -9.015 -0.694 1.00 82.00 252 GLY A O 1
ATOM 2023 N N . ALA A 1 253 ? -33.028 -7.746 -2.245 1.00 54.34 253 ALA A N 1
ATOM 2024 C CA . ALA A 1 253 ? -33.786 -6.928 -1.288 1.00 54.34 253 ALA A CA 1
ATOM 2025 C C . ALA A 1 253 ? -34.656 -7.740 -0.295 1.00 54.34 253 ALA A C 1
ATOM 2027 O O . ALA A 1 253 ? -34.942 -7.235 0.786 1.00 54.34 253 ALA A O 1
ATOM 2028 N N . ASP A 1 254 ? -34.996 -8.992 -0.633 1.00 42.19 254 ASP A N 1
ATOM 2029 C CA . ASP A 1 254 ? -35.806 -9.919 0.177 1.00 42.19 254 ASP A CA 1
ATOM 2030 C C . ASP A 1 254 ? -35.079 -11.221 0.573 1.00 42.19 254 ASP A C 1
ATOM 2032 O O . ASP A 1 254 ? -35.694 -12.133 1.130 1.00 42.19 254 ASP A O 1
ATOM 2036 N N . THR A 1 255 ? -33.773 -11.357 0.316 1.00 39.84 255 THR A N 1
ATOM 2037 C CA . THR A 1 255 ? -33.037 -12.538 0.791 1.00 39.84 255 THR A CA 1
ATOM 2038 C C . THR A 1 255 ? -32.529 -12.270 2.200 1.00 39.84 255 THR A C 1
ATOM 2040 O O . THR A 1 255 ? -31.433 -11.742 2.397 1.00 39.84 255 THR A O 1
ATOM 2043 N N . THR A 1 256 ? -33.333 -12.620 3.200 1.00 33.59 256 THR A N 1
ATOM 2044 C CA . THR A 1 256 ? -32.846 -12.806 4.568 1.00 33.59 256 THR A CA 1
ATOM 2045 C C . THR A 1 256 ? -31.673 -13.795 4.524 1.00 33.59 256 THR A C 1
ATOM 2047 O O . THR A 1 256 ? -31.815 -14.841 3.882 1.00 33.59 256 THR A O 1
ATOM 2050 N N . PRO A 1 257 ? -30.529 -13.527 5.179 1.00 37.00 257 PRO A N 1
ATOM 2051 C CA . PRO A 1 257 ? -29.497 -14.542 5.354 1.00 37.00 257 PRO A CA 1
ATOM 2052 C C . PRO A 1 257 ? -30.138 -15.791 5.965 1.00 37.00 257 PRO A C 1
ATOM 2054 O O . PRO A 1 257 ? -30.911 -15.681 6.919 1.00 37.00 257 PRO A O 1
ATOM 2057 N N . SER A 1 258 ? -29.860 -16.970 5.410 1.00 29.72 258 SER A N 1
ATOM 2058 C CA . SER A 1 258 ? -30.284 -18.227 6.021 1.00 29.72 258 SER A CA 1
ATOM 2059 C C . SER A 1 258 ? -29.596 -18.370 7.381 1.00 29.72 258 SER A C 1
ATOM 2061 O O . SER A 1 258 ? -28.416 -18.708 7.453 1.00 29.72 258 SER A O 1
ATOM 2063 N N . GLU A 1 259 ? -30.318 -18.068 8.455 1.00 31.22 259 GLU A N 1
ATOM 2064 C CA . GLU A 1 259 ? -29.906 -18.349 9.827 1.00 31.22 259 GLU A CA 1
ATOM 2065 C C . GLU A 1 259 ? -30.067 -19.848 10.140 1.00 31.22 259 GLU A C 1
ATOM 2067 O O . GLU A 1 259 ? -31.119 -20.444 9.891 1.00 31.22 259 GLU A O 1
ATOM 2072 N N . GLU A 1 260 ? -29.049 -20.447 10.764 1.00 33.41 260 GLU A N 1
ATOM 2073 C CA . GLU A 1 260 ? -29.262 -21.553 11.709 1.00 33.41 260 GLU A CA 1
ATOM 2074 C C . GLU A 1 260 ? -30.154 -21.077 12.895 1.00 33.41 260 GLU A C 1
ATOM 2076 O O . GLU A 1 260 ? -30.236 -19.884 13.173 1.00 33.41 260 GLU A O 1
ATOM 2081 N N . PRO A 1 261 ? -30.902 -21.959 13.584 1.00 32.59 261 PRO A N 1
ATOM 2082 C CA . PRO A 1 261 ? -32.277 -21.676 14.022 1.00 32.59 261 PRO A CA 1
ATOM 2083 C C . PRO A 1 261 ? -32.478 -20.697 15.211 1.00 32.59 261 PRO A C 1
ATOM 2085 O O . PRO A 1 261 ? -32.031 -20.959 16.321 1.00 32.59 261 PRO A O 1
ATOM 2088 N N . ARG A 1 262 ? -33.311 -19.664 14.952 1.00 29.17 262 ARG A N 1
ATOM 2089 C CA . ARG A 1 262 ? -34.327 -18.909 15.757 1.00 29.17 262 ARG A CA 1
ATOM 2090 C C . ARG A 1 262 ? -34.124 -18.588 17.258 1.00 29.17 262 ARG A C 1
ATOM 2092 O O . ARG A 1 262 ? -34.160 -19.496 18.081 1.00 29.17 262 ARG A O 1
ATOM 2099 N N . ALA A 1 263 ? -34.348 -17.299 17.606 1.00 24.72 263 ALA A N 1
ATOM 2100 C CA . ALA A 1 263 ? -35.448 -16.846 18.499 1.00 24.72 263 ALA A CA 1
ATOM 2101 C C . ALA A 1 263 ? -35.777 -15.312 18.439 1.00 24.72 263 ALA A C 1
ATOM 2103 O O . ALA A 1 263 ? -35.047 -14.498 18.980 1.00 24.72 263 ALA A O 1
ATOM 2104 N N . ILE A 1 264 ? -36.916 -14.978 17.800 1.00 25.73 264 ILE A N 1
ATOM 2105 C CA . ILE A 1 264 ? -38.025 -14.021 18.123 1.00 25.73 264 ILE A CA 1
ATOM 2106 C C . ILE A 1 264 ? -37.745 -12.561 18.627 1.00 25.73 264 ILE A C 1
ATOM 2108 O O . ILE A 1 264 ? -37.185 -12.352 19.695 1.00 25.73 264 ILE A O 1
ATOM 2112 N N . ALA A 1 265 ? -38.301 -11.576 17.882 1.00 23.73 265 ALA A N 1
ATOM 2113 C CA . ALA A 1 265 ? -38.398 -10.094 18.076 1.00 23.73 265 ALA A CA 1
ATOM 2114 C C . ALA A 1 265 ? -39.543 -9.647 19.062 1.00 23.73 265 ALA A C 1
ATOM 2116 O O . ALA A 1 265 ? -40.149 -10.578 19.596 1.00 23.73 265 ALA A O 1
ATOM 2117 N N . PRO A 1 266 ? -39.952 -8.351 19.323 1.00 31.94 266 PRO A N 1
ATOM 2118 C CA . PRO A 1 266 ? -40.087 -7.171 18.408 1.00 31.94 266 PRO A CA 1
ATOM 2119 C C . PRO A 1 266 ? -39.788 -5.727 18.982 1.00 31.94 266 PRO A C 1
ATOM 2121 O O . PRO A 1 266 ? -39.793 -5.519 20.187 1.00 31.94 266 PRO A O 1
ATOM 2124 N N . VAL A 1 267 ? -39.330 -4.746 18.170 1.00 25.31 267 VAL A N 1
ATOM 2125 C CA . VAL A 1 267 ? -39.994 -3.579 17.476 1.00 25.31 267 VAL A CA 1
ATOM 2126 C C . VAL A 1 267 ? -40.410 -2.325 18.300 1.00 25.31 267 VAL A C 1
ATOM 2128 O O . VAL A 1 267 ? -41.250 -2.415 19.189 1.00 25.31 267 VAL A O 1
ATOM 2131 N N . GLY A 1 268 ? -39.980 -1.130 17.833 1.00 22.53 268 GLY A N 1
ATOM 2132 C CA . GLY A 1 268 ? -40.661 0.188 17.958 1.00 22.53 268 GLY A CA 1
ATOM 2133 C C . GLY A 1 268 ? -39.714 1.385 17.690 1.00 22.53 268 GLY A C 1
ATOM 2134 O O . GLY A 1 268 ? -38.800 1.578 18.472 1.00 22.53 268 GLY A O 1
ATOM 2135 N N . LYS A 1 269 ? -39.725 2.067 16.528 1.00 24.08 269 LYS A N 1
ATOM 2136 C CA . LYS A 1 269 ? -40.586 3.172 16.007 1.00 24.08 269 LYS A CA 1
ATOM 2137 C C . LYS A 1 269 ? -39.987 4.600 16.130 1.00 24.08 269 LYS A C 1
ATOM 2139 O O . LYS A 1 269 ? -39.850 5.121 17.225 1.00 24.08 269 LYS A O 1
ATOM 2144 N N . ASP A 1 270 ? -39.813 5.212 14.950 1.00 22.86 270 ASP A N 1
ATOM 2145 C CA . ASP A 1 270 ? -40.016 6.623 14.555 1.00 22.86 270 ASP A CA 1
ATOM 2146 C C . ASP A 1 270 ? -39.150 7.774 15.137 1.00 22.86 270 ASP A C 1
ATOM 2148 O O . ASP A 1 270 ? -39.315 8.176 16.281 1.00 22.86 270 ASP A O 1
ATOM 2152 N N . ALA A 1 271 ? -38.392 8.444 14.242 1.00 24.08 271 ALA A N 1
ATOM 2153 C CA . ALA A 1 271 ? -38.564 9.862 13.831 1.00 24.08 271 ALA A CA 1
ATOM 2154 C C . ALA A 1 271 ? -37.294 10.763 13.762 1.00 24.08 271 ALA A C 1
ATOM 2156 O O . ALA A 1 271 ? -36.717 11.147 14.767 1.00 24.08 271 ALA A O 1
ATOM 2157 N N . LYS A 1 272 ? -37.019 11.227 12.528 1.00 23.56 272 LYS A N 1
ATOM 2158 C CA . LYS A 1 272 ? -36.724 12.614 12.084 1.00 23.56 272 LYS A CA 1
ATOM 2159 C C . LYS A 1 272 ? -35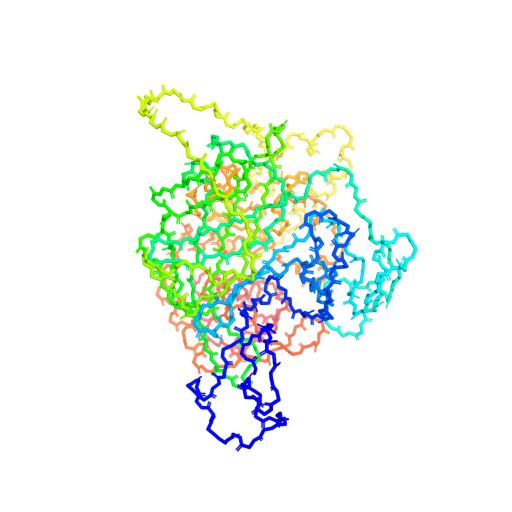.568 13.431 12.712 1.00 23.56 272 LYS A C 1
ATOM 2161 O O . LYS A 1 272 ? -35.747 14.119 13.703 1.00 23.56 272 LYS A O 1
ATOM 2166 N N . ASN A 1 273 ? -34.490 13.529 11.925 1.00 25.03 273 ASN A N 1
ATOM 2167 C CA . ASN A 1 273 ? -33.994 14.731 11.221 1.00 25.03 273 ASN A CA 1
ATOM 2168 C C . ASN A 1 273 ? -33.836 16.052 12.010 1.00 25.03 273 ASN A C 1
ATOM 2170 O O . ASN A 1 273 ? -34.821 16.767 12.160 1.00 25.03 273 ASN A O 1
ATOM 2174 N N . THR A 1 274 ? -32.588 16.454 12.289 1.00 23.92 274 THR A N 1
ATOM 2175 C CA . THR A 1 274 ? -32.103 17.842 12.121 1.00 23.92 274 THR A CA 1
ATOM 2176 C C . THR A 1 274 ? -30.585 17.871 11.935 1.00 23.92 274 THR A C 1
ATOM 2178 O O . THR A 1 274 ? -29.856 17.089 12.535 1.00 23.92 274 THR A O 1
ATOM 2181 N N . ARG A 1 275 ? -30.169 18.782 11.060 1.00 29.02 275 ARG A N 1
ATOM 2182 C CA . ARG A 1 275 ? -28.851 18.995 10.468 1.00 29.02 275 ARG A CA 1
ATOM 2183 C C . ARG A 1 275 ? -28.051 20.073 11.214 1.00 29.02 275 ARG A C 1
ATOM 2185 O O . ARG A 1 275 ? -28.657 20.958 11.810 1.00 29.02 275 ARG A O 1
ATOM 2192 N N . ASP A 1 276 ? -26.741 19.997 10.980 1.00 27.75 276 ASP A N 1
ATOM 2193 C CA . ASP A 1 276 ? -25.712 21.050 10.954 1.00 27.75 276 ASP A CA 1
ATOM 2194 C C . ASP A 1 276 ? -25.155 21.586 12.286 1.00 27.75 276 ASP A C 1
ATOM 2196 O O . ASP A 1 276 ? -25.851 22.275 13.021 1.00 27.75 276 ASP A O 1
ATOM 2200 N N . GLU A 1 277 ? -23.852 21.337 12.520 1.00 26.78 277 GLU A N 1
ATOM 2201 C CA . GLU A 1 277 ? -22.835 22.350 12.884 1.00 26.78 277 GLU A CA 1
ATOM 2202 C C . GLU A 1 277 ? -21.383 21.792 12.715 1.00 26.78 277 GLU A C 1
ATOM 2204 O O . GLU A 1 277 ? -21.204 20.574 12.732 1.00 26.78 277 GLU A O 1
ATOM 2209 N N . PRO A 1 278 ? -20.353 22.637 12.469 1.00 34.69 278 PRO A N 1
ATOM 2210 C CA . PRO A 1 278 ? -19.114 22.260 11.765 1.00 34.69 278 PRO A CA 1
ATOM 2211 C C . PRO A 1 278 ? -17.932 21.807 12.655 1.00 34.69 278 PRO A C 1
ATOM 2213 O O . PRO A 1 278 ? -17.751 22.276 13.777 1.00 34.69 278 PRO A O 1
ATOM 2216 N N . GLU A 1 279 ? -17.099 20.917 12.100 1.00 37.22 279 GLU A N 1
ATOM 2217 C CA . GLU A 1 279 ? -15.896 20.295 12.689 1.00 37.22 279 GLU A CA 1
ATOM 2218 C C . GLU A 1 279 ? -14.681 21.250 12.794 1.00 37.22 279 GLU A C 1
ATOM 2220 O O . GLU A 1 279 ? -14.477 22.129 11.956 1.00 37.22 279 GLU A O 1
ATOM 2225 N N . ALA A 1 280 ? -13.836 21.063 13.817 1.00 38.44 280 ALA A N 1
ATOM 2226 C CA . ALA A 1 280 ? -12.635 21.867 14.068 1.00 38.44 280 ALA A CA 1
ATOM 2227 C C . ALA A 1 280 ? -11.405 21.340 13.297 1.00 38.44 280 ALA A C 1
ATOM 2229 O O . ALA A 1 280 ? -11.094 20.151 13.341 1.00 38.44 280 ALA A O 1
ATOM 2230 N N . ALA A 1 281 ? -10.675 22.234 12.622 1.00 45.78 281 ALA A N 1
ATOM 2231 C CA . ALA A 1 281 ? -9.531 21.903 11.769 1.00 45.78 281 ALA A CA 1
ATOM 2232 C C . ALA A 1 281 ? -8.364 21.230 12.528 1.00 45.78 281 ALA A C 1
ATOM 2234 O O . ALA A 1 281 ? -7.930 21.716 13.576 1.00 45.78 281 ALA A O 1
ATOM 2235 N N . LYS A 1 282 ? -7.805 20.147 11.961 1.00 61.28 282 LYS A N 1
ATOM 2236 C CA . LYS A 1 282 ? -6.512 19.577 12.387 1.00 61.28 282 LYS A CA 1
ATOM 2237 C C . LYS A 1 282 ? -5.426 20.658 12.303 1.00 61.28 282 LYS A C 1
ATOM 2239 O O . LYS A 1 282 ? -5.285 21.321 11.278 1.00 61.28 282 LYS A O 1
ATOM 2244 N N . SER A 1 283 ? -4.655 20.823 13.378 1.00 78.81 283 SER A N 1
ATOM 2245 C CA . SER A 1 283 ? -3.521 21.751 13.424 1.00 78.81 283 SER A CA 1
ATOM 2246 C C . SER A 1 283 ? -2.239 21.027 13.024 1.00 78.81 283 SER A C 1
ATOM 2248 O O . SER A 1 283 ? -1.848 20.063 13.682 1.00 78.81 283 SER A O 1
ATOM 2250 N N . TYR A 1 284 ? -1.570 21.521 11.987 1.00 89.75 284 TYR A N 1
ATOM 2251 C CA . TYR A 1 284 ? -0.232 21.086 11.586 1.00 89.75 284 TYR A CA 1
ATOM 2252 C C . TYR A 1 284 ? 0.826 21.999 12.225 1.00 89.75 284 TYR A C 1
ATOM 2254 O O . TYR A 1 284 ? 0.523 23.137 12.583 1.00 89.75 284 TYR A O 1
ATOM 2262 N N . TYR A 1 285 ? 2.050 21.505 12.420 1.00 92.50 285 TYR A N 1
ATOM 2263 C CA . TYR A 1 285 ? 3.154 22.336 12.913 1.00 92.50 285 TYR A CA 1
ATOM 2264 C C . TYR A 1 285 ? 3.685 23.227 11.789 1.00 92.50 285 TYR A C 1
ATOM 2266 O O . TYR A 1 285 ? 3.600 22.861 10.622 1.00 92.50 285 TYR A O 1
ATOM 2274 N N . ASP A 1 286 ? 4.283 24.367 12.113 1.00 95.81 286 ASP A N 1
ATOM 2275 C CA . ASP A 1 286 ? 5.007 25.154 11.114 1.00 95.81 286 ASP A CA 1
ATOM 2276 C C . ASP A 1 286 ? 6.463 24.678 11.028 1.00 95.81 286 ASP A C 1
ATOM 2278 O O . ASP A 1 286 ? 7.134 24.612 12.066 1.00 95.81 286 ASP A O 1
ATOM 2282 N N . PRO A 1 287 ? 6.957 24.293 9.837 1.00 97.19 287 PRO A N 1
ATOM 2283 C CA . PRO A 1 287 ? 8.331 23.843 9.685 1.00 97.19 287 PRO A CA 1
ATOM 2284 C C . PRO A 1 287 ? 9.316 25.001 9.871 1.00 97.19 287 PRO A C 1
ATOM 2286 O O . PRO A 1 287 ? 9.012 26.171 9.632 1.00 97.19 287 PRO A O 1
ATOM 2289 N N . VAL A 1 288 ? 10.535 24.657 10.274 1.00 98.12 288 VAL A N 1
ATOM 2290 C CA . VAL A 1 288 ? 11.671 25.576 10.285 1.00 98.12 288 VAL A CA 1
ATOM 2291 C C . VAL A 1 288 ? 12.390 25.457 8.946 1.00 98.12 288 VAL A C 1
ATOM 2293 O O . VAL A 1 288 ? 13.005 24.429 8.666 1.00 98.12 288 VAL A O 1
ATOM 2296 N N . GLU A 1 289 ? 12.331 26.510 8.133 1.00 98.19 289 GLU A N 1
ATOM 2297 C CA . GLU A 1 289 ? 13.041 26.561 6.851 1.00 98.19 289 GLU A CA 1
ATOM 2298 C C . GLU A 1 289 ? 14.555 26.734 7.079 1.00 98.19 289 GLU A C 1
ATOM 2300 O O . GLU A 1 289 ? 14.998 27.568 7.877 1.00 98.19 289 GLU A O 1
ATOM 2305 N N . ARG A 1 290 ? 15.363 25.955 6.356 1.00 97.38 290 ARG A N 1
ATOM 2306 C CA . ARG A 1 290 ? 16.818 26.116 6.241 1.00 97.38 290 ARG A CA 1
ATOM 2307 C C . ARG A 1 290 ? 17.251 26.000 4.788 1.00 97.38 290 ARG A C 1
ATOM 2309 O O . ARG A 1 290 ? 16.580 25.366 3.983 1.00 97.38 290 ARG A O 1
ATOM 2316 N N . GLU A 1 291 ? 18.407 26.566 4.470 1.00 97.38 291 GLU A N 1
ATOM 2317 C CA . GLU A 1 291 ? 19.050 26.358 3.175 1.00 97.38 291 GLU A CA 1
ATOM 2318 C C . GLU A 1 291 ? 20.181 25.336 3.315 1.00 97.38 291 GLU A C 1
ATOM 2320 O O . GLU A 1 291 ? 21.055 25.490 4.169 1.00 97.38 291 GLU A O 1
ATOM 2325 N N . VAL A 1 292 ? 20.162 24.289 2.488 1.00 95.88 292 VAL A N 1
ATOM 2326 C CA . VAL A 1 292 ? 21.187 23.234 2.465 1.00 95.88 292 VAL A CA 1
ATOM 2327 C C . VAL A 1 292 ? 21.579 22.970 1.020 1.00 95.88 292 VAL A C 1
ATOM 2329 O O . VAL A 1 292 ? 20.735 22.646 0.189 1.00 95.88 292 VAL A O 1
ATOM 2332 N N . ALA A 1 293 ? 22.864 23.139 0.699 1.00 95.25 293 ALA A N 1
ATOM 2333 C CA . ALA A 1 293 ? 23.395 22.971 -0.656 1.00 95.25 293 ALA A CA 1
ATOM 2334 C C . ALA A 1 293 ? 22.623 23.749 -1.759 1.00 95.25 293 ALA A C 1
ATOM 2336 O O . ALA A 1 293 ? 22.666 23.375 -2.929 1.00 95.25 293 ALA A O 1
ATOM 2337 N N . GLY A 1 294 ? 21.948 24.851 -1.416 1.00 95.75 294 GLY A N 1
ATOM 2338 C CA . GLY A 1 294 ? 21.135 25.653 -2.341 1.00 95.75 294 GLY A CA 1
ATOM 2339 C C . GLY A 1 294 ? 19.694 25.163 -2.541 1.00 95.75 294 GLY A C 1
ATOM 2340 O O . GLY A 1 294 ? 19.002 25.696 -3.399 1.00 95.75 294 GLY A O 1
ATOM 2341 N N . TRP A 1 295 ? 19.232 24.180 -1.762 1.00 98.50 295 TRP A N 1
ATOM 2342 C CA . TRP A 1 295 ? 17.816 23.823 -1.638 1.00 98.50 295 TRP A CA 1
ATOM 2343 C C . TRP A 1 295 ? 17.214 24.431 -0.378 1.00 98.50 295 TRP A C 1
ATOM 2345 O O . TRP A 1 295 ? 17.878 24.519 0.658 1.00 98.50 295 TRP A O 1
ATOM 2355 N N . LYS A 1 296 ? 15.927 24.773 -0.450 1.00 98.50 296 LYS A N 1
ATOM 2356 C CA . LYS A 1 296 ? 15.118 25.092 0.729 1.00 98.50 296 LYS A CA 1
ATOM 2357 C C . LYS A 1 296 ? 14.585 23.807 1.353 1.00 98.50 296 LYS A C 1
ATOM 2359 O O . LYS A 1 296 ? 13.905 23.029 0.681 1.00 98.50 296 LYS A O 1
ATOM 2364 N N . ILE A 1 297 ? 14.902 23.612 2.627 1.00 98.50 297 ILE A N 1
ATOM 2365 C CA . ILE A 1 297 ? 14.525 22.448 3.422 1.00 98.50 297 ILE A CA 1
ATOM 2366 C C . ILE A 1 297 ? 13.566 22.884 4.530 1.00 98.50 297 ILE A C 1
ATOM 2368 O O . ILE A 1 297 ? 13.929 23.700 5.376 1.00 98.50 297 ILE A O 1
ATOM 2372 N N . ASP A 1 298 ? 12.368 22.317 4.541 1.00 98.69 298 ASP A N 1
ATOM 2373 C CA . ASP A 1 298 ? 11.370 22.445 5.596 1.00 98.69 298 ASP A CA 1
ATOM 2374 C C . ASP A 1 298 ? 11.594 21.368 6.651 1.00 98.69 298 ASP A C 1
ATOM 2376 O O . ASP A 1 298 ? 11.504 20.179 6.358 1.00 98.69 298 ASP A O 1
ATOM 2380 N N . ILE A 1 299 ? 11.917 21.768 7.880 1.00 98.56 299 ILE A N 1
ATOM 2381 C CA . ILE A 1 299 ? 12.298 20.826 8.935 1.00 98.56 299 ILE A CA 1
ATOM 2382 C C . ILE A 1 299 ? 11.269 20.843 10.060 1.00 98.56 299 ILE A C 1
ATOM 2384 O O . ILE A 1 299 ? 10.964 21.898 10.620 1.00 98.56 299 ILE A O 1
ATOM 2388 N N . GLU A 1 300 ? 10.777 19.668 10.451 1.00 97.94 300 GLU A N 1
ATOM 2389 C CA . GLU A 1 300 ? 9.912 19.527 11.621 1.00 97.94 300 GLU A CA 1
ATOM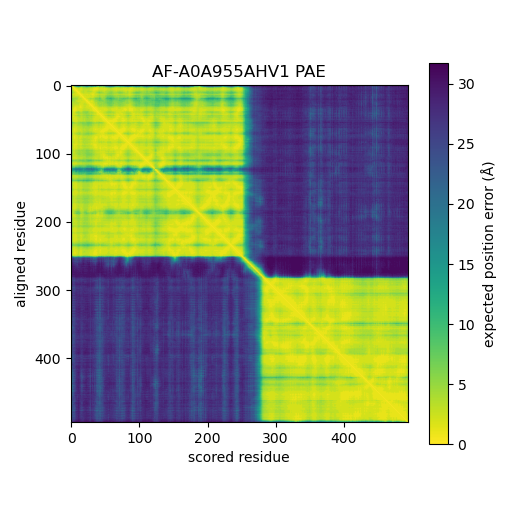 2390 C C . GLU A 1 300 ? 10.601 20.092 12.884 1.00 97.94 300 GLU A C 1
ATOM 2392 O O . GLU A 1 300 ? 11.702 19.653 13.234 1.00 97.94 300 GLU A O 1
ATOM 2397 N N . PRO A 1 301 ? 9.957 20.995 13.654 1.00 97.94 301 PRO A N 1
ATOM 2398 C CA . PRO A 1 301 ? 10.559 21.579 14.855 1.00 97.94 301 PRO A CA 1
ATOM 2399 C C . PRO A 1 301 ? 11.029 20.549 15.890 1.00 97.94 301 PRO A C 1
ATOM 2401 O O . PRO A 1 301 ? 12.011 20.788 16.590 1.00 97.94 301 PRO A O 1
ATOM 2404 N N . ARG A 1 302 ? 10.367 19.384 15.985 1.00 97.50 302 ARG A N 1
ATOM 2405 C CA . ARG A 1 302 ? 10.781 18.307 16.900 1.00 97.50 302 ARG A CA 1
ATOM 2406 C C . ARG A 1 302 ? 12.138 17.717 16.536 1.00 97.50 302 ARG A C 1
ATOM 2408 O O . ARG A 1 302 ? 12.878 17.352 17.449 1.00 97.50 302 ARG A O 1
ATOM 2415 N N . LEU A 1 303 ? 12.480 17.636 15.248 1.00 97.94 303 LEU A N 1
ATOM 2416 C CA . LEU A 1 303 ? 13.800 17.170 14.824 1.00 97.94 303 LEU A CA 1
ATOM 2417 C C . LEU A 1 303 ? 14.890 18.109 15.348 1.00 97.94 303 LEU A C 1
ATOM 2419 O O . LEU A 1 303 ? 15.943 17.653 15.766 1.00 97.94 303 LEU A O 1
ATOM 2423 N N . LEU A 1 304 ? 14.609 19.411 15.413 1.00 97.44 304 LEU A N 1
ATOM 2424 C CA . LEU A 1 304 ? 15.553 20.426 15.885 1.00 97.44 304 LEU A CA 1
ATOM 2425 C C . LEU A 1 304 ? 15.587 20.600 17.413 1.00 97.44 304 LEU A C 1
ATOM 2427 O O . LEU A 1 304 ? 16.330 21.448 17.909 1.00 97.44 304 LEU A O 1
ATOM 2431 N N . ALA A 1 305 ? 14.791 19.837 18.167 1.00 97.12 305 ALA A N 1
ATOM 2432 C CA . ALA A 1 305 ? 14.815 19.884 19.625 1.00 97.12 305 ALA A CA 1
ATOM 2433 C C . ALA A 1 305 ? 16.152 19.357 20.176 1.00 97.12 305 ALA A C 1
ATOM 2435 O O . ALA A 1 305 ? 16.745 18.445 19.606 1.00 97.12 305 ALA A O 1
ATOM 2436 N N . GLU A 1 306 ? 16.589 19.872 21.330 1.00 96.44 306 GLU A N 1
ATOM 2437 C CA . GLU A 1 306 ? 17.868 19.503 21.969 1.00 96.44 306 GLU A CA 1
ATOM 2438 C C . GLU A 1 306 ? 18.034 17.983 22.140 1.00 96.44 306 GLU A C 1
ATOM 2440 O O . GLU A 1 306 ? 19.102 17.439 21.874 1.00 96.44 306 GLU A O 1
ATOM 2445 N N . ALA A 1 307 ? 16.949 17.279 22.478 1.00 96.25 307 ALA A N 1
ATOM 2446 C CA . ALA A 1 307 ? 16.932 15.823 22.624 1.00 96.25 307 ALA A CA 1
ATOM 2447 C C . ALA A 1 307 ? 17.274 15.048 21.333 1.00 96.25 307 ALA A C 1
ATOM 2449 O O . ALA A 1 307 ? 17.638 13.879 21.413 1.00 96.25 307 ALA A O 1
ATOM 2450 N N . ASN A 1 308 ? 17.157 15.682 20.163 1.00 97.62 308 ASN A N 1
ATOM 2451 C CA . ASN A 1 308 ? 17.403 15.090 18.848 1.00 97.62 308 ASN A CA 1
ATOM 2452 C C . ASN A 1 308 ? 18.592 15.739 18.121 1.00 97.62 308 ASN A C 1
ATOM 2454 O O . ASN A 1 308 ? 18.810 15.441 16.949 1.00 97.62 308 ASN A O 1
ATOM 2458 N N . ALA A 1 309 ? 19.366 16.606 18.785 1.00 95.12 309 ALA A N 1
ATOM 2459 C CA . ALA A 1 309 ? 20.395 17.421 18.136 1.00 95.12 309 ALA A CA 1
ATOM 2460 C C . ALA A 1 309 ? 21.436 16.591 17.360 1.00 95.12 309 ALA A C 1
ATOM 2462 O O . ALA A 1 309 ? 21.749 16.928 16.222 1.00 95.12 309 ALA A O 1
ATOM 2463 N N . GLU A 1 310 ? 21.919 15.479 17.928 1.00 97.38 310 GLU A N 1
ATOM 2464 C CA . GLU A 1 310 ? 22.882 14.588 17.255 1.00 97.38 310 GLU A CA 1
ATOM 2465 C C . GLU A 1 310 ? 22.289 13.908 16.011 1.00 97.38 310 GLU A C 1
ATOM 2467 O O . GLU A 1 310 ? 22.953 13.795 14.976 1.00 97.38 310 GLU A O 1
ATOM 2472 N N . LEU A 1 311 ? 21.028 13.469 16.097 1.00 97.81 311 LEU A N 1
ATOM 2473 C CA . LEU A 1 311 ? 20.312 12.876 14.968 1.00 97.81 311 LEU A CA 1
ATOM 2474 C C . LEU A 1 311 ? 20.079 13.916 13.872 1.00 97.81 311 LEU A C 1
ATOM 2476 O O . LEU A 1 311 ? 20.315 13.622 12.705 1.00 97.81 311 LEU A O 1
ATOM 2480 N N . ALA A 1 312 ? 19.639 15.119 14.239 1.00 98.06 312 ALA A N 1
ATOM 2481 C CA . ALA A 1 312 ? 19.406 16.205 13.298 1.00 98.06 312 ALA A CA 1
ATOM 2482 C C . ALA A 1 312 ? 20.689 16.600 12.563 1.00 98.06 312 ALA A C 1
ATOM 2484 O O . ALA A 1 312 ? 20.672 16.711 11.341 1.00 98.06 312 ALA A O 1
ATOM 2485 N N . ASP A 1 313 ? 21.801 16.763 13.284 1.00 97.75 313 ASP A N 1
ATOM 2486 C CA . ASP A 1 313 ? 23.103 17.087 12.693 1.00 97.75 313 ASP A CA 1
ATOM 2487 C C . ASP A 1 313 ? 23.559 16.001 11.708 1.00 97.75 313 ASP A C 1
ATOM 2489 O O . ASP A 1 313 ? 23.870 16.287 10.550 1.00 97.75 313 ASP A O 1
ATOM 2493 N N . SER A 1 314 ? 23.488 14.734 12.125 1.00 98.12 314 SER A N 1
ATOM 2494 C CA . SER A 1 314 ? 23.881 13.598 11.286 1.00 98.12 314 SER A CA 1
ATOM 2495 C C . SER A 1 314 ? 22.986 13.449 10.049 1.00 98.12 314 SER A C 1
ATOM 2497 O O . SER A 1 314 ? 23.489 13.266 8.940 1.00 98.12 314 SER A O 1
ATOM 2499 N N . ALA A 1 315 ? 21.664 13.550 10.216 1.00 98.12 315 ALA A N 1
ATOM 2500 C CA . ALA A 1 315 ? 20.697 13.413 9.129 1.00 98.12 315 ALA A CA 1
ATOM 2501 C C . ALA A 1 315 ? 20.802 14.562 8.121 1.00 98.12 315 ALA A C 1
ATOM 2503 O O . ALA A 1 315 ? 20.830 14.315 6.917 1.00 98.12 315 ALA A O 1
ATOM 2504 N N . LEU A 1 316 ? 20.923 15.810 8.585 1.00 98.31 316 LEU A N 1
ATOM 2505 C CA . LEU A 1 316 ? 21.074 16.964 7.695 1.00 98.31 316 LEU A CA 1
ATOM 2506 C C . LEU A 1 316 ? 22.428 16.955 6.978 1.00 98.31 316 LEU A C 1
ATOM 2508 O O . LEU A 1 316 ? 22.479 17.306 5.803 1.00 98.31 316 LEU A O 1
ATOM 2512 N N . THR A 1 317 ? 23.494 16.478 7.627 1.00 98.19 317 THR A N 1
ATOM 2513 C CA . THR A 1 317 ? 24.803 16.270 6.985 1.00 98.19 317 THR A CA 1
ATOM 2514 C C . THR A 1 317 ? 24.725 15.196 5.896 1.00 98.19 317 THR A C 1
ATOM 2516 O O . THR A 1 317 ? 25.278 15.356 4.806 1.00 98.19 317 THR A O 1
ATOM 2519 N N . ALA A 1 318 ? 24.007 14.101 6.151 1.00 97.94 318 ALA A N 1
ATOM 2520 C CA . ALA A 1 318 ? 23.787 13.047 5.167 1.00 97.94 318 ALA A CA 1
ATOM 2521 C C . ALA A 1 318 ? 22.918 13.521 3.987 1.00 97.94 318 ALA A C 1
ATOM 2523 O O . ALA A 1 318 ? 23.242 13.242 2.830 1.00 97.94 318 ALA A O 1
ATOM 2524 N N . LEU A 1 319 ? 21.862 14.299 4.251 1.00 98.50 319 LEU A N 1
ATOM 2525 C CA . LEU A 1 319 ? 21.066 14.945 3.205 1.00 98.50 319 LEU A CA 1
ATOM 2526 C C . LEU A 1 319 ? 21.919 15.916 2.382 1.00 98.50 319 LEU A C 1
ATOM 2528 O O . LEU A 1 319 ? 21.877 15.876 1.153 1.00 98.50 319 LEU A O 1
ATOM 2532 N N . GLU A 1 320 ? 22.740 16.743 3.033 1.00 98.38 320 GLU A N 1
ATOM 2533 C CA . GLU A 1 320 ? 23.668 17.633 2.340 1.00 98.38 320 GLU A CA 1
ATOM 2534 C C . GLU A 1 320 ? 24.624 16.845 1.437 1.00 98.38 320 GLU A C 1
ATOM 2536 O O . GLU A 1 320 ? 24.845 17.245 0.295 1.00 98.38 320 GLU A O 1
ATOM 2541 N N . ASN A 1 321 ? 25.132 15.692 1.885 1.00 97.38 321 ASN A N 1
ATOM 2542 C CA . ASN A 1 321 ? 25.968 14.823 1.057 1.00 97.38 321 ASN A CA 1
ATOM 2543 C C . ASN A 1 321 ? 25.245 14.365 -0.221 1.00 97.38 321 ASN A C 1
ATOM 2545 O O . ASN A 1 321 ? 25.809 14.469 -1.316 1.00 97.38 321 ASN A O 1
ATOM 2549 N N . HIS A 1 322 ? 23.994 13.902 -0.107 1.00 97.75 322 HIS A N 1
ATOM 2550 C CA . HIS A 1 322 ? 23.183 13.555 -1.276 1.00 97.75 322 HIS A CA 1
ATOM 2551 C C . HIS A 1 322 ? 23.038 14.749 -2.227 1.00 97.75 322 HIS A C 1
ATOM 2553 O O . HIS A 1 322 ? 23.313 14.623 -3.422 1.00 97.75 322 HIS A O 1
ATOM 2559 N N . LEU A 1 323 ? 22.669 15.918 -1.704 1.00 98.50 323 LEU A N 1
ATOM 2560 C CA . LEU A 1 323 ? 22.439 17.122 -2.500 1.00 98.50 323 LEU A CA 1
ATOM 2561 C C . LEU A 1 323 ? 23.719 17.647 -3.162 1.00 98.50 323 LEU A C 1
ATOM 2563 O O . LEU A 1 323 ? 23.700 18.029 -4.330 1.00 98.50 323 LEU A O 1
ATOM 2567 N N . GLN A 1 324 ? 24.860 17.605 -2.475 1.00 97.88 324 GLN A N 1
ATOM 2568 C CA . GLN A 1 324 ? 26.156 17.960 -3.055 1.00 97.88 324 GLN A CA 1
ATOM 2569 C C . GLN A 1 324 ? 26.516 17.039 -4.228 1.00 97.88 324 GLN A C 1
ATOM 2571 O O . GLN A 1 324 ? 26.950 17.528 -5.272 1.00 97.88 324 GLN A O 1
ATOM 2576 N N . ARG A 1 325 ? 26.276 15.724 -4.112 1.00 96.31 325 ARG A N 1
ATOM 2577 C CA . ARG A 1 325 ? 26.459 14.789 -5.237 1.00 96.31 325 ARG A CA 1
ATOM 2578 C C . ARG A 1 325 ? 25.586 15.188 -6.422 1.00 96.31 325 ARG A C 1
ATOM 2580 O O . ARG A 1 325 ? 26.103 15.238 -7.534 1.00 96.31 325 ARG A O 1
ATOM 2587 N N . VAL A 1 326 ? 24.318 15.545 -6.190 1.00 97.75 326 VAL A N 1
ATOM 2588 C CA . VAL A 1 326 ? 23.414 16.053 -7.239 1.00 97.75 326 VAL A CA 1
ATOM 2589 C C . VAL A 1 326 ? 23.974 17.319 -7.895 1.00 97.75 326 VAL A C 1
ATOM 2591 O O . VAL A 1 326 ? 24.044 17.374 -9.120 1.00 97.75 326 VAL A O 1
ATOM 2594 N N . ARG A 1 327 ? 24.462 18.299 -7.122 1.00 97.44 327 ARG A N 1
ATOM 2595 C CA . ARG A 1 327 ? 25.067 19.530 -7.676 1.00 97.44 327 ARG A CA 1
ATOM 2596 C C . ARG A 1 327 ? 26.248 19.263 -8.594 1.00 97.44 327 ARG A C 1
ATOM 2598 O O . ARG A 1 327 ? 26.408 19.955 -9.590 1.00 97.44 327 ARG A O 1
ATOM 2605 N N . PHE A 1 328 ? 27.100 18.306 -8.238 1.00 95.06 328 PHE A N 1
ATOM 2606 C CA . PHE A 1 328 ? 28.298 18.021 -9.024 1.00 95.06 328 PHE A CA 1
ATOM 2607 C C . PHE A 1 328 ? 28.001 17.227 -10.292 1.00 95.06 328 PHE A C 1
ATOM 2609 O O . PHE A 1 328 ? 28.746 17.336 -11.265 1.00 95.06 328 PHE A O 1
ATOM 2616 N N . ILE A 1 329 ? 26.940 16.418 -10.287 1.00 95.31 329 ILE A N 1
ATOM 2617 C CA . ILE A 1 329 ? 26.608 15.566 -11.427 1.00 95.31 329 ILE A CA 1
ATOM 2618 C C . ILE A 1 329 ? 25.557 16.192 -12.346 1.00 95.31 329 ILE A C 1
ATOM 2620 O O . ILE A 1 329 ? 25.557 15.842 -13.514 1.00 95.31 329 ILE A O 1
ATOM 2624 N N . VAL A 1 330 ? 24.664 17.073 -11.903 1.00 97.19 330 VAL A N 1
ATOM 2625 C CA . VAL A 1 330 ? 23.615 17.642 -12.771 1.00 97.19 330 VAL A CA 1
ATOM 2626 C C . VAL A 1 330 ? 24.128 18.914 -13.462 1.00 97.19 330 VAL A C 1
ATOM 2628 O O . VAL A 1 330 ? 24.755 19.734 -12.792 1.00 97.19 330 VAL A O 1
ATOM 2631 N N . PRO A 1 331 ? 23.880 19.131 -14.772 1.00 97.00 331 PRO A N 1
ATOM 2632 C CA . PRO A 1 331 ? 24.272 20.385 -15.412 1.00 97.00 331 PRO A CA 1
ATOM 2633 C C . PRO A 1 331 ? 23.538 21.594 -14.823 1.00 97.00 331 PRO A C 1
ATOM 2635 O O . PRO A 1 331 ? 22.394 21.495 -14.383 1.00 97.00 331 PRO A O 1
ATOM 2638 N N . GLU A 1 332 ? 24.188 22.755 -14.872 1.00 96.75 332 GLU A N 1
ATOM 2639 C CA . GLU A 1 332 ? 23.758 23.982 -14.188 1.00 96.75 332 GLU A CA 1
ATOM 2640 C C . GLU A 1 332 ? 22.304 24.384 -14.493 1.00 96.75 332 GLU A C 1
ATOM 2642 O O . GLU A 1 332 ? 21.523 24.601 -13.572 1.00 96.75 332 GLU A O 1
ATOM 2647 N N . ALA A 1 333 ? 21.886 24.360 -15.763 1.00 96.94 333 ALA A N 1
ATOM 2648 C CA . ALA A 1 333 ? 20.526 24.747 -16.159 1.00 96.94 333 ALA A CA 1
ATOM 2649 C C . ALA A 1 333 ? 19.424 23.825 -15.593 1.00 96.94 333 ALA A C 1
ATOM 2651 O O . ALA A 1 333 ? 18.299 24.261 -15.339 1.00 96.94 333 ALA A O 1
ATOM 2652 N N . GLN A 1 334 ? 19.709 22.534 -15.419 1.00 98.31 334 GLN A N 1
ATOM 2653 C CA . GLN A 1 334 ? 18.801 21.578 -14.785 1.00 98.31 334 GLN A CA 1
ATOM 2654 C C . GLN A 1 334 ? 18.865 21.706 -13.262 1.00 98.31 334 GLN A C 1
ATOM 2656 O O . GLN A 1 334 ? 17.830 21.622 -12.599 1.00 98.31 334 GLN A O 1
ATOM 2661 N N . LEU A 1 335 ? 20.063 21.938 -12.722 1.00 98.31 335 LEU A N 1
ATOM 2662 C CA . LEU A 1 335 ? 20.297 22.112 -11.296 1.00 98.31 335 LEU A CA 1
ATOM 2663 C C . LEU A 1 335 ? 19.526 23.313 -10.739 1.00 98.31 335 LEU A C 1
ATOM 2665 O O . LEU A 1 335 ? 18.874 23.172 -9.710 1.00 98.31 335 LEU A O 1
ATOM 2669 N N . GLU A 1 336 ? 19.516 24.447 -11.445 1.00 98.06 336 GLU A N 1
ATOM 2670 C CA . GLU A 1 336 ? 18.752 25.641 -11.051 1.00 98.06 336 GLU A CA 1
ATOM 2671 C C . GLU A 1 336 ? 17.258 25.345 -10.856 1.00 98.06 336 GLU A C 1
ATOM 2673 O O . GLU A 1 336 ? 16.635 25.864 -9.927 1.00 98.06 336 GLU A O 1
ATOM 2678 N N . LYS A 1 337 ? 16.686 24.479 -11.706 1.00 98.25 337 LYS A N 1
ATOM 2679 C CA . LYS A 1 337 ? 15.288 24.038 -11.601 1.00 98.25 337 LYS A CA 1
ATOM 2680 C C . LYS A 1 337 ? 15.090 23.072 -10.438 1.00 98.25 337 LYS A C 1
ATOM 2682 O O . LYS A 1 337 ? 14.128 23.218 -9.691 1.00 98.25 337 LYS A O 1
ATOM 2687 N N . LEU A 1 338 ? 16.001 22.113 -10.261 1.00 98.31 338 LEU A N 1
ATOM 2688 C CA . LEU A 1 338 ? 15.953 21.182 -9.131 1.00 98.31 338 LEU A CA 1
ATOM 2689 C C . LEU A 1 338 ? 16.055 21.905 -7.788 1.00 98.31 338 LEU A C 1
ATOM 2691 O O . LEU A 1 338 ? 15.386 21.503 -6.845 1.00 98.31 338 LEU A O 1
ATOM 2695 N N . GLN A 1 339 ? 16.840 22.978 -7.699 1.00 98.44 339 GLN A N 1
ATOM 2696 C CA . GLN A 1 339 ? 16.978 23.794 -6.488 1.00 98.44 339 GLN A CA 1
ATOM 2697 C C . GLN A 1 339 ? 15.714 24.595 -6.133 1.00 98.44 339 GLN A C 1
ATOM 2699 O O . GLN A 1 339 ? 15.591 25.059 -5.001 1.00 98.44 339 GLN A O 1
ATOM 2704 N N . GLN A 1 340 ? 14.743 24.714 -7.051 1.00 98.06 340 GLN A N 1
ATOM 2705 C CA . GLN A 1 340 ? 13.415 25.256 -6.729 1.00 98.06 340 GLN A CA 1
ATOM 2706 C C . GLN A 1 340 ? 12.520 24.242 -6.006 1.00 98.06 340 GLN A C 1
ATOM 2708 O O . GLN A 1 340 ? 11.553 24.640 -5.355 1.00 98.06 340 GLN A O 1
ATOM 2713 N N . VAL A 1 341 ? 12.819 22.942 -6.115 1.00 98.12 341 VAL A N 1
ATOM 2714 C CA . VAL A 1 341 ? 12.060 21.890 -5.435 1.00 98.12 341 VAL A CA 1
ATOM 2715 C C . VAL A 1 341 ? 12.326 21.989 -3.938 1.00 98.12 341 VAL A C 1
ATOM 2717 O O . VAL A 1 341 ? 13.474 22.002 -3.497 1.00 98.12 341 VAL A O 1
ATOM 2720 N N . ARG A 1 342 ? 11.259 22.048 -3.143 1.00 98.19 342 ARG A N 1
ATOM 2721 C CA . ARG A 1 342 ? 11.368 22.054 -1.684 1.00 98.19 342 ARG A CA 1
ATOM 2722 C C . ARG A 1 342 ? 11.509 20.631 -1.156 1.00 98.19 342 ARG A C 1
ATOM 2724 O O . ARG A 1 342 ? 10.924 19.694 -1.706 1.00 98.19 342 ARG A O 1
ATOM 2731 N N . ILE A 1 343 ? 12.275 20.477 -0.082 1.00 98.81 343 ILE A N 1
ATOM 2732 C CA . ILE A 1 343 ? 12.462 19.191 0.595 1.00 98.81 343 ILE A CA 1
ATOM 2733 C C . ILE A 1 343 ? 11.915 19.310 2.009 1.00 98.81 343 ILE A C 1
ATOM 2735 O O . ILE A 1 343 ? 12.258 20.249 2.713 1.00 98.81 343 ILE A O 1
ATOM 2739 N N . TRP A 1 344 ? 11.094 18.362 2.435 1.00 98.75 344 TRP A N 1
ATOM 2740 C CA . TRP A 1 344 ? 10.530 18.318 3.777 1.00 98.75 344 TRP A CA 1
ATOM 2741 C C . TRP A 1 344 ? 11.166 17.182 4.573 1.00 98.75 344 TRP A C 1
ATOM 2743 O O . TRP A 1 344 ? 11.260 16.066 4.068 1.00 98.75 344 TRP A O 1
ATOM 2753 N N . VAL A 1 345 ? 11.605 17.443 5.804 1.00 98.69 345 VAL A N 1
ATOM 2754 C CA . VAL A 1 345 ? 12.260 16.456 6.673 1.00 98.69 345 VAL A CA 1
ATOM 2755 C C . VAL A 1 345 ? 11.575 16.411 8.031 1.00 98.69 345 VAL A C 1
ATOM 2757 O O . VAL A 1 345 ? 11.510 17.413 8.748 1.00 98.69 345 VAL A O 1
ATOM 2760 N N . GLU A 1 346 ? 11.114 15.225 8.407 1.00 98.25 346 GLU A N 1
ATOM 2761 C CA . GLU A 1 346 ? 10.479 14.968 9.698 1.00 98.25 346 GLU A CA 1
ATOM 2762 C C . GLU A 1 346 ? 11.364 14.100 10.590 1.00 98.25 346 GLU A C 1
ATOM 2764 O O . GLU A 1 346 ? 12.182 13.311 10.116 1.00 98.25 346 GLU A O 1
ATOM 2769 N N . LEU A 1 347 ? 11.208 14.238 11.908 1.00 97.06 347 LEU A N 1
ATOM 2770 C CA . LEU A 1 347 ? 11.865 13.353 12.868 1.00 97.06 347 LEU A CA 1
ATOM 2771 C C . LEU A 1 347 ? 11.400 11.909 12.651 1.00 97.06 347 LEU A C 1
ATOM 2773 O O . LEU A 1 347 ? 12.219 10.999 12.531 1.00 97.06 347 LEU A O 1
ATOM 2777 N N . GLU A 1 348 ? 10.080 11.737 12.628 1.00 93.38 348 GLU A N 1
ATOM 2778 C CA . GLU A 1 348 ? 9.384 10.466 12.454 1.00 93.38 348 GLU A CA 1
ATOM 2779 C C . GLU A 1 348 ? 7.905 10.749 12.153 1.00 93.38 348 GLU A C 1
ATOM 2781 O O . GLU A 1 348 ? 7.147 11.174 13.037 1.00 93.38 348 GLU A O 1
ATOM 2786 N N . ASN A 1 349 ? 7.497 10.515 10.909 1.00 91.06 349 ASN A N 1
ATOM 2787 C CA . ASN A 1 349 ? 6.105 10.517 10.490 1.00 91.06 349 ASN A CA 1
ATOM 2788 C C . ASN A 1 349 ? 5.419 9.221 10.951 1.00 91.06 349 ASN A C 1
ATOM 2790 O O . ASN A 1 349 ? 6.000 8.139 10.932 1.00 91.06 349 ASN A O 1
ATOM 2794 N N . ARG A 1 350 ? 4.161 9.326 11.389 1.00 76.31 350 ARG A N 1
ATOM 2795 C CA . ARG A 1 350 ? 3.417 8.193 11.965 1.00 76.31 350 ARG A CA 1
ATOM 2796 C C . ARG A 1 350 ? 2.818 7.244 10.928 1.00 76.31 350 ARG A C 1
ATOM 2798 O O . ARG A 1 350 ? 2.459 6.126 11.283 1.00 76.31 350 ARG A O 1
ATOM 2805 N N . GLU A 1 351 ? 2.662 7.702 9.692 1.00 79.62 351 GLU A N 1
ATOM 2806 C CA . GLU A 1 351 ? 1.905 7.018 8.639 1.00 79.62 351 GLU A CA 1
ATOM 2807 C C . GLU A 1 351 ? 2.768 6.752 7.398 1.00 79.62 351 GLU A C 1
ATOM 2809 O O . GLU A 1 351 ? 2.681 5.682 6.795 1.00 79.62 351 GLU A O 1
ATOM 2814 N N . LEU A 1 352 ? 3.634 7.700 7.035 1.00 83.44 352 LEU A N 1
ATOM 2815 C CA . LEU A 1 352 ? 4.553 7.612 5.906 1.00 83.44 352 LEU A CA 1
ATOM 2816 C C . LEU A 1 352 ? 5.941 7.168 6.378 1.00 83.44 352 LEU A C 1
ATOM 2818 O O . LEU A 1 352 ? 6.450 7.676 7.368 1.00 83.44 352 LEU A O 1
ATOM 2822 N N . GLY A 1 353 ? 6.565 6.240 5.649 1.00 82.62 353 GLY A N 1
ATOM 2823 C CA . GLY A 1 353 ? 7.902 5.729 5.987 1.00 82.62 353 GLY A CA 1
ATOM 2824 C C . GLY A 1 353 ? 8.939 5.899 4.879 1.00 82.62 353 GLY A C 1
ATOM 2825 O O . GLY A 1 353 ? 10.072 6.265 5.154 1.00 82.62 353 GLY A O 1
ATOM 2826 N N . ALA A 1 354 ? 8.568 5.661 3.618 1.00 85.62 354 ALA A N 1
ATOM 2827 C CA . ALA A 1 354 ? 9.498 5.794 2.499 1.00 85.62 354 ALA A CA 1
ATOM 2828 C C . ALA A 1 354 ? 9.710 7.266 2.113 1.00 85.62 354 ALA A C 1
ATOM 2830 O O . ALA A 1 354 ? 8.757 8.052 2.111 1.00 85.62 354 ALA A O 1
ATOM 2831 N N . MET A 1 355 ? 10.948 7.611 1.743 1.00 95.31 355 MET A N 1
ATOM 2832 C CA . MET A 1 355 ? 11.225 8.864 1.035 1.00 95.31 355 MET A CA 1
ATOM 2833 C C . MET A 1 355 ? 10.419 8.874 -0.262 1.00 95.31 355 MET A C 1
ATOM 2835 O O . MET A 1 355 ? 10.346 7.846 -0.931 1.00 95.31 355 MET A O 1
ATOM 2839 N N . GLN A 1 356 ? 9.749 9.987 -0.551 1.00 95.62 356 GLN A N 1
ATOM 2840 C CA . GLN A 1 356 ? 8.817 10.068 -1.676 1.00 95.62 356 GLN A CA 1
ATOM 2841 C C . GLN A 1 356 ? 8.530 11.516 -2.080 1.00 95.62 356 GLN A C 1
ATOM 2843 O O . GLN A 1 356 ? 8.526 12.421 -1.242 1.00 95.62 356 GLN A O 1
ATOM 2848 N N . TYR A 1 357 ? 8.212 11.731 -3.348 1.00 97.94 357 TYR A N 1
ATOM 2849 C CA . TYR A 1 357 ? 7.685 12.986 -3.871 1.00 97.94 357 TYR A CA 1
ATOM 2850 C C . TYR A 1 357 ? 6.144 13.034 -3.841 1.00 97.94 357 TYR A C 1
ATOM 2852 O O . TYR A 1 357 ? 5.481 12.074 -4.232 1.00 97.94 357 TYR A O 1
ATOM 2860 N N . HIS A 1 358 ? 5.558 14.169 -3.432 1.00 95.62 358 HIS A N 1
ATOM 2861 C CA . HIS A 1 358 ? 4.096 14.344 -3.316 1.00 95.62 358 HIS A CA 1
ATOM 2862 C C . HIS A 1 358 ? 3.517 15.237 -4.425 1.00 95.62 358 HIS A C 1
ATOM 2864 O O . HIS A 1 358 ? 3.511 16.460 -4.280 1.00 95.62 358 HIS A O 1
ATOM 2870 N N . PRO A 1 359 ? 2.978 14.687 -5.527 1.00 90.25 359 PRO A N 1
ATOM 2871 C CA . PRO A 1 359 ? 2.473 15.497 -6.638 1.00 90.25 359 PRO A CA 1
ATOM 2872 C C . PRO A 1 359 ? 1.060 16.063 -6.429 1.00 90.25 359 PRO A C 1
ATOM 2874 O O . PRO A 1 359 ? 0.674 16.973 -7.164 1.00 90.25 359 PRO A O 1
ATOM 2877 N N . ASP A 1 360 ? 0.281 15.504 -5.493 1.00 86.25 360 ASP A N 1
ATOM 2878 C CA . ASP A 1 360 ? -1.172 15.689 -5.414 1.00 86.25 360 ASP A CA 1
ATOM 2879 C C . ASP A 1 360 ? -1.637 16.124 -4.013 1.00 86.25 360 ASP A C 1
ATOM 2881 O O . ASP A 1 360 ? -1.615 15.358 -3.046 1.00 86.25 360 ASP A O 1
ATOM 2885 N N . ARG A 1 361 ? -2.094 17.376 -3.901 1.00 89.50 361 ARG A N 1
ATOM 2886 C CA . ARG A 1 361 ? -2.654 17.923 -2.656 1.00 89.50 361 ARG A CA 1
ATOM 2887 C C . ARG A 1 361 ? -3.954 17.267 -2.222 1.00 89.50 361 ARG A C 1
ATOM 2889 O O . ARG A 1 361 ? -4.204 17.171 -1.021 1.00 89.50 361 ARG A O 1
ATOM 2896 N N . GLY A 1 362 ? -4.796 16.860 -3.168 1.00 69.56 362 GLY A N 1
ATOM 2897 C CA . GLY A 1 362 ? -6.067 16.209 -2.860 1.00 69.56 362 GLY A CA 1
ATOM 2898 C C . GLY A 1 362 ? -5.842 14.902 -2.105 1.00 69.56 362 GLY A C 1
ATOM 2899 O O . GLY A 1 362 ? -6.494 14.648 -1.097 1.00 69.56 362 GLY A O 1
ATOM 2900 N N . TRP A 1 363 ? -4.848 14.131 -2.538 1.00 85.81 363 TRP A N 1
ATOM 2901 C CA . TRP A 1 363 ? -4.395 12.907 -1.906 1.00 85.81 363 TRP A CA 1
ATOM 2902 C C . TRP A 1 363 ? -3.874 13.175 -0.494 1.00 85.81 363 TRP A C 1
ATOM 2904 O O . TRP A 1 363 ? -4.302 12.489 0.431 1.00 85.81 363 TRP A O 1
ATOM 2914 N N . LEU A 1 364 ? -3.047 14.208 -0.293 1.00 83.19 364 LEU A N 1
ATOM 2915 C CA . LEU A 1 364 ? -2.562 14.585 1.042 1.00 83.19 364 LEU A CA 1
ATOM 2916 C C . LEU A 1 364 ? -3.715 14.892 2.007 1.00 83.19 364 LEU A C 1
ATOM 2918 O O . LEU A 1 364 ? -3.747 14.354 3.111 1.00 83.19 364 LEU A O 1
ATOM 2922 N N . ILE A 1 365 ? -4.694 15.693 1.571 1.00 74.56 365 ILE A N 1
ATOM 2923 C CA . ILE A 1 365 ? -5.884 16.026 2.371 1.00 74.56 365 ILE A CA 1
ATOM 2924 C C . ILE A 1 365 ? -6.695 14.763 2.685 1.00 74.56 365 ILE A C 1
ATOM 2926 O O . ILE A 1 365 ? -7.036 14.524 3.843 1.00 74.56 365 ILE A O 1
ATOM 2930 N N . ALA A 1 366 ? -6.976 13.944 1.667 1.00 61.56 366 ALA A N 1
ATOM 2931 C CA . ALA A 1 366 ? -7.797 12.742 1.792 1.00 61.56 366 ALA A CA 1
ATOM 2932 C C . ALA A 1 366 ? -7.183 11.682 2.721 1.00 61.56 366 ALA A C 1
ATOM 2934 O O . ALA A 1 366 ? -7.915 10.900 3.319 1.00 61.56 366 ALA A O 1
ATOM 2935 N N . HIS A 1 367 ? -5.856 11.676 2.866 1.00 72.81 367 HIS A N 1
ATOM 2936 C CA . HIS A 1 367 ? -5.129 10.759 3.747 1.00 72.81 367 HIS A CA 1
ATOM 2937 C C . HIS A 1 367 ? -4.682 11.428 5.055 1.00 72.81 367 HIS A C 1
ATOM 2939 O O . HIS A 1 367 ? -3.933 10.845 5.826 1.00 72.81 367 HIS A O 1
ATOM 2945 N N . GLY A 1 368 ? -5.161 12.644 5.347 1.00 80.75 368 GLY A N 1
ATOM 2946 C CA . GLY A 1 368 ? -4.918 13.321 6.622 1.00 80.75 368 GLY A CA 1
ATOM 2947 C C . GLY A 1 368 ? -3.502 13.872 6.812 1.00 80.75 368 GLY A C 1
ATOM 2948 O O . GLY A 1 368 ? -3.177 14.314 7.917 1.00 80.75 368 GLY A O 1
ATOM 2949 N N . HIS A 1 369 ? -2.688 13.896 5.760 1.00 88.19 369 HIS A N 1
ATOM 2950 C CA . HIS A 1 369 ? -1.350 14.476 5.760 1.00 88.19 369 HIS A CA 1
ATOM 2951 C C . HIS A 1 369 ? -1.399 16.000 5.616 1.00 88.19 369 HIS A C 1
ATOM 2953 O O . HIS A 1 369 ? -2.423 16.568 5.233 1.00 88.19 369 HIS A O 1
ATOM 2959 N N . ASP A 1 370 ? -0.291 16.677 5.930 1.00 94.00 370 ASP A N 1
ATOM 2960 C CA . ASP A 1 370 ? -0.198 18.126 5.748 1.00 94.00 370 ASP A CA 1
ATOM 2961 C C . ASP A 1 370 ? -0.306 18.472 4.252 1.00 94.00 370 ASP A C 1
ATOM 2963 O O . ASP A 1 370 ? 0.573 18.096 3.471 1.00 94.00 370 ASP A O 1
ATOM 2967 N N . PRO A 1 371 ? -1.341 19.215 3.817 1.00 93.31 371 PRO A N 1
ATOM 2968 C CA . PRO A 1 371 ? -1.512 19.564 2.410 1.00 93.31 371 PRO A CA 1
ATOM 2969 C C . PRO A 1 371 ? -0.364 20.418 1.856 1.00 93.31 371 PRO A C 1
ATOM 2971 O O . PRO A 1 371 ? -0.229 20.547 0.640 1.00 93.31 371 PRO A O 1
ATOM 2974 N N . ARG A 1 372 ? 0.444 21.043 2.724 1.00 96.06 372 ARG A N 1
ATOM 2975 C CA . ARG A 1 372 ? 1.630 21.823 2.340 1.00 96.06 372 ARG A CA 1
ATOM 2976 C C . ARG A 1 372 ? 2.782 20.955 1.830 1.00 96.06 372 ARG A C 1
ATOM 2978 O O . ARG A 1 372 ? 3.668 21.513 1.199 1.00 96.06 372 ARG A O 1
ATOM 2985 N N . LEU A 1 373 ? 2.741 19.632 2.021 1.00 95.88 373 LEU A N 1
ATOM 2986 C CA . LEU A 1 373 ? 3.703 18.694 1.426 1.00 95.88 373 LEU A CA 1
ATOM 2987 C C . LEU A 1 373 ? 3.597 18.610 -0.105 1.00 95.88 373 LEU A C 1
ATOM 2989 O O . LEU A 1 373 ? 4.494 18.070 -0.746 1.00 95.88 373 LEU A O 1
ATOM 2993 N N . GLU A 1 374 ? 2.528 19.129 -0.716 1.00 97.38 374 GLU A N 1
ATOM 2994 C CA . GLU A 1 374 ? 2.375 19.127 -2.173 1.00 97.38 374 GLU A CA 1
ATOM 2995 C C . GLU A 1 374 ? 3.604 19.753 -2.854 1.00 97.38 374 GLU A C 1
ATOM 2997 O O . GLU A 1 374 ? 4.129 20.779 -2.422 1.00 97.38 374 GLU A O 1
ATOM 3002 N N . LYS A 1 375 ? 4.074 19.113 -3.925 1.00 96.81 375 LYS A N 1
ATOM 3003 C CA . LYS A 1 375 ? 5.285 19.442 -4.683 1.00 96.81 375 LYS A CA 1
ATOM 3004 C C . LYS A 1 375 ? 6.593 19.408 -3.875 1.00 96.81 375 LYS A C 1
ATOM 3006 O O . LYS A 1 375 ? 7.597 19.936 -4.358 1.00 96.81 375 LYS A O 1
ATOM 3011 N N . HIS A 1 376 ? 6.624 18.739 -2.719 1.00 98.31 376 HIS A N 1
ATOM 3012 C CA . HIS A 1 376 ? 7.854 18.493 -1.961 1.00 98.31 376 HIS A CA 1
ATOM 3013 C C . HIS A 1 376 ? 8.402 17.087 -2.196 1.00 98.31 376 HIS A C 1
ATOM 3015 O O . HIS A 1 376 ? 7.652 16.117 -2.319 1.00 98.31 376 HIS A O 1
ATOM 3021 N N . VAL A 1 377 ? 9.730 16.977 -2.172 1.00 98.69 377 VAL A N 1
ATOM 3022 C CA . VAL A 1 377 ? 10.397 15.719 -1.816 1.00 98.69 377 VAL A CA 1
ATOM 3023 C C . VAL A 1 377 ? 10.307 15.575 -0.303 1.00 98.69 377 VAL A C 1
ATOM 3025 O O . VAL A 1 377 ? 10.702 16.479 0.424 1.00 98.69 377 VAL A O 1
ATOM 3028 N N . HIS A 1 378 ? 9.786 14.461 0.185 1.00 98.56 378 HIS A N 1
ATOM 3029 C CA . HIS A 1 378 ? 9.554 14.237 1.603 1.00 98.56 378 HIS A CA 1
ATOM 3030 C C . HIS A 1 378 ? 10.466 13.127 2.126 1.00 98.56 378 HIS A C 1
ATOM 3032 O O . HIS A 1 378 ? 10.508 12.033 1.567 1.00 98.56 378 HIS A O 1
ATOM 3038 N N . VAL A 1 379 ? 11.163 13.417 3.224 1.00 98.56 379 VAL A N 1
ATOM 3039 C CA . VAL A 1 379 ? 11.883 12.473 4.078 1.00 98.56 379 VAL A CA 1
ATOM 3040 C C . VAL A 1 379 ? 11.078 12.308 5.377 1.00 98.56 379 VAL A C 1
ATOM 3042 O O . VAL A 1 379 ? 11.249 13.111 6.299 1.00 98.56 379 VAL A O 1
ATOM 3045 N N . PRO A 1 380 ? 10.197 11.293 5.474 1.00 97.06 380 PRO A N 1
ATOM 3046 C CA . PRO A 1 380 ? 9.291 11.159 6.617 1.00 97.06 380 PRO A CA 1
ATOM 3047 C C . PRO A 1 380 ? 9.992 10.722 7.908 1.00 97.06 380 PRO A C 1
ATOM 3049 O O . PRO A 1 380 ? 9.475 10.928 9.001 1.00 97.06 380 PRO A O 1
ATOM 3052 N N . VAL A 1 381 ? 11.161 10.087 7.800 1.00 97.19 381 VAL A N 1
ATOM 3053 C CA . VAL A 1 381 ? 11.931 9.597 8.947 1.00 97.19 381 VAL A CA 1
ATOM 3054 C C . VAL A 1 381 ? 13.390 10.012 8.777 1.00 97.19 381 VAL A C 1
ATOM 3056 O O . VAL A 1 381 ? 14.137 9.407 8.010 1.00 97.19 381 VAL A O 1
ATOM 3059 N N . ALA A 1 382 ? 13.831 11.038 9.509 1.00 98.00 382 ALA A N 1
ATOM 3060 C CA . ALA A 1 382 ? 15.189 11.583 9.401 1.00 98.00 382 ALA A CA 1
ATOM 3061 C C . ALA A 1 382 ? 16.290 10.532 9.617 1.00 98.00 382 ALA A C 1
ATOM 3063 O O . ALA A 1 382 ? 17.359 10.613 9.013 1.00 98.00 382 ALA A O 1
ATOM 3064 N N . LYS A 1 383 ? 16.035 9.520 10.455 1.00 97.06 383 LYS A N 1
ATOM 3065 C CA . LYS A 1 383 ? 16.989 8.434 10.721 1.00 97.06 383 LYS A CA 1
ATOM 3066 C C . LYS A 1 383 ? 17.330 7.612 9.474 1.00 97.06 383 LYS A C 1
ATOM 3068 O O . LYS A 1 383 ? 18.442 7.094 9.389 1.00 97.06 383 LYS A O 1
ATOM 3073 N N . ASP A 1 384 ? 16.438 7.542 8.491 1.00 95.38 384 ASP A N 1
ATOM 3074 C CA . ASP A 1 384 ? 16.676 6.762 7.275 1.00 95.38 384 ASP A CA 1
ATOM 3075 C C . ASP A 1 384 ? 17.768 7.380 6.391 1.00 95.38 384 ASP A C 1
ATOM 3077 O O . ASP A 1 384 ? 18.422 6.656 5.641 1.00 95.38 384 ASP A O 1
ATOM 3081 N N . LEU A 1 385 ? 18.044 8.685 6.540 1.00 97.12 385 LEU A N 1
ATOM 3082 C CA . LEU A 1 385 ? 19.160 9.369 5.871 1.00 97.12 385 LEU A CA 1
ATOM 3083 C C . LEU A 1 385 ? 20.532 8.904 6.366 1.00 97.12 385 LEU A C 1
ATOM 3085 O O . LEU A 1 385 ? 21.519 9.092 5.666 1.00 97.12 385 LEU A O 1
ATOM 3089 N N . ILE A 1 386 ? 20.623 8.308 7.555 1.00 96.44 386 ILE A N 1
ATOM 3090 C CA . ILE A 1 386 ? 21.884 7.797 8.121 1.00 96.44 386 ILE A CA 1
ATOM 3091 C C . ILE A 1 386 ? 21.890 6.272 8.244 1.00 96.44 386 ILE A C 1
ATOM 3093 O O . ILE A 1 386 ? 22.863 5.690 8.729 1.00 96.44 386 ILE A O 1
ATOM 3097 N N . ASP A 1 387 ? 20.815 5.607 7.816 1.00 93.44 387 ASP A N 1
ATOM 3098 C CA . ASP A 1 387 ? 20.725 4.159 7.881 1.00 93.44 387 ASP A CA 1
ATOM 3099 C C . ASP A 1 387 ? 21.626 3.508 6.827 1.00 93.44 387 ASP A C 1
ATOM 3101 O O . ASP A 1 387 ? 21.492 3.716 5.620 1.00 93.44 387 ASP A O 1
ATOM 3105 N N . ARG A 1 388 ? 22.554 2.669 7.289 1.00 92.44 388 ARG A N 1
ATOM 3106 C CA . ARG A 1 388 ? 23.539 2.009 6.428 1.00 92.44 388 ARG A CA 1
ATOM 3107 C C . ARG A 1 388 ? 22.890 1.196 5.306 1.00 92.44 388 ARG A C 1
ATOM 3109 O O . ARG A 1 388 ? 23.424 1.164 4.200 1.00 92.44 388 ARG A O 1
ATOM 3116 N N . ARG A 1 389 ? 21.766 0.531 5.577 1.00 87.62 389 ARG A N 1
ATOM 3117 C CA . ARG A 1 389 ? 21.089 -0.306 4.585 1.00 87.62 389 ARG A CA 1
ATOM 3118 C C . ARG A 1 389 ? 20.452 0.554 3.499 1.00 87.62 389 ARG A C 1
ATOM 3120 O O . ARG A 1 389 ? 20.474 0.130 2.348 1.00 87.62 389 ARG A O 1
ATOM 3127 N N . THR A 1 390 ? 19.942 1.741 3.830 1.00 85.75 390 THR A N 1
ATOM 3128 C CA . THR A 1 390 ? 19.473 2.718 2.832 1.00 85.75 390 THR A CA 1
ATOM 3129 C C . THR A 1 390 ? 20.599 3.099 1.875 1.00 85.75 390 THR A C 1
ATOM 3131 O O . THR A 1 390 ? 20.414 3.013 0.667 1.00 85.75 390 THR A O 1
ATOM 3134 N N . TRP A 1 391 ? 21.791 3.414 2.388 1.00 90.69 391 TRP A N 1
ATOM 3135 C CA . TRP A 1 391 ? 22.949 3.766 1.554 1.00 90.69 391 TRP A CA 1
ATOM 3136 C C . TRP A 1 391 ? 23.483 2.604 0.707 1.00 90.69 391 TRP A C 1
ATOM 3138 O O . TRP A 1 391 ? 23.928 2.826 -0.417 1.00 90.69 391 TRP A O 1
ATOM 3148 N N . GLU A 1 392 ? 23.450 1.375 1.228 1.00 86.50 392 GLU A N 1
ATOM 3149 C CA . GLU A 1 392 ? 23.847 0.173 0.479 1.00 86.50 392 GLU A CA 1
ATOM 3150 C C . GLU A 1 392 ? 22.830 -0.198 -0.605 1.00 86.50 392 GLU A C 1
ATOM 3152 O O . GLU A 1 392 ? 23.219 -0.650 -1.680 1.00 86.50 392 GLU A O 1
ATOM 3157 N N . LYS A 1 393 ? 21.535 -0.025 -0.313 1.00 85.81 393 LYS A N 1
ATOM 3158 C CA . LYS A 1 393 ? 20.446 -0.329 -1.239 1.00 85.81 393 LYS A CA 1
ATOM 3159 C C . LYS A 1 393 ? 20.329 0.742 -2.314 1.00 85.81 393 LYS A C 1
ATOM 3161 O O . LYS A 1 393 ? 20.388 0.412 -3.484 1.00 85.81 393 LYS A O 1
ATOM 3166 N N . HIS A 1 394 ? 20.109 1.991 -1.915 1.00 88.25 394 HIS A N 1
ATOM 3167 C CA . HIS A 1 394 ? 19.589 3.054 -2.776 1.00 88.25 394 HIS A CA 1
ATOM 3168 C C . HIS A 1 394 ? 20.427 4.335 -2.616 1.00 88.25 394 HIS A C 1
ATOM 3170 O O . HIS A 1 394 ? 19.965 5.343 -2.074 1.00 88.25 394 HIS A O 1
ATOM 3176 N N . PRO A 1 395 ? 21.702 4.322 -3.054 1.00 89.81 395 PRO A N 1
ATOM 3177 C CA . PRO A 1 395 ? 22.658 5.401 -2.791 1.00 89.81 395 PRO A CA 1
ATOM 3178 C C . PRO A 1 395 ? 22.277 6.746 -3.428 1.00 89.81 395 PRO A C 1
ATOM 3180 O O . PRO A 1 395 ? 22.889 7.765 -3.090 1.00 89.81 395 PRO A O 1
ATOM 3183 N N . TYR A 1 396 ? 21.314 6.763 -4.353 1.00 96.12 396 TYR A N 1
ATOM 3184 C CA . TYR A 1 396 ? 20.802 7.944 -5.044 1.00 96.12 396 TYR A CA 1
ATOM 3185 C C . TYR A 1 396 ? 19.297 8.184 -4.803 1.00 96.12 396 TYR A C 1
ATOM 3187 O O . TYR A 1 396 ? 18.686 8.935 -5.553 1.00 96.12 396 TYR A O 1
ATOM 3195 N N . VAL A 1 397 ? 18.719 7.679 -3.703 1.00 96.12 397 VAL A N 1
ATOM 3196 C CA . VAL A 1 397 ? 17.288 7.865 -3.365 1.00 96.12 397 VAL A CA 1
ATOM 3197 C C . VAL A 1 397 ? 16.812 9.328 -3.404 1.00 96.12 397 VAL A C 1
ATOM 3199 O O . VAL A 1 397 ? 15.757 9.628 -3.943 1.00 96.12 397 VAL A O 1
ATOM 3202 N N . ILE A 1 398 ? 17.603 10.296 -2.928 1.00 98.25 398 ILE A N 1
ATOM 3203 C CA . ILE A 1 398 ? 17.207 11.716 -3.012 1.00 98.25 398 ILE A CA 1
ATOM 3204 C C . ILE A 1 398 ? 17.194 12.216 -4.466 1.00 98.25 398 ILE A C 1
ATOM 3206 O O . ILE A 1 398 ? 16.355 13.037 -4.828 1.00 98.25 398 ILE A O 1
ATOM 3210 N N . LEU A 1 399 ? 18.095 11.716 -5.318 1.00 98.56 399 LEU A N 1
ATOM 3211 C CA . LEU A 1 399 ? 18.069 12.019 -6.750 1.00 98.56 399 LEU A CA 1
ATOM 3212 C C . LEU A 1 399 ? 16.846 11.386 -7.428 1.00 98.56 399 LEU A C 1
ATOM 3214 O O . LEU A 1 399 ? 16.271 12.027 -8.301 1.00 98.56 399 LEU A O 1
ATOM 3218 N N . HIS A 1 400 ? 16.438 10.187 -7.008 1.00 98.56 400 HIS A N 1
ATOM 3219 C CA . HIS A 1 400 ? 15.210 9.536 -7.467 1.00 98.56 400 HIS A CA 1
ATOM 3220 C C . HIS A 1 400 ? 13.989 10.434 -7.238 1.00 98.56 400 HIS A C 1
ATOM 3222 O O . HIS A 1 400 ? 13.271 10.782 -8.176 1.00 98.56 400 HIS A O 1
ATOM 3228 N N . GLU A 1 401 ? 13.807 10.911 -6.005 1.00 98.62 401 GLU A N 1
ATOM 3229 C CA . GLU A 1 401 ? 12.674 11.777 -5.671 1.00 98.62 401 GLU A CA 1
ATOM 3230 C C . GLU A 1 401 ? 12.748 13.144 -6.363 1.00 98.62 401 GLU A C 1
ATOM 3232 O O . GLU A 1 401 ? 11.738 13.685 -6.818 1.00 98.62 401 GLU A O 1
ATOM 3237 N N . LEU A 1 402 ? 13.955 13.696 -6.517 1.00 98.81 402 LEU A N 1
ATOM 3238 C CA . LEU A 1 402 ? 14.172 14.905 -7.312 1.00 98.81 402 LEU A CA 1
ATOM 3239 C C . LEU A 1 402 ? 13.865 14.683 -8.803 1.00 98.81 402 LEU A C 1
ATOM 3241 O O . LEU A 1 402 ? 13.411 15.614 -9.471 1.00 98.81 402 LEU A O 1
ATOM 3245 N N . ALA A 1 403 ? 14.065 13.475 -9.335 1.00 98.75 403 ALA A N 1
ATOM 3246 C CA . ALA A 1 403 ? 13.686 13.132 -10.700 1.00 98.75 403 ALA A CA 1
ATOM 3247 C C . ALA A 1 403 ? 12.158 13.084 -10.856 1.00 98.75 403 ALA A C 1
ATOM 3249 O O . ALA A 1 403 ? 11.642 13.657 -11.817 1.00 98.75 403 ALA A O 1
ATOM 3250 N N . HIS A 1 404 ? 11.422 12.514 -9.892 1.00 98.62 404 HIS A N 1
ATOM 3251 C CA . HIS A 1 404 ? 9.953 12.614 -9.860 1.00 98.62 404 HIS A CA 1
ATOM 3252 C C . HIS A 1 404 ? 9.489 14.071 -9.848 1.00 98.62 404 HIS A C 1
ATOM 3254 O O . HIS A 1 404 ? 8.626 14.451 -10.643 1.00 98.62 404 HIS A O 1
ATOM 3260 N N . ALA A 1 405 ? 10.116 14.910 -9.020 1.00 98.62 405 ALA A N 1
ATOM 3261 C CA . ALA A 1 405 ? 9.813 16.335 -8.960 1.00 98.62 405 ALA A CA 1
ATOM 3262 C C . ALA A 1 405 ? 10.105 17.066 -10.281 1.00 98.62 405 ALA A C 1
ATOM 3264 O O . ALA A 1 405 ? 9.302 17.892 -10.710 1.00 98.62 405 ALA A O 1
ATOM 3265 N N . TYR A 1 406 ? 11.218 16.760 -10.955 1.00 98.75 406 TYR A N 1
ATOM 3266 C CA . TYR A 1 406 ? 11.554 17.347 -12.257 1.00 98.75 406 TYR A CA 1
ATOM 3267 C C . TYR A 1 406 ? 10.566 16.909 -13.346 1.00 98.75 406 TYR A C 1
ATOM 3269 O O . TYR A 1 406 ? 10.125 17.722 -14.162 1.00 98.75 406 TYR A O 1
ATOM 3277 N N . HIS A 1 407 ? 10.190 15.629 -13.343 1.00 98.50 407 HIS A N 1
ATOM 3278 C CA . HIS A 1 407 ? 9.214 15.081 -14.276 1.00 98.50 407 HIS A CA 1
ATOM 3279 C C . HIS A 1 407 ? 7.849 15.753 -14.104 1.00 98.50 407 HIS A C 1
ATOM 3281 O O . HIS A 1 407 ? 7.240 16.123 -15.097 1.00 98.50 407 HIS A O 1
ATOM 3287 N N . ASP A 1 408 ? 7.394 15.989 -12.874 1.00 98.31 408 ASP A N 1
ATOM 3288 C CA . ASP A 1 408 ? 6.139 16.700 -12.607 1.00 98.31 408 ASP A CA 1
ATOM 3289 C C . ASP A 1 408 ? 6.228 18.195 -12.961 1.00 98.31 408 ASP A C 1
ATOM 3291 O O . ASP A 1 408 ? 5.463 18.704 -13.777 1.00 98.31 408 ASP A O 1
ATOM 3295 N N . GLN A 1 409 ? 7.194 18.903 -12.369 1.00 97.75 409 GLN A N 1
ATOM 3296 C CA . GLN A 1 409 ? 7.195 20.369 -12.311 1.00 97.75 409 GLN A CA 1
ATOM 3297 C C . GLN A 1 409 ? 7.837 21.041 -13.526 1.00 97.75 409 GLN A C 1
ATOM 3299 O O . GLN A 1 409 ? 7.578 22.218 -13.778 1.00 97.75 409 GLN A O 1
ATOM 3304 N N . VAL A 1 410 ? 8.697 20.332 -14.263 1.00 98.12 410 VAL A N 1
ATOM 3305 C CA . VAL A 1 410 ? 9.432 20.896 -15.405 1.00 98.12 410 VAL A CA 1
ATOM 3306 C C . VAL A 1 410 ? 8.972 20.292 -16.723 1.00 98.12 410 VAL A C 1
ATOM 3308 O O . VAL A 1 410 ? 8.769 21.031 -17.685 1.00 98.12 410 VAL A O 1
ATOM 3311 N N . LEU A 1 411 ? 8.848 18.966 -16.784 1.00 97.62 411 LEU A N 1
ATOM 3312 C CA . LEU A 1 411 ? 8.473 18.262 -18.014 1.00 97.62 411 LEU A CA 1
ATOM 3313 C C . LEU A 1 411 ? 6.954 18.094 -18.145 1.00 97.62 411 LEU A C 1
ATOM 3315 O O . LEU A 1 411 ? 6.411 18.214 -19.240 1.00 97.62 411 LEU A O 1
ATOM 3319 N N . GLY A 1 412 ? 6.281 17.845 -17.022 1.00 95.62 412 GLY A N 1
ATOM 3320 C CA . GLY A 1 412 ? 4.930 17.305 -16.960 1.00 95.62 412 GLY A CA 1
ATOM 3321 C C . GLY A 1 412 ? 4.935 15.778 -17.074 1.00 95.62 412 GLY A C 1
ATOM 3322 O O . GLY A 1 412 ? 5.575 15.205 -17.956 1.00 95.62 412 GLY A O 1
ATOM 3323 N N . PHE A 1 413 ? 4.161 15.097 -16.220 1.00 95.06 413 PHE A N 1
ATOM 3324 C CA . PHE A 1 413 ? 4.065 13.629 -16.232 1.00 95.06 413 PHE A CA 1
ATOM 3325 C C . PHE A 1 413 ? 3.526 13.038 -17.542 1.00 95.06 413 PHE A C 1
ATOM 3327 O O . PHE A 1 413 ? 3.591 11.827 -17.730 1.00 95.06 413 PHE A O 1
ATOM 3334 N N . ASP A 1 414 ? 2.972 13.849 -18.438 1.00 90.75 414 ASP A N 1
ATOM 3335 C CA . ASP A 1 414 ? 2.487 13.396 -19.739 1.00 90.75 414 ASP A CA 1
ATOM 3336 C C . ASP A 1 414 ? 3.499 13.573 -20.872 1.00 90.75 414 ASP A C 1
ATOM 3338 O O . ASP A 1 414 ? 3.130 13.420 -22.037 1.00 90.75 414 ASP A O 1
ATOM 3342 N N . GLU A 1 415 ? 4.771 13.844 -20.556 1.00 97.12 415 GLU A N 1
ATOM 3343 C CA . GLU A 1 415 ? 5.770 14.086 -21.588 1.00 97.12 415 GLU A CA 1
ATOM 3344 C C . GLU A 1 415 ? 5.926 12.890 -22.541 1.00 97.12 415 GLU A C 1
ATOM 3346 O O . GLU A 1 415 ? 6.239 11.751 -22.166 1.00 97.12 415 GLU A O 1
ATOM 3351 N N . ALA A 1 416 ? 5.685 13.173 -23.820 1.00 97.38 416 ALA A N 1
ATOM 3352 C CA . ALA A 1 416 ? 5.427 12.179 -24.846 1.00 97.38 416 ALA A CA 1
ATOM 3353 C C . ALA A 1 416 ? 6.634 11.270 -25.092 1.00 97.38 416 ALA A C 1
ATOM 3355 O O . ALA A 1 416 ? 6.461 10.067 -25.298 1.00 97.38 416 ALA A O 1
ATOM 3356 N N . LYS A 1 417 ? 7.859 11.813 -25.051 1.00 97.81 417 LYS A N 1
ATOM 3357 C CA . LYS A 1 417 ? 9.073 11.017 -25.283 1.00 97.81 417 LYS A CA 1
ATOM 3358 C C . LYS A 1 417 ? 9.315 9.988 -24.179 1.00 97.81 417 LYS A C 1
ATOM 3360 O O . LYS A 1 417 ? 9.705 8.862 -24.483 1.00 97.81 417 LYS A O 1
ATOM 3365 N N . ILE A 1 418 ? 9.044 10.347 -22.922 1.00 98.12 418 ILE A N 1
ATOM 3366 C CA . ILE A 1 418 ? 9.190 9.441 -21.774 1.00 98.12 418 ILE A CA 1
ATOM 3367 C C . ILE A 1 418 ? 8.145 8.327 -21.856 1.00 98.12 418 ILE A C 1
ATOM 3369 O O . ILE A 1 418 ? 8.500 7.152 -21.761 1.00 98.12 418 ILE A O 1
ATOM 3373 N N . ARG A 1 419 ? 6.874 8.676 -22.101 1.00 96.94 419 ARG A N 1
ATOM 3374 C CA . ARG A 1 419 ? 5.793 7.692 -22.277 1.00 96.94 419 ARG A CA 1
ATOM 3375 C C . ARG A 1 419 ? 6.083 6.726 -23.425 1.00 96.94 419 ARG A C 1
ATOM 3377 O O . ARG A 1 419 ? 6.016 5.519 -23.230 1.00 96.94 419 ARG A O 1
ATOM 3384 N N . ALA A 1 420 ? 6.489 7.241 -24.585 1.00 97.69 420 ALA A N 1
ATOM 3385 C CA . ALA A 1 420 ? 6.805 6.411 -25.745 1.00 97.69 420 ALA A CA 1
ATOM 3386 C C . ALA A 1 420 ? 7.997 5.470 -25.500 1.00 97.69 420 ALA A C 1
ATOM 3388 O O . ALA A 1 420 ? 7.973 4.322 -25.944 1.00 97.69 420 ALA A O 1
ATOM 3389 N N . ALA A 1 421 ? 9.036 5.935 -24.795 1.00 97.94 421 ALA A N 1
ATOM 3390 C CA . ALA A 1 421 ? 10.157 5.085 -24.406 1.00 97.94 421 ALA A CA 1
ATOM 3391 C C . ALA A 1 421 ? 9.713 3.990 -23.420 1.00 97.94 421 ALA A C 1
ATOM 3393 O O . ALA A 1 421 ? 10.062 2.829 -23.616 1.00 97.94 421 ALA A O 1
ATOM 3394 N N . TYR A 1 422 ? 8.903 4.338 -22.414 1.00 97.94 422 TYR A N 1
ATOM 3395 C CA . TYR A 1 422 ? 8.361 3.386 -21.441 1.00 97.94 422 TYR A CA 1
ATOM 3396 C C . TYR A 1 422 ? 7.492 2.308 -22.097 1.00 97.94 422 TYR A C 1
ATOM 3398 O O . TYR A 1 422 ? 7.712 1.118 -21.871 1.00 97.94 422 TYR A O 1
ATOM 3406 N N . ASP A 1 423 ? 6.523 2.710 -22.924 1.00 95.94 423 ASP A N 1
ATOM 3407 C CA . ASP A 1 423 ? 5.583 1.786 -23.565 1.00 95.94 423 ASP A CA 1
ATOM 3408 C C . ASP A 1 423 ? 6.332 0.751 -24.409 1.00 95.94 423 ASP A C 1
ATOM 3410 O O . ASP A 1 423 ? 6.063 -0.448 -24.341 1.00 95.94 423 ASP A O 1
ATOM 3414 N N . GLN A 1 424 ? 7.357 1.192 -25.132 1.00 95.94 424 GLN A N 1
ATOM 3415 C CA . GLN A 1 424 ? 8.173 0.290 -25.922 1.00 95.94 424 GLN A CA 1
ATOM 3416 C C . GLN A 1 424 ? 9.094 -0.597 -25.071 1.00 95.94 424 GLN A C 1
ATOM 3418 O O . GLN A 1 424 ? 9.239 -1.782 -25.375 1.00 95.94 424 GLN A O 1
ATOM 3423 N N . ALA A 1 425 ? 9.721 -0.068 -24.017 1.00 95.88 425 ALA A N 1
ATOM 3424 C CA . ALA A 1 425 ? 10.525 -0.875 -23.098 1.00 95.88 425 ALA A CA 1
ATOM 3425 C C . ALA A 1 425 ? 9.678 -2.003 -22.480 1.00 95.88 425 ALA A C 1
ATOM 3427 O O . ALA A 1 425 ? 10.115 -3.157 -22.386 1.00 95.88 425 ALA A O 1
ATOM 3428 N N . LYS A 1 426 ? 8.416 -1.693 -22.157 1.00 91.75 426 LYS A N 1
ATOM 3429 C CA . LYS A 1 426 ? 7.418 -2.651 -21.677 1.00 91.75 426 LYS A CA 1
ATOM 3430 C C . LYS A 1 426 ? 7.061 -3.702 -22.729 1.00 91.75 426 LYS A C 1
ATOM 3432 O O . LYS A 1 426 ? 6.988 -4.885 -22.396 1.00 91.75 426 LYS A O 1
ATOM 3437 N N . GLU A 1 427 ? 6.881 -3.301 -23.988 1.00 93.75 427 GLU A N 1
ATOM 3438 C CA . GLU A 1 427 ? 6.635 -4.218 -25.111 1.00 93.75 427 GLU A CA 1
ATOM 3439 C C . GLU A 1 427 ? 7.817 -5.161 -25.379 1.00 93.75 427 GLU A C 1
ATOM 3441 O O . GLU A 1 427 ? 7.615 -6.348 -25.637 1.00 93.75 427 GLU A O 1
ATOM 3446 N N . GLN A 1 428 ? 9.052 -4.659 -25.298 1.00 92.44 428 GLN A N 1
ATOM 3447 C CA . GLN A 1 428 ? 10.266 -5.449 -25.530 1.00 92.44 428 GLN A CA 1
ATOM 3448 C C . GLN A 1 428 ? 10.564 -6.430 -24.390 1.00 92.44 428 GLN A C 1
ATOM 3450 O O . GLN A 1 428 ? 11.168 -7.481 -24.611 1.00 92.44 428 GLN A O 1
ATOM 3455 N N . GLY A 1 429 ? 10.143 -6.104 -23.166 1.00 90.62 429 GLY A N 1
ATOM 3456 C CA . GLY A 1 429 ? 10.227 -6.995 -22.009 1.00 90.62 429 GLY A CA 1
ATOM 3457 C C . GLY A 1 429 ? 11.642 -7.229 -21.469 1.00 90.62 429 GLY A C 1
ATOM 3458 O O . GLY A 1 429 ? 11.821 -8.082 -20.599 1.00 90.62 429 GLY A O 1
ATOM 3459 N N . HIS A 1 430 ? 12.651 -6.484 -21.931 1.00 87.38 430 HIS A N 1
ATOM 3460 C CA . HIS A 1 430 ? 14.043 -6.646 -21.490 1.00 87.38 430 HIS A CA 1
ATOM 3461 C C . HIS A 1 430 ? 14.261 -6.296 -20.004 1.00 87.38 430 HIS A C 1
ATOM 3463 O O . HIS A 1 430 ? 15.178 -6.830 -19.380 1.00 87.38 430 HIS A O 1
ATOM 3469 N N . TYR A 1 431 ? 13.333 -5.543 -19.407 1.00 95.19 431 TYR A N 1
ATOM 3470 C CA . TYR A 1 431 ? 13.298 -5.202 -17.985 1.00 95.19 431 TYR A CA 1
ATOM 3471 C C . TYR A 1 431 ? 12.613 -6.239 -17.067 1.00 95.19 431 TYR A C 1
ATOM 3473 O O . TYR A 1 431 ? 12.664 -6.106 -15.845 1.00 95.19 431 TYR A O 1
ATOM 3481 N N . GLN A 1 432 ? 12.003 -7.306 -17.605 1.00 91.50 432 GLN A N 1
ATOM 3482 C CA . GLN A 1 432 ? 11.258 -8.299 -16.801 1.00 91.50 432 GLN A CA 1
ATOM 3483 C C . GLN A 1 432 ? 12.150 -9.152 -15.884 1.00 91.50 432 GLN A C 1
ATOM 3485 O O . GLN A 1 432 ? 11.657 -9.797 -14.957 1.00 91.50 432 GLN A O 1
ATOM 3490 N N . LYS A 1 433 ? 13.458 -9.227 -16.168 1.00 95.12 433 LYS A N 1
ATOM 3491 C CA . LYS A 1 433 ? 14.403 -10.056 -15.408 1.00 95.12 433 LYS A CA 1
ATOM 3492 C C . LYS A 1 433 ? 15.829 -9.499 -15.429 1.00 95.12 433 LYS A C 1
ATOM 3494 O O . LYS A 1 433 ? 16.741 -10.077 -16.036 1.00 95.12 433 LYS A O 1
ATOM 3499 N N . VAL A 1 434 ? 16.029 -8.410 -14.705 1.00 97.12 434 VAL A N 1
ATOM 3500 C CA . VAL A 1 434 ? 17.308 -7.709 -14.551 1.00 97.12 434 VAL A CA 1
ATOM 3501 C C . VAL A 1 434 ? 17.949 -8.022 -13.202 1.00 97.12 434 VAL A C 1
ATOM 3503 O O . VAL A 1 434 ? 17.300 -8.584 -12.324 1.00 97.12 434 VAL A O 1
ATOM 3506 N N . LEU A 1 435 ? 19.236 -7.722 -13.037 1.00 97.56 435 LEU A N 1
ATOM 3507 C CA . LEU A 1 435 ? 19.891 -7.850 -11.735 1.00 97.56 435 LEU A CA 1
ATOM 3508 C C . LEU A 1 435 ? 19.404 -6.745 -10.788 1.00 97.56 435 LEU A C 1
ATOM 3510 O O . LEU A 1 435 ? 19.328 -5.592 -11.178 1.00 97.56 435 LEU A O 1
ATOM 3514 N N . LEU A 1 436 ? 19.113 -7.099 -9.545 1.00 94.56 436 LEU A N 1
ATOM 3515 C CA . LEU A 1 436 ? 19.007 -6.194 -8.404 1.00 94.56 436 LEU A CA 1
ATOM 3516 C C . LEU A 1 436 ? 20.404 -6.035 -7.781 1.00 94.56 436 LEU A C 1
ATOM 3518 O O . LEU A 1 436 ? 21.219 -6.952 -7.904 1.00 94.56 436 LEU A O 1
ATOM 3522 N N . PHE A 1 437 ? 20.677 -4.953 -7.049 1.00 90.62 437 PHE A N 1
ATOM 3523 C CA . PHE A 1 437 ? 21.953 -4.714 -6.348 1.00 90.62 437 PHE A CA 1
ATOM 3524 C C . PHE A 1 437 ? 22.374 -5.874 -5.419 1.00 90.62 437 PHE A C 1
ATOM 3526 O O . PHE A 1 437 ? 23.554 -6.081 -5.147 1.00 90.62 437 PHE A O 1
ATOM 3533 N N . THR A 1 438 ? 21.414 -6.691 -4.973 1.00 91.19 438 THR A N 1
ATOM 3534 C CA . THR A 1 438 ? 21.645 -7.921 -4.194 1.00 91.19 438 THR A CA 1
ATOM 3535 C C . THR A 1 438 ? 22.210 -9.092 -5.014 1.00 91.19 438 THR A C 1
ATOM 3537 O O . THR A 1 438 ? 22.515 -10.145 -4.456 1.00 91.19 438 THR A O 1
ATOM 3540 N N . GLY A 1 439 ? 22.293 -8.958 -6.339 1.00 92.06 439 GLY A N 1
ATOM 3541 C CA . GLY A 1 439 ? 22.634 -10.013 -7.296 1.00 92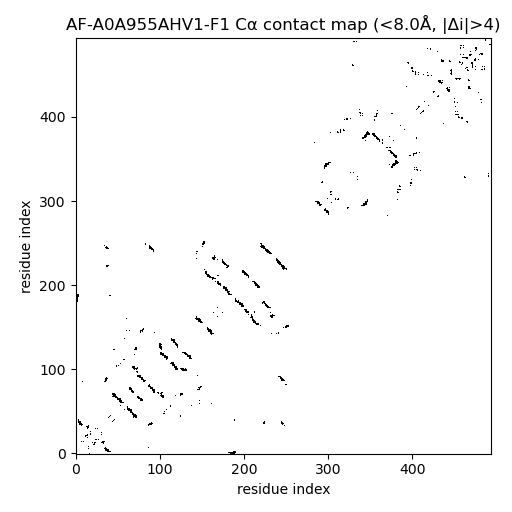.06 439 GLY A CA 1
ATOM 3542 C C . GLY A 1 439 ? 21.455 -10.902 -7.716 1.00 92.06 439 GLY A C 1
ATOM 3543 O O . GLY A 1 439 ? 21.605 -11.744 -8.604 1.00 92.06 439 GLY A O 1
ATOM 3544 N N . GLN A 1 440 ? 20.273 -10.738 -7.111 1.00 93.00 440 GLN A N 1
ATOM 3545 C CA . GLN A 1 440 ? 19.068 -11.466 -7.518 1.00 93.00 440 GLN A CA 1
ATOM 3546 C C . GLN A 1 440 ? 18.548 -10.969 -8.866 1.00 93.00 440 GLN A C 1
ATOM 3548 O O . GLN A 1 440 ? 18.738 -9.812 -9.213 1.00 93.00 440 GLN A O 1
ATOM 3553 N N . ARG A 1 441 ? 17.853 -11.827 -9.623 1.00 94.31 441 ARG A N 1
ATOM 3554 C CA . ARG A 1 441 ? 17.169 -11.407 -10.851 1.00 94.31 441 ARG A CA 1
ATOM 3555 C C . ARG A 1 441 ? 15.679 -11.184 -10.614 1.00 94.31 441 ARG A C 1
ATOM 3557 O O . ARG A 1 441 ? 14.984 -12.138 -10.267 1.00 94.31 441 ARG A O 1
ATOM 3564 N N . VAL A 1 442 ? 15.213 -9.964 -10.851 1.00 90.12 442 VAL A N 1
ATOM 3565 C CA . VAL A 1 442 ? 13.845 -9.485 -10.586 1.00 90.12 442 VAL A CA 1
ATOM 3566 C C . VAL A 1 442 ? 13.332 -8.636 -11.754 1.00 90.12 442 VAL A C 1
ATOM 3568 O O . VAL A 1 442 ? 14.103 -8.272 -12.640 1.00 90.12 442 VAL A O 1
ATOM 3571 N N . GLU A 1 443 ? 12.037 -8.337 -11.774 1.00 91.62 443 GLU A N 1
ATOM 3572 C CA . GLU A 1 443 ? 11.501 -7.299 -12.659 1.00 91.62 443 GLU A CA 1
ATOM 3573 C C . GLU A 1 443 ? 11.985 -5.926 -12.183 1.00 91.62 443 GLU A C 1
ATOM 3575 O O . GLU A 1 443 ? 12.004 -5.655 -10.980 1.00 91.62 443 GLU A O 1
ATOM 3580 N N . HIS A 1 444 ? 12.426 -5.089 -13.118 1.00 96.81 444 HIS A N 1
ATOM 3581 C CA . HIS A 1 444 ? 12.944 -3.765 -12.801 1.00 96.81 444 HIS A CA 1
ATOM 3582 C C . HIS A 1 444 ? 11.832 -2.865 -12.257 1.00 96.81 444 HIS A C 1
ATOM 3584 O O . HIS A 1 444 ? 10.770 -2.763 -12.872 1.00 96.81 444 HIS A O 1
ATOM 3590 N N . TYR A 1 445 ? 12.087 -2.160 -11.149 1.00 89.75 445 TYR A N 1
ATOM 3591 C CA . TYR A 1 445 ? 11.077 -1.320 -10.494 1.00 89.75 445 TYR A CA 1
ATOM 3592 C C . TYR A 1 445 ? 10.473 -0.241 -11.410 1.00 89.75 445 TYR A C 1
ATOM 3594 O O . TYR A 1 445 ? 9.255 -0.046 -11.413 1.00 89.75 445 TYR A O 1
ATOM 3602 N N . GLY A 1 446 ? 11.287 0.350 -12.291 1.00 94.31 446 GLY A N 1
ATOM 3603 C CA . GLY A 1 446 ? 10.847 1.274 -13.337 1.00 94.31 446 GLY A CA 1
ATOM 3604 C C . GLY A 1 446 ? 9.742 0.751 -14.265 1.00 94.31 446 GLY A C 1
ATOM 3605 O O . GLY A 1 446 ? 9.091 1.541 -14.936 1.00 94.31 446 GLY A O 1
ATOM 3606 N N . MET A 1 447 ? 9.450 -0.555 -14.299 1.00 96.50 447 MET A N 1
ATOM 3607 C CA . MET A 1 447 ? 8.315 -1.085 -15.069 1.00 96.50 447 MET A CA 1
ATOM 3608 C C . MET A 1 447 ? 6.945 -0.828 -14.427 1.00 96.50 447 MET A C 1
ATOM 3610 O O . MET A 1 447 ? 5.926 -0.976 -15.108 1.00 96.50 447 MET A O 1
ATOM 3614 N N . THR A 1 448 ? 6.902 -0.371 -13.172 1.00 87.38 448 THR A N 1
ATOM 3615 C CA . THR A 1 448 ? 5.662 -0.041 -12.449 1.00 87.38 448 THR A CA 1
ATOM 3616 C C . THR A 1 448 ? 4.833 1.010 -13.190 1.00 87.38 448 THR A C 1
ATOM 3618 O O . THR A 1 448 ? 3.639 0.817 -13.417 1.00 87.38 448 THR A O 1
ATOM 3621 N N . ASN A 1 449 ? 5.457 2.114 -13.603 1.00 92.69 449 ASN A N 1
ATOM 3622 C CA . ASN A 1 449 ? 4.856 3.148 -14.445 1.00 92.69 449 ASN A CA 1
ATOM 3623 C C . ASN A 1 449 ? 5.958 4.019 -15.077 1.00 92.69 449 ASN A C 1
ATOM 3625 O O . ASN A 1 449 ? 7.123 3.941 -14.696 1.00 92.69 449 ASN A O 1
ATOM 3629 N N . HIS A 1 450 ? 5.589 4.884 -16.023 1.00 96.94 450 HIS A N 1
ATOM 3630 C CA . HIS A 1 450 ? 6.539 5.735 -16.748 1.00 96.94 450 HIS A CA 1
ATOM 3631 C C . HIS A 1 450 ? 7.235 6.798 -15.878 1.00 96.94 450 HIS A C 1
ATOM 3633 O O . HIS A 1 450 ? 8.260 7.335 -16.293 1.00 96.94 450 HIS A O 1
ATOM 3639 N N . LYS A 1 451 ? 6.710 7.112 -14.685 1.00 97.50 451 LYS A N 1
ATOM 3640 C CA . LYS A 1 451 ? 7.362 8.019 -13.727 1.00 97.50 451 LYS A CA 1
ATOM 3641 C C . LYS A 1 451 ? 8.539 7.318 -13.055 1.00 97.50 451 LYS A C 1
ATOM 3643 O O . LYS A 1 451 ? 9.643 7.848 -13.087 1.00 97.50 451 LYS A O 1
ATOM 3648 N N . GLU A 1 452 ? 8.319 6.099 -12.562 1.00 97.56 452 GLU A N 1
ATOM 3649 C CA . GLU A 1 452 ? 9.378 5.255 -11.989 1.00 97.56 452 GLU A CA 1
ATOM 3650 C C . GLU A 1 452 ? 10.435 4.907 -13.033 1.00 97.56 452 GLU A C 1
ATOM 3652 O O . GLU A 1 452 ? 11.627 4.998 -12.774 1.00 97.56 452 GLU A O 1
ATOM 3657 N N . TYR A 1 453 ? 10.011 4.597 -14.259 1.00 98.44 453 TYR A N 1
ATOM 3658 C CA . TYR A 1 453 ? 10.916 4.387 -15.386 1.00 98.44 453 TYR A CA 1
ATOM 3659 C C . TYR A 1 453 ? 11.881 5.559 -15.611 1.00 98.44 453 TYR A C 1
ATOM 3661 O O . TYR A 1 453 ? 13.075 5.361 -15.837 1.00 98.44 453 TYR A O 1
ATOM 3669 N N . PHE A 1 454 ? 11.365 6.788 -15.531 1.00 98.75 454 PHE A N 1
ATOM 3670 C CA . PHE A 1 454 ? 12.171 7.995 -15.667 1.00 98.75 454 PHE A CA 1
ATOM 3671 C C . PHE A 1 454 ? 13.103 8.217 -14.467 1.00 98.75 454 PHE A C 1
ATOM 3673 O O . PHE A 1 454 ? 14.267 8.571 -14.671 1.00 98.75 454 PHE A O 1
ATOM 3680 N N . ALA A 1 455 ? 12.619 8.014 -13.239 1.00 98.56 455 ALA A N 1
ATOM 3681 C CA . ALA A 1 455 ? 13.405 8.217 -12.023 1.00 98.56 455 ALA A CA 1
ATOM 3682 C C . ALA A 1 455 ? 14.563 7.210 -11.911 1.00 98.56 455 ALA A C 1
ATOM 3684 O O . ALA A 1 455 ? 15.722 7.610 -11.804 1.00 98.56 455 ALA A O 1
ATOM 3685 N N . GLU A 1 456 ? 14.278 5.923 -12.092 1.00 98.25 456 GLU A N 1
ATOM 3686 C CA . GLU A 1 456 ? 15.269 4.840 -12.122 1.00 98.25 456 GLU A CA 1
ATOM 3687 C C . GLU A 1 456 ? 16.300 5.022 -13.248 1.00 98.25 456 GLU A C 1
ATOM 3689 O O . GLU A 1 456 ? 17.512 4.891 -13.057 1.00 98.25 456 GLU A O 1
ATOM 3694 N N . GLY A 1 457 ? 15.830 5.387 -14.447 1.00 98.38 457 GLY A N 1
ATOM 3695 C CA . GLY A 1 457 ? 16.711 5.702 -15.568 1.00 98.38 457 GLY A CA 1
ATOM 3696 C C . GLY A 1 457 ? 17.622 6.893 -15.266 1.00 98.38 457 GLY A C 1
ATOM 3697 O O . GLY A 1 457 ? 18.800 6.878 -15.628 1.00 98.38 457 GLY A O 1
ATOM 3698 N N . THR A 1 458 ? 17.103 7.911 -14.574 1.00 98.69 458 THR A N 1
ATOM 3699 C CA . THR A 1 458 ? 17.872 9.087 -14.145 1.00 98.69 458 THR A CA 1
ATOM 3700 C C . THR A 1 458 ? 18.979 8.704 -13.165 1.00 98.69 458 THR A C 1
ATOM 3702 O O . THR A 1 458 ? 20.105 9.188 -13.315 1.00 98.69 458 THR A O 1
ATOM 3705 N N . GLU A 1 459 ? 18.714 7.799 -12.220 1.00 98.25 459 GLU A N 1
ATOM 3706 C CA . GLU A 1 459 ? 19.750 7.257 -11.336 1.00 98.25 459 GLU A CA 1
ATOM 3707 C C . GLU A 1 459 ? 20.857 6.561 -12.122 1.00 98.25 459 GLU A C 1
ATOM 3709 O O . GLU A 1 459 ? 22.028 6.892 -11.939 1.00 98.25 459 GLU A O 1
ATOM 3714 N N . ALA A 1 460 ? 20.508 5.671 -13.054 1.00 98.06 460 ALA A N 1
ATOM 3715 C CA . ALA A 1 460 ? 21.492 4.990 -13.892 1.00 98.06 460 ALA A CA 1
ATOM 3716 C C . ALA A 1 460 ? 22.288 5.978 -14.767 1.00 98.06 460 ALA A C 1
ATOM 3718 O O . ALA A 1 460 ? 23.499 5.836 -14.941 1.00 98.06 460 ALA A O 1
ATOM 3719 N N . TYR A 1 461 ? 21.629 6.998 -15.325 1.00 98.56 461 TYR A N 1
ATOM 3720 C CA . TYR A 1 461 ? 22.250 7.959 -16.238 1.00 98.56 461 TYR A CA 1
ATOM 3721 C C . TYR A 1 461 ? 23.207 8.931 -15.536 1.00 98.56 461 TYR A C 1
ATOM 3723 O O . TYR A 1 461 ? 24.258 9.278 -16.090 1.00 98.56 461 TYR A O 1
ATOM 3731 N N . LEU A 1 462 ? 22.856 9.391 -14.329 1.00 97.69 462 LEU A N 1
ATOM 3732 C CA . LEU A 1 462 ? 23.625 10.397 -13.593 1.00 97.69 462 LEU A CA 1
ATOM 3733 C C . LEU A 1 462 ? 24.521 9.824 -12.490 1.00 97.69 462 LEU A C 1
ATOM 3735 O O . LEU A 1 462 ? 25.487 10.485 -12.108 1.00 97.69 462 LEU A O 1
ATOM 3739 N N . GLY A 1 463 ? 24.203 8.640 -11.978 1.00 95.00 463 GLY A N 1
ATOM 3740 C CA . GLY A 1 463 ? 24.825 8.037 -10.808 1.00 95.00 463 GLY A CA 1
ATOM 3741 C C . GLY A 1 463 ? 24.871 6.515 -10.906 1.00 95.00 463 GLY A C 1
ATOM 3742 O O . GLY A 1 463 ? 25.467 5.968 -11.835 1.00 95.00 463 GLY A O 1
ATOM 3743 N N . VAL A 1 464 ? 24.305 5.850 -9.897 1.00 95.56 464 VAL A N 1
ATOM 3744 C CA . VAL A 1 464 ? 24.225 4.391 -9.801 1.00 95.56 464 VAL A CA 1
ATOM 3745 C C . VAL A 1 464 ? 22.818 4.007 -9.372 1.00 95.56 464 VAL A C 1
ATOM 3747 O O . VAL A 1 464 ? 22.384 4.442 -8.308 1.00 95.56 464 VAL A O 1
ATOM 3750 N N . ASN A 1 465 ? 22.152 3.188 -10.177 1.00 97.19 465 ASN A N 1
ATOM 3751 C CA . ASN A 1 465 ? 20.846 2.631 -9.851 1.00 97.19 465 ASN A CA 1
ATOM 3752 C C . ASN A 1 465 ? 20.971 1.364 -8.989 1.00 97.19 465 ASN A C 1
ATOM 3754 O O . ASN A 1 465 ? 22.027 0.726 -8.975 1.00 97.19 465 ASN A O 1
ATOM 3758 N N . ASP A 1 466 ? 19.901 0.961 -8.303 1.00 94.25 466 ASP A N 1
ATOM 3759 C CA . ASP A 1 466 ? 19.855 -0.294 -7.540 1.00 94.25 466 ASP A CA 1
ATOM 3760 C C . ASP A 1 466 ? 19.301 -1.483 -8.347 1.00 94.25 466 ASP A C 1
ATOM 3762 O O . ASP A 1 466 ? 19.423 -2.637 -7.922 1.00 94.25 466 ASP A O 1
ATOM 3766 N N . PHE A 1 467 ? 18.808 -1.234 -9.561 1.00 96.56 467 PHE A N 1
ATOM 3767 C CA . PHE A 1 467 ? 18.474 -2.239 -10.571 1.00 96.56 467 PHE A CA 1
ATOM 3768 C C . PHE A 1 467 ? 19.346 -2.072 -11.820 1.00 96.56 467 PHE A C 1
ATOM 3770 O O . PHE A 1 467 ? 19.654 -0.961 -12.237 1.00 96.56 467 PHE A O 1
ATOM 3777 N N . TYR A 1 468 ? 19.717 -3.185 -12.455 1.00 97.75 468 TYR A N 1
ATOM 3778 C CA . TYR A 1 468 ? 20.368 -3.168 -13.759 1.00 97.75 468 TYR A CA 1
ATOM 3779 C C . TYR A 1 468 ? 19.384 -2.642 -14.811 1.00 97.75 468 TYR A C 1
ATOM 3781 O O . TYR A 1 468 ? 18.313 -3.238 -14.932 1.00 97.75 468 TYR A O 1
ATOM 3789 N N . PRO A 1 469 ? 19.747 -1.652 -15.643 1.00 98.12 469 PRO A N 1
ATOM 3790 C CA . PRO A 1 469 ? 21.095 -1.096 -15.795 1.00 98.12 469 PRO A CA 1
ATOM 3791 C C . PRO A 1 469 ? 21.547 -0.225 -14.620 1.00 98.12 469 PRO A C 1
ATOM 3793 O O . PRO A 1 469 ? 20.903 0.767 -14.300 1.00 98.12 469 PRO A O 1
ATOM 3796 N N . PHE A 1 470 ? 22.682 -0.571 -14.008 1.00 97.69 470 PHE A N 1
ATOM 3797 C CA . PHE A 1 470 ? 23.162 0.089 -12.795 1.00 97.69 470 PHE A CA 1
ATOM 3798 C C . PHE A 1 470 ? 23.840 1.417 -13.112 1.00 97.69 470 PHE A C 1
ATOM 3800 O O . PHE A 1 470 ? 23.862 2.314 -12.280 1.00 97.69 470 PHE A O 1
ATOM 3807 N N . VAL A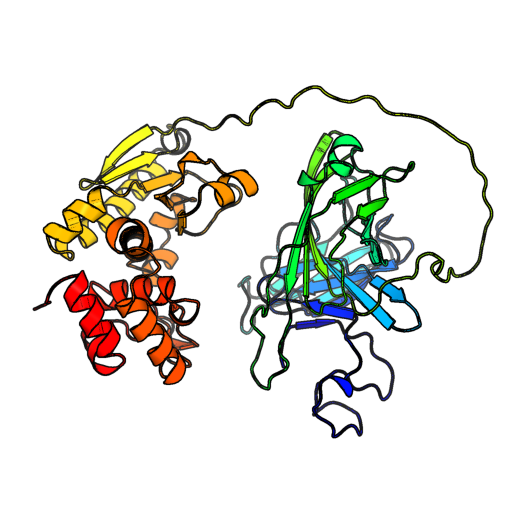 1 471 ? 24.421 1.550 -14.305 1.00 97.69 471 VAL A N 1
ATOM 3808 C CA . VAL A 1 471 ? 25.178 2.736 -14.722 1.00 97.69 471 VAL A CA 1
ATOM 3809 C C . VAL A 1 471 ? 24.878 3.123 -16.167 1.00 97.69 471 VAL A C 1
ATOM 3811 O O . VAL A 1 471 ? 24.422 2.314 -16.975 1.00 97.69 471 VAL A O 1
ATOM 3814 N N . ARG A 1 472 ? 25.225 4.360 -16.533 1.00 97.88 472 ARG A N 1
ATOM 3815 C CA . ARG A 1 472 ? 24.947 4.971 -17.844 1.00 97.88 472 ARG A CA 1
ATOM 3816 C C . ARG A 1 472 ? 25.359 4.113 -19.039 1.00 97.88 472 ARG A C 1
ATOM 3818 O O . ARG A 1 472 ? 24.635 4.053 -20.029 1.00 97.88 472 ARG A O 1
ATOM 3825 N N . ALA A 1 473 ? 26.532 3.483 -18.974 1.00 98.00 473 ALA A N 1
ATOM 3826 C CA . ALA A 1 473 ? 27.043 2.662 -20.072 1.00 98.00 473 ALA A CA 1
ATOM 3827 C C . ALA A 1 473 ? 26.161 1.429 -20.314 1.00 98.00 473 ALA A C 1
ATOM 3829 O O . ALA A 1 473 ? 25.814 1.138 -21.455 1.00 98.00 473 ALA A O 1
ATOM 3830 N N . GLU A 1 474 ? 25.745 0.767 -19.235 1.00 98.31 474 GLU A N 1
ATOM 3831 C CA . GLU A 1 474 ? 24.816 -0.359 -19.293 1.00 98.31 474 GLU A CA 1
ATOM 3832 C C . GLU A 1 474 ? 23.443 0.105 -19.773 1.00 98.31 474 GLU A C 1
ATOM 3834 O O . GLU A 1 474 ? 22.827 -0.569 -20.593 1.00 98.31 474 GLU A O 1
ATOM 3839 N N . LEU A 1 475 ? 22.984 1.280 -19.323 1.00 98.38 475 LEU A N 1
ATOM 3840 C CA . LEU A 1 475 ? 21.718 1.850 -19.772 1.00 98.38 475 LEU A CA 1
ATOM 3841 C C . LEU A 1 475 ? 21.730 2.098 -21.280 1.00 98.38 475 LEU A C 1
ATOM 3843 O O . LEU A 1 475 ? 20.774 1.758 -21.960 1.00 98.38 475 LEU A O 1
ATOM 3847 N N . LYS A 1 476 ? 22.827 2.633 -21.823 1.00 98.00 476 LYS A N 1
ATOM 3848 C CA . LYS A 1 476 ? 22.970 2.861 -23.265 1.00 98.00 476 LYS A CA 1
ATOM 3849 C C . LYS A 1 476 ? 22.877 1.573 -24.082 1.00 98.00 476 LYS A C 1
ATOM 3851 O O . LYS A 1 476 ? 22.368 1.600 -25.199 1.00 98.00 476 LYS A O 1
ATOM 3856 N N . GLU A 1 477 ? 23.415 0.477 -23.557 1.00 97.94 477 GLU A N 1
ATOM 3857 C CA . GLU A 1 477 ? 23.387 -0.826 -24.220 1.00 97.94 477 GLU A CA 1
ATOM 3858 C C . GLU A 1 477 ? 22.014 -1.494 -24.096 1.00 97.94 477 GLU A C 1
ATOM 3860 O O . GLU A 1 477 ? 21.491 -2.020 -25.077 1.00 97.94 477 GLU A O 1
ATOM 3865 N N . HIS A 1 478 ? 21.430 -1.455 -22.899 1.00 97.50 478 HIS A N 1
ATOM 3866 C CA . HIS A 1 478 ? 20.185 -2.142 -22.581 1.00 97.50 478 HIS A CA 1
ATOM 3867 C C . HIS A 1 478 ? 18.948 -1.402 -23.095 1.00 97.50 478 HIS A C 1
ATOM 3869 O O . HIS A 1 478 ? 18.061 -2.023 -23.677 1.00 97.50 478 HIS A O 1
ATOM 3875 N N . ASP A 1 479 ? 18.910 -0.083 -22.908 1.00 97.88 479 ASP A N 1
ATOM 3876 C CA . ASP A 1 479 ? 17.842 0.800 -23.364 1.00 97.88 479 ASP A CA 1
ATOM 3877 C C . ASP A 1 479 ? 18.407 2.092 -23.988 1.00 97.88 479 ASP A C 1
ATOM 3879 O O . ASP A 1 479 ? 18.432 3.172 -23.377 1.00 97.88 479 ASP A O 1
ATOM 3883 N N . PRO A 1 480 ? 18.858 2.015 -25.253 1.00 97.81 480 PRO A N 1
ATOM 3884 C CA . PRO A 1 480 ? 19.402 3.170 -25.959 1.00 97.81 480 PRO A CA 1
ATOM 3885 C C . PRO A 1 480 ? 18.381 4.299 -26.156 1.00 97.81 480 PRO A C 1
ATOM 3887 O O . PRO A 1 480 ? 18.781 5.437 -26.412 1.00 97.81 480 PRO A O 1
ATOM 3890 N N . ARG A 1 481 ? 17.073 4.020 -26.065 1.00 97.69 481 ARG A N 1
ATOM 3891 C CA . ARG A 1 481 ? 16.035 5.041 -26.237 1.00 97.69 481 ARG A CA 1
ATOM 3892 C C . ARG A 1 481 ? 15.822 5.824 -24.956 1.00 97.69 481 ARG A C 1
ATOM 3894 O O . ARG A 1 481 ? 15.817 7.050 -25.030 1.00 97.69 481 ARG A O 1
ATOM 3901 N N . LEU A 1 482 ? 15.734 5.156 -23.805 1.00 98.38 482 LEU A N 1
ATOM 3902 C CA . LEU A 1 482 ? 15.742 5.845 -22.517 1.00 98.38 482 LEU A CA 1
ATOM 3903 C C . LEU A 1 482 ? 17.016 6.667 -22.360 1.00 98.38 482 LEU A C 1
ATOM 3905 O O . LEU A 1 482 ? 16.944 7.837 -21.999 1.00 98.38 482 LEU A O 1
ATOM 3909 N N . HIS A 1 483 ? 18.171 6.101 -22.723 1.00 98.56 483 HIS A N 1
ATOM 3910 C CA . HIS A 1 483 ? 19.427 6.845 -22.727 1.00 98.56 483 HIS A CA 1
ATOM 3911 C C . HIS A 1 483 ? 19.339 8.123 -23.576 1.00 98.56 483 HIS A C 1
ATOM 3913 O O . HIS A 1 483 ? 19.790 9.175 -23.134 1.00 98.56 483 HIS A O 1
ATOM 3919 N N . ALA A 1 484 ? 18.783 8.057 -24.791 1.00 98.44 484 ALA A N 1
ATOM 3920 C CA . ALA A 1 484 ? 18.638 9.232 -25.651 1.00 98.44 484 ALA A CA 1
ATOM 3921 C C . ALA A 1 484 ? 17.701 10.288 -25.039 1.00 98.44 484 ALA A C 1
ATOM 3923 O O . ALA A 1 484 ? 18.035 11.469 -25.044 1.00 98.44 484 ALA A O 1
ATOM 3924 N N . VAL A 1 485 ? 16.571 9.870 -24.458 1.00 98.50 485 VAL A N 1
ATOM 3925 C CA . VAL A 1 485 ? 15.653 10.778 -23.750 1.00 98.50 485 VAL A CA 1
ATOM 3926 C C . VAL A 1 485 ? 16.359 11.453 -22.571 1.00 98.50 485 VAL A C 1
ATOM 3928 O O . VAL A 1 485 ? 16.264 12.665 -22.403 1.00 98.50 485 VAL A O 1
ATOM 3931 N N . LEU A 1 486 ? 17.116 10.696 -21.778 1.00 98.62 486 LEU A N 1
ATOM 3932 C CA . LEU A 1 486 ? 17.839 11.232 -20.626 1.00 98.62 486 LEU A CA 1
ATOM 3933 C C . LEU A 1 486 ? 19.017 12.122 -21.027 1.00 98.62 486 LEU A C 1
ATOM 3935 O O . LEU A 1 486 ? 19.313 13.068 -20.308 1.00 98.62 486 LEU A O 1
ATOM 3939 N N . GLU A 1 487 ? 19.650 11.885 -22.175 1.00 98.44 487 GLU A N 1
ATOM 3940 C CA . GLU A 1 487 ? 20.662 12.788 -22.732 1.00 98.44 487 GLU A CA 1
ATOM 3941 C C . GLU A 1 487 ? 20.063 14.129 -23.171 1.00 98.44 487 GLU A C 1
ATOM 3943 O O . GLU A 1 487 ? 20.681 15.172 -22.969 1.00 98.44 487 GLU A O 1
ATOM 3948 N N . GLU A 1 488 ? 18.844 14.135 -23.712 1.00 97.94 488 GLU A N 1
ATOM 3949 C CA . GLU A 1 488 ? 18.137 15.386 -24.000 1.00 97.94 488 GLU A CA 1
ATOM 3950 C C . GLU A 1 488 ? 17.753 16.140 -22.716 1.00 97.94 488 GLU A C 1
ATOM 3952 O O . GLU A 1 488 ? 17.878 17.364 -22.658 1.00 97.94 488 GLU A O 1
ATOM 3957 N N . VAL A 1 489 ? 17.297 15.424 -21.682 1.00 98.19 489 VAL A N 1
ATOM 3958 C CA . VAL A 1 489 ? 16.842 16.028 -20.418 1.00 98.19 489 VAL A CA 1
ATOM 3959 C C . VAL A 1 489 ? 18.017 16.521 -19.572 1.00 98.19 489 VAL A C 1
ATOM 3961 O O . VAL A 1 489 ? 18.014 17.664 -19.107 1.00 98.19 489 VAL A O 1
ATOM 3964 N N . TRP A 1 490 ? 19.026 15.673 -19.379 1.00 98.12 490 TRP A N 1
ATOM 3965 C CA . TRP A 1 490 ? 20.140 15.889 -18.456 1.00 98.12 490 TRP A CA 1
ATOM 3966 C C . TRP A 1 490 ? 21.459 16.258 -19.138 1.00 98.12 490 TRP A C 1
ATOM 3968 O O . TRP A 1 490 ? 22.475 16.396 -18.459 1.00 98.12 490 TRP A O 1
ATOM 3978 N N . GLY A 1 491 ? 21.453 16.436 -20.458 1.00 96.50 491 GLY A N 1
ATOM 3979 C CA . GLY A 1 491 ? 22.624 16.804 -21.244 1.00 96.50 491 GLY A CA 1
ATOM 3980 C C . GLY A 1 491 ? 23.610 15.650 -21.476 1.00 96.50 491 GLY A C 1
ATOM 3981 O O . GLY A 1 491 ? 23.605 14.653 -20.750 1.00 96.50 491 GLY A O 1
ATOM 3982 N N . PRO A 1 492 ? 24.499 15.786 -22.479 1.00 94.12 492 PRO A N 1
ATOM 3983 C CA . PRO A 1 492 ? 25.508 14.781 -22.786 1.00 94.12 492 PRO A CA 1
ATOM 3984 C C . PRO A 1 492 ? 26.503 14.613 -21.639 1.00 94.12 492 PRO A C 1
ATOM 3986 O O . PRO A 1 492 ? 26.862 15.560 -20.936 1.00 94.12 492 PRO A O 1
ATOM 3989 N N . ARG A 1 493 ? 26.994 13.383 -21.481 1.00 84.75 493 ARG A N 1
ATOM 3990 C CA . ARG A 1 493 ? 27.936 13.016 -20.423 1.00 84.75 493 ARG A CA 1
ATOM 3991 C C . ARG A 1 493 ? 29.246 12.522 -21.023 1.00 84.75 493 ARG A C 1
ATOM 3993 O O . ARG A 1 493 ? 29.232 11.663 -21.907 1.00 84.75 493 ARG A O 1
ATOM 4000 N N . HIS A 1 494 ? 30.358 13.049 -20.520 1.00 71.06 494 HIS A N 1
ATOM 4001 C CA . HIS A 1 494 ? 31.705 12.663 -20.942 1.00 71.06 494 HIS A CA 1
ATOM 4002 C C . HIS A 1 494 ? 32.200 11.393 -20.248 1.00 71.06 494 HIS A C 1
ATOM 4004 O O . HIS A 1 494 ? 31.662 11.042 -19.165 1.00 71.06 494 HIS A O 1
#

Sequence (494 aa):
NPKNRINWVHEGGFYGNMFGYHDVTDESDSAMQQPLCWITNDFDRSPAELLWVPHHRWGPLGGSLLNLSYGYGKLYVVPFETIDGQQQGGMCELPIPQFPTGTLRARFHPTNGHLYTCGMFAWAGNQHEQGGFFRVRKLDNAAYLPTKLQAHQRGMKITFTDPVDRTAAESTESYAISAWDLKRTARYGSDHYHQRSWPVTAAALSDDGYTIDLTIPDIAPTWGMEIRCFLKGSHGEQFERRIHNSIYRLAGADTTPSEEPRAIAPVGKDAKNTRDEPEAAKSYYDPVEREVAGWKIDIEPRLLAEANAELADSALTALENHLQRVRFIVPEAQLEKLQQVRIWVELENRELGAMQYHPDRGWLIAHGHDPRLEKHVHVPVAKDLIDRRTWEKHPYVILHELAHAYHDQVLGFDEAKIRAAYDQAKEQGHYQKVLLFTGQRVEHYGMTNHKEYFAEGTEAYLGVNDFYPFVRAELKEHDPRLHAVLEEVWGPRH

Secondary structure (DSSP, 8-state):
--SEEE----TT---S-TTSSS-----SGGGSPPPSEEE-TTT-SSEEEEEEPPTTSSGGGTT-EEEEETTTS-EEEE-EEEETTEEEEEEEE-SSPPPSB---EEEE-TTT--EEEEEE-SSS-S-BSSEEEEEE---SS----EEEEEEETTEEEEEESSPBPHHHHH-GGGEEEEEEE----SSSS---EEEEE----EEEE-TTS-EEEEE-TT---EEEEEEEEEEEBTTS-EEEEEEEEEES--B-TT----PSS----------------PPPPPPPPPPEEEEETTEEEEE-TTTTSGGGHHHHHHHHHHHHHHHHHHHHHS-HHHHHHHTTSEEEE-S--SS--S-EE---HHHHHHTTS-GGGTTEEEES-GGGGS-HHHHHH-TTHHHHHHHHHHIIIII-TT-HHHHHHHHHHHHH-GGGGEEBTTS-EE--GGGS-HHHHHHHHHHHHHS--SBSS-SHHHHHHH-HHHHHHHHHHH----

Nearest PDB structures (foldseek):
  3rrq-assembly1_A  TM=3.577E-01  e=1.438E-01  Homo sapiens
  4zqk-assembly1_B  TM=3.793E-01  e=3.744E-01  Homo sapiens
  4oy8-assembly1_A  TM=4.249E-01  e=5.874E-01  Streptomyces coelicolor A3(2)
  2ha1-assembly1_A  TM=3.334E-01  e=4.190E-01  Homo sapiens
  4lcc-assembly1_A  TM=2.814E-01  e=3.961E-01  Homo sapiens

Solvent-accessible surface area (backbone atoms only — not comparable to full-atom values): 27214 Å² total; per-residue (Å²): 68,30,52,48,63,47,70,78,84,56,92,72,56,46,72,76,54,87,90,51,82,50,89,72,80,68,86,52,75,87,64,32,54,74,43,25,18,41,37,52,56,90,80,46,64,31,74,48,41,72,48,70,37,54,62,94,29,69,65,74,48,27,61,37,38,33,38,28,16,30,18,56,10,45,48,25,36,43,18,50,40,68,56,97,86,44,54,29,17,29,38,31,71,52,94,62,83,66,41,64,18,7,27,50,48,73,47,67,39,90,85,83,55,33,38,38,36,31,33,44,43,89,84,82,50,81,19,74,39,66,51,52,80,45,80,50,69,82,70,91,69,82,71,63,40,59,61,34,43,46,50,32,77,52,22,39,35,40,28,37,58,36,50,38,24,59,72,40,49,37,36,39,86,26,47,50,36,42,35,22,39,69,54,88,43,84,51,80,42,52,67,75,38,83,65,42,77,46,65,49,80,40,31,42,56,40,95,84,28,32,36,37,41,35,31,22,82,78,63,63,70,33,54,29,34,38,42,38,37,53,37,30,32,67,88,66,53,74,48,76,45,58,36,39,19,25,35,81,70,57,38,54,100,80,55,71,76,87,69,82,87,85,84,88,89,88,93,86,86,89,86,84,90,88,83,89,85,88,86,83,81,87,84,78,82,77,56,48,76,45,78,51,86,71,25,46,34,35,28,34,59,71,26,72,31,81,96,30,43,70,58,40,52,50,21,52,52,38,48,37,51,55,48,47,52,47,62,75,60,42,48,68,80,58,39,61,57,56,35,69,44,36,34,36,39,27,54,67,47,94,86,52,68,70,71,42,54,33,86,49,42,68,58,26,51,76,70,73,45,68,50,80,48,41,64,18,34,35,34,26,33,36,63,56,54,64,34,66,65,44,54,74,53,45,72,40,51,71,56,31,28,50,37,45,47,42,36,51,77,72,63,35,84,77,38,62,70,56,46,55,41,40,55,49,49,62,73,69,45,73,48,60,65,20,42,34,77,87,70,48,74,40,60,37,71,32,72,79,42,55,61,42,33,50,14,49,47,48,27,7,60,66,54,50,30,43,39,49,45,33,30,42,71,48,28,42,72,76,37,51,59,55,42,51,55,46,32,72,72,60,44,85,79,133

Foldseek 3Di:
DAADFAAPDDPQAAAQDPPDPHPDPDNDPVRHQFGQAGDHCVRAVAKADKDAQDQVFLQLSHGWIKIFGQAWQWIWTWAWAADPNRIYTWIWTWPDDRDLGGWHDWDQDPPPRWIWTKDADDDHHPRHHGMDIDTHGHDPDARQHFNHWAFAQFGIKTFTSAAFDFVLQFDQLQKWKKAFAFDDDPDYHTDGHPIDTFGFPTWGADPVRGMIGTGGNPDDFGNWMWMWGFTAGPVGRTDIIIIIIGGHDHHYPPDDRDDDDDDDDDDDDDDDDDDDDDDDDDDDDFFDWDAALLATEGEDVVCVDPVNPVLSVLLSVLVSVLSVLVVVQFDPVLNVVLSDQYAYEYQADPPDADFAQAQDLVVCVSVVHDSVSHRHGYHRHSNLSVDPVNCLQFVNSVQLRSQLSCCPPPQNVVNPLLQVLLVVCVVVCLQQFWQFSVRHTHRHPCNVDSSSVRSQLLCQDRHAHRTPVGHLVRCCVSRVSSSVVCCVVRNDDD

Radius of gyration: 25.67 Å; Cα contacts (8 Å, |Δi|>4): 1027; chains: 1; bounding box: 72×61×56 Å